Protein AF-A0AAV9R6E5-F1 (afdb_monomer_lite)

Secondary structure (DSSP, 8-state):
------PPP-TTSHHHHHHH-----STTGGGTTTS-------------------------EEEEETTEEEEE---SS-----------TT--S--EEE--SSSS-PPEEEEEEE-TT--EEEEPPTT--------HHHHHHHHHHHHS-BTTB---HHHHHHHHHHHHHHHTTSSSEEE--SSS--HHHHHHHHHHHHHTTSS-TTEEEEEETTEEEEEEHHHHHHHHHHHHHH--SEEEE--TT-SS-EE-GGGHHHHHHHHHHHHHHHHHHHHHT-TTS-EE-GGGGTTS-HHHHHHHHHT-SEEEE--TTT-S--TTTT-EEEEEEEEEEEEETTEEEEEEEEEEEEEGGGHHHHHHHHHHHHHHHHHHHHT-SSEEEEEEEEEEEE-S----

Sequence (396 aa):
MSGNVKKGSTSRVTEWISSTYRFATDRNDFRRMCWTNECPVYGAPTTSFQDFKPQKNLIGLVETTSRRVRLVLMAEKKTNTILGSGPDESSGEPWFVCCRSLGRQKPLRFRLDVSSAGDLTIAADPDQKQDDVMSVQDLFVSAARNSLRSGRKCLSAAQSLDLAAQVSAVDLGLKPALLYDSNAACAQQLQQYLSSLRSLQLVSESLLTLDLNGNSLIINTHTLRLNLEQMICDGGPAVVDVSPSLEKPTIFDAQTRQLKGVMGDLLLLLEEFQRLNE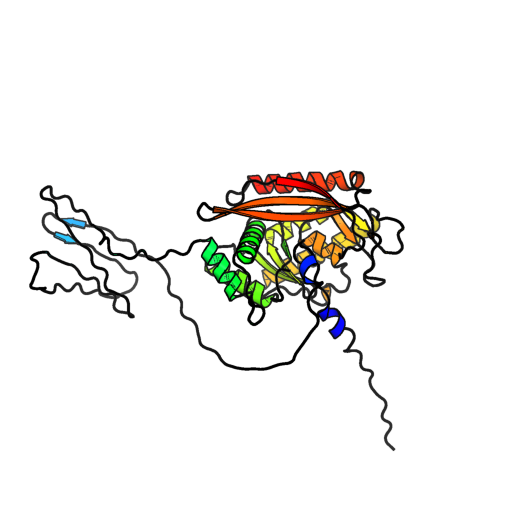VDKPLYVGEKCEDWNLCTMFGLILGYPVTYWFDQAKSFENCLSMTPLAVVTASAAWQADGIAHRFCLYSFSVPAALQEETRFELENWRFRLQERFEQQCIIKDLSISQSTVTLPSICL

InterPro domains:
  IPR027850 Protein of unknown function DUF4504 [PF14953] (146-396)
  IPR027850 Protein of unknown function DUF4504 [PTHR31366] (145-396)
  IPR029182 Mitochondrial import receptor subunit TOM6 homologue [PF15184] (10-33)

Organism: NCBI:txid28760

pLDDT: mean 73.49, std 27.98, range [21.52, 98.56]

Foldseek 3Di:
DDDDDDDDDPPPPVVVLLPDDDFPFDPVVVVVVVDDDDDDDDDDDDDDDDDDDDDDDFDWDWDDDPPDTDTDTDDPDDDDFDWDFDDDPDDPAGWTWGDDPDDDDDIATWHFDQDPVRDTDTDHDPPPPDDPPQFLLRLQQVLQQPLQDPDPDGDDSLRSNQVLVLLVCQQLLLWFKDWDRRDLGFLLSVLSSVVSCVVVVNGDLQWAWAQDSRTIMIGRLVSLLVLLVVCLVPQHAFEWEFAQPDLDIDTDNPCSVVSNVVSVVVNVLSVVCVVVVPSSGHRYCPPVCPVPQVQQVVCSSRVPNYTYDYDPVVDQAGNQFQFKKKKKWKWWWFDTPNDTRIYTNDIDIDRPVCCVVNVVSVVVSVVVSVVSVVVDDGIGDIDIDIDIDTHRGRGD

Structure (mmCIF, N/CA/C/O backbone):
data_AF-A0AAV9R6E5-F1
#
_entry.id   AF-A0AAV9R6E5-F1
#
loop_
_atom_site.group_PDB
_atom_site.id
_atom_site.type_symbol
_atom_site.label_atom_id
_atom_site.label_alt_id
_atom_site.label_comp_id
_atom_site.label_asym_id
_atom_site.label_entity_id
_atom_site.label_seq_id
_atom_site.pdbx_PDB_ins_code
_atom_site.Cartn_x
_atom_site.Cartn_y
_atom_site.Cartn_z
_atom_site.occupancy
_atom_site.B_iso_or_equiv
_atom_site.auth_seq_id
_atom_site.auth_comp_id
_atom_site.auth_asym_id
_atom_site.auth_atom_id
_atom_site.pdbx_PDB_model_num
ATOM 1 N N . MET A 1 1 ? 34.467 -52.325 11.554 1.00 39.75 1 MET A N 1
ATOM 2 C CA . MET A 1 1 ? 34.957 -51.085 10.912 1.00 39.75 1 MET A CA 1
ATOM 3 C C . MET A 1 1 ? 33.759 -50.179 10.696 1.00 39.75 1 MET A C 1
ATOM 5 O O . MET A 1 1 ? 32.798 -50.646 10.102 1.00 39.75 1 MET A O 1
ATOM 9 N N . SER A 1 2 ? 33.782 -48.945 11.201 1.00 31.41 2 SER A N 1
ATOM 10 C CA . SER A 1 2 ? 32.639 -48.024 11.103 1.00 31.41 2 SER A CA 1
ATOM 11 C C . SER A 1 2 ? 32.898 -46.968 10.031 1.00 31.41 2 SER A C 1
ATOM 13 O O . SER A 1 2 ? 33.812 -46.162 10.182 1.00 31.41 2 SER A O 1
ATOM 15 N N . GLY A 1 3 ? 32.099 -46.962 8.963 1.00 32.53 3 GLY A N 1
ATOM 16 C CA . GLY A 1 3 ? 32.079 -45.880 7.975 1.00 32.53 3 GLY A CA 1
ATOM 17 C C . GLY A 1 3 ? 31.032 -44.838 8.365 1.00 32.53 3 GLY A C 1
ATOM 18 O O . GLY A 1 3 ? 29.862 -45.180 8.506 1.00 32.53 3 GLY A O 1
ATOM 19 N N . ASN A 1 4 ? 31.440 -43.584 8.567 1.00 35.47 4 ASN A N 1
ATOM 20 C CA . ASN A 1 4 ? 30.560 -42.503 9.018 1.00 35.47 4 ASN A CA 1
ATOM 21 C C . ASN A 1 4 ? 30.810 -41.240 8.179 1.00 35.47 4 ASN A C 1
ATOM 23 O O . ASN A 1 4 ? 31.852 -40.601 8.323 1.00 35.47 4 ASN A O 1
ATOM 27 N N . VAL A 1 5 ? 29.870 -40.888 7.293 1.00 36.16 5 VAL A N 1
ATOM 28 C CA . VAL A 1 5 ? 29.991 -39.733 6.388 1.00 36.16 5 VAL A CA 1
ATOM 29 C C . VAL A 1 5 ? 28.720 -38.880 6.420 1.00 36.16 5 VAL A C 1
ATOM 31 O O . VAL A 1 5 ? 27.763 -39.112 5.691 1.00 36.16 5 VAL A O 1
ATOM 34 N N . LYS A 1 6 ? 28.758 -37.879 7.306 1.00 32.31 6 LYS A N 1
ATOM 35 C CA . LYS A 1 6 ? 28.160 -36.533 7.202 1.00 32.31 6 LYS A CA 1
ATOM 36 C C . LYS A 1 6 ? 26.967 -36.357 6.238 1.00 32.31 6 LYS A C 1
ATOM 38 O O . LYS A 1 6 ? 27.157 -36.170 5.039 1.00 32.31 6 LYS A O 1
ATOM 43 N N . LYS A 1 7 ? 25.760 -36.188 6.795 1.00 36.75 7 LYS A N 1
ATOM 44 C CA . LYS A 1 7 ? 24.737 -35.337 6.156 1.00 36.75 7 LYS A CA 1
ATOM 45 C C . LYS A 1 7 ? 25.210 -33.876 6.193 1.00 36.75 7 LYS A C 1
ATOM 47 O O . LYS A 1 7 ? 25.738 -33.435 7.213 1.00 36.75 7 LYS A O 1
ATOM 52 N N . GLY A 1 8 ? 25.036 -33.144 5.093 1.00 32.38 8 GLY A N 1
ATOM 53 C CA . GLY A 1 8 ? 25.314 -31.705 5.031 1.00 32.38 8 GLY A CA 1
ATOM 54 C C . GLY A 1 8 ? 24.265 -30.883 5.787 1.00 32.38 8 GLY A C 1
ATOM 55 O O . GLY A 1 8 ? 23.121 -31.311 5.913 1.00 32.38 8 GLY A O 1
ATOM 56 N N . SER A 1 9 ? 24.657 -29.706 6.283 1.00 35.78 9 SER A N 1
ATOM 57 C CA . SER A 1 9 ? 23.738 -28.742 6.900 1.00 35.78 9 SER A CA 1
ATOM 58 C C . SER A 1 9 ? 23.361 -27.659 5.892 1.00 35.78 9 SER A C 1
ATOM 60 O O . SER A 1 9 ? 24.238 -26.951 5.400 1.00 35.78 9 SER A O 1
ATOM 62 N N . THR A 1 10 ? 22.068 -27.531 5.602 1.00 36.78 10 THR A N 1
ATOM 63 C CA . THR A 1 10 ? 21.490 -26.497 4.725 1.00 36.78 10 THR A CA 1
ATOM 64 C C . THR A 1 10 ? 20.682 -25.440 5.489 1.00 36.78 10 THR A C 1
ATOM 66 O O . THR A 1 10 ? 20.304 -24.426 4.913 1.00 36.78 10 THR A O 1
ATOM 69 N N . SER A 1 11 ? 20.461 -25.608 6.799 1.00 38.09 11 SER A N 1
ATOM 70 C CA . SER A 1 11 ? 19.514 -24.801 7.591 1.00 38.09 11 SER A CA 1
ATOM 71 C C . SER A 1 11 ? 20.012 -23.410 8.019 1.00 38.09 11 SER A C 1
ATOM 73 O O . SER A 1 11 ? 19.434 -22.823 8.924 1.00 38.09 11 SER A O 1
ATOM 75 N N . ARG A 1 12 ? 21.108 -22.898 7.441 1.00 32.59 12 ARG A N 1
ATOM 76 C CA . ARG A 1 12 ? 21.725 -21.611 7.836 1.00 32.59 12 ARG A CA 1
ATOM 77 C C . ARG A 1 12 ? 21.546 -20.469 6.838 1.00 32.59 12 ARG A C 1
ATOM 79 O O . ARG A 1 12 ? 21.895 -19.341 7.165 1.00 32.59 12 ARG A O 1
ATOM 86 N N . VAL A 1 13 ? 21.024 -20.743 5.643 1.00 32.50 13 VAL A N 1
ATOM 87 C CA . VAL A 1 13 ? 20.749 -19.697 4.642 1.00 32.50 13 VAL A CA 1
ATOM 88 C C . VAL A 1 13 ? 19.384 -19.051 4.907 1.00 32.50 13 VAL A C 1
ATOM 90 O O . VAL A 1 13 ? 19.266 -17.830 4.894 1.00 32.50 13 VAL A O 1
ATOM 93 N N . THR A 1 14 ? 18.375 -19.853 5.256 1.00 32.62 14 THR A N 1
ATOM 94 C CA . THR A 1 14 ? 17.005 -19.394 5.543 1.00 32.62 14 THR A CA 1
ATOM 95 C C . THR A 1 14 ? 16.894 -18.532 6.807 1.00 32.62 14 THR A C 1
ATOM 97 O O . THR A 1 14 ? 16.186 -17.528 6.789 1.00 32.62 14 THR A O 1
ATOM 100 N N . GLU A 1 15 ? 17.640 -18.840 7.878 1.00 29.44 15 GLU A N 1
ATOM 101 C CA . GLU A 1 15 ? 17.681 -17.998 9.093 1.00 29.44 15 GLU A CA 1
ATOM 102 C C . GLU A 1 15 ? 18.233 -16.584 8.836 1.00 29.44 15 GLU A C 1
ATOM 104 O O . GLU A 1 15 ? 17.877 -15.651 9.553 1.00 29.44 15 GLU A O 1
ATOM 109 N N . TRP A 1 16 ? 19.093 -16.400 7.825 1.00 25.38 16 TRP A N 1
ATOM 110 C CA . TRP A 1 16 ? 19.655 -15.082 7.508 1.00 25.38 16 TRP A CA 1
ATOM 111 C C . TRP A 1 16 ? 18.663 -14.210 6.728 1.00 25.38 16 TRP A C 1
ATOM 113 O O . TRP A 1 16 ? 18.533 -13.022 7.014 1.00 25.38 16 TRP A O 1
ATOM 123 N N . ILE A 1 17 ? 17.906 -14.822 5.810 1.00 32.72 17 ILE A N 1
ATOM 124 C CA . ILE A 1 17 ? 16.875 -14.162 4.995 1.00 32.72 17 ILE A CA 1
ATOM 125 C C . ILE A 1 17 ? 15.805 -13.524 5.898 1.00 32.72 17 ILE A C 1
ATOM 127 O O . ILE A 1 17 ? 15.540 -12.333 5.781 1.00 32.72 17 ILE A O 1
ATOM 131 N N . SER A 1 18 ? 15.261 -14.256 6.877 1.00 31.14 18 SER A N 1
ATOM 132 C CA . SER A 1 18 ? 14.171 -13.762 7.744 1.00 31.14 18 SER A CA 1
ATOM 133 C C . SER A 1 18 ? 14.531 -12.569 8.658 1.00 31.14 18 SER A C 1
ATOM 135 O O . SER A 1 18 ? 13.653 -12.059 9.354 1.00 31.14 18 SER A O 1
ATOM 137 N N . SER A 1 19 ? 15.797 -12.143 8.718 1.00 25.27 19 SER A N 1
ATOM 138 C CA . SER A 1 19 ? 16.287 -11.156 9.694 1.00 25.27 19 SER A CA 1
ATOM 139 C C . SER A 1 19 ? 16.332 -9.714 9.165 1.00 25.27 19 SER A C 1
ATOM 141 O O . SER A 1 19 ? 16.262 -8.762 9.944 1.00 25.27 19 SER A O 1
ATOM 143 N N . THR A 1 20 ? 16.476 -9.528 7.847 1.00 27.53 20 THR A N 1
ATOM 144 C CA . THR A 1 20 ? 16.937 -8.246 7.272 1.00 27.53 20 THR A CA 1
ATOM 145 C C . THR A 1 20 ? 15.858 -7.457 6.524 1.00 27.53 20 THR A C 1
ATOM 147 O O . THR A 1 20 ? 16.020 -6.251 6.335 1.00 27.53 20 THR A O 1
ATOM 150 N N . TYR A 1 21 ? 14.737 -8.074 6.141 1.00 35.59 21 TYR A N 1
ATOM 151 C CA . TYR A 1 21 ? 13.683 -7.376 5.400 1.00 35.59 21 TYR A CA 1
ATOM 152 C C . TYR A 1 21 ? 12.842 -6.472 6.306 1.00 35.59 21 TYR A C 1
ATOM 154 O O . TYR A 1 21 ? 11.980 -6.920 7.060 1.00 35.59 21 TYR A O 1
ATOM 162 N N . ARG A 1 22 ? 13.071 -5.164 6.168 1.00 34.91 22 ARG A N 1
ATOM 163 C CA . ARG A 1 22 ? 12.040 -4.139 6.345 1.00 34.91 22 ARG A CA 1
ATOM 164 C C . ARG A 1 22 ? 12.071 -3.207 5.149 1.00 34.91 22 ARG A C 1
ATOM 166 O O . ARG A 1 22 ? 13.072 -2.530 4.918 1.00 34.91 22 ARG A O 1
ATOM 173 N N . PHE A 1 23 ? 10.966 -3.166 4.422 1.00 34.41 23 PHE A N 1
ATOM 174 C CA . PHE A 1 23 ? 10.752 -2.197 3.358 1.00 34.41 23 PHE A CA 1
ATOM 175 C C . PHE A 1 23 ? 10.645 -0.802 3.987 1.00 34.41 23 PHE A C 1
ATOM 177 O O . PHE A 1 23 ? 9.812 -0.567 4.859 1.00 34.41 23 PHE A O 1
ATOM 184 N N . ALA A 1 24 ? 11.528 0.117 3.592 1.00 28.72 24 ALA A N 1
ATOM 185 C CA . ALA A 1 24 ? 11.604 1.457 4.173 1.00 28.72 24 ALA A CA 1
ATOM 186 C C . ALA A 1 24 ? 10.589 2.401 3.502 1.00 28.72 24 ALA A C 1
ATOM 188 O O . ALA A 1 24 ? 10.962 3.277 2.722 1.00 28.72 24 ALA A O 1
ATOM 189 N N . THR A 1 25 ? 9.299 2.196 3.781 1.00 35.31 25 THR A N 1
ATOM 190 C CA . THR A 1 25 ? 8.186 2.885 3.105 1.00 35.31 25 THR A CA 1
ATOM 191 C C . THR A 1 25 ? 7.897 4.311 3.583 1.00 35.31 25 THR A C 1
ATOM 193 O O . THR A 1 25 ? 7.226 5.050 2.862 1.00 35.31 25 THR A O 1
ATOM 196 N N . ASP A 1 26 ? 8.430 4.742 4.733 1.00 33.00 26 ASP A N 1
ATOM 197 C CA . ASP A 1 26 ? 8.249 6.106 5.249 1.00 33.00 26 ASP A CA 1
ATOM 198 C C . ASP A 1 26 ? 9.557 6.890 5.497 1.00 33.00 26 ASP A C 1
ATOM 200 O O . ASP A 1 26 ? 10.608 6.382 5.902 1.00 33.00 26 ASP A O 1
ATOM 204 N N . ARG A 1 27 ? 9.434 8.209 5.325 1.00 33.91 27 ARG A N 1
ATOM 205 C CA . ARG A 1 27 ? 10.439 9.257 5.518 1.00 33.91 27 ARG A CA 1
ATOM 206 C C . ARG A 1 27 ? 11.017 9.313 6.941 1.00 33.91 27 ARG A C 1
ATOM 208 O O . ARG A 1 27 ? 12.085 9.904 7.123 1.00 33.91 27 ARG A O 1
ATOM 215 N N . ASN A 1 28 ? 10.356 8.736 7.951 1.00 32.03 28 ASN A N 1
ATOM 216 C CA . ASN A 1 28 ? 10.888 8.667 9.316 1.00 32.03 28 ASN A CA 1
ATOM 217 C C . ASN A 1 28 ? 11.903 7.531 9.532 1.00 32.03 28 ASN A C 1
ATOM 219 O O . ASN A 1 28 ? 12.806 7.699 10.357 1.00 32.03 28 ASN A O 1
ATOM 223 N N . ASP A 1 29 ? 11.819 6.408 8.813 1.00 34.66 29 ASP A N 1
ATOM 224 C CA . ASP A 1 29 ? 12.680 5.247 9.095 1.00 34.66 29 ASP A CA 1
ATOM 225 C C . ASP A 1 29 ? 14.116 5.432 8.572 1.00 34.66 29 ASP A C 1
ATOM 227 O O . ASP A 1 29 ? 15.078 5.069 9.259 1.00 34.66 29 ASP A O 1
ATOM 231 N N . PHE A 1 30 ? 14.294 6.179 7.474 1.00 30.52 30 PHE A N 1
ATOM 232 C CA . PHE A 1 30 ? 15.609 6.655 7.010 1.00 30.52 30 PHE A CA 1
ATOM 233 C C . PHE A 1 30 ? 16.388 7.465 8.068 1.00 30.52 30 PHE A C 1
ATOM 235 O O . PHE A 1 30 ? 17.615 7.524 8.019 1.00 30.52 30 PHE A O 1
ATOM 242 N N . ARG A 1 31 ? 15.711 8.079 9.053 1.00 30.75 31 ARG A N 1
ATOM 243 C CA . ARG A 1 31 ? 16.376 8.771 10.176 1.00 30.75 31 ARG A CA 1
ATOM 244 C C . ARG A 1 31 ? 16.801 7.840 11.311 1.00 30.75 31 ARG A C 1
ATOM 246 O O . ARG A 1 31 ? 17.634 8.240 12.121 1.00 30.75 31 ARG A O 1
ATOM 253 N N . ARG A 1 32 ? 16.243 6.629 11.400 1.00 31.50 32 ARG A N 1
ATOM 254 C CA . ARG A 1 32 ? 16.540 5.661 12.470 1.00 31.50 32 ARG A CA 1
ATOM 255 C C . ARG A 1 32 ? 17.699 4.735 12.115 1.00 31.50 32 ARG A C 1
ATOM 257 O O . ARG A 1 32 ? 18.513 4.442 12.986 1.00 31.50 32 ARG A O 1
ATOM 264 N N . MET A 1 33 ? 17.809 4.319 10.852 1.00 27.33 33 MET A N 1
ATOM 265 C CA . MET A 1 33 ? 18.806 3.326 10.421 1.00 27.33 33 MET A CA 1
ATOM 266 C C . MET A 1 33 ? 20.268 3.755 10.650 1.00 27.33 33 MET A C 1
ATOM 268 O O . MET A 1 33 ? 21.128 2.907 10.857 1.00 27.33 33 MET A O 1
ATOM 272 N N . CYS A 1 34 ? 20.555 5.060 10.696 1.00 27.97 34 CYS A N 1
ATOM 273 C CA . CYS A 1 34 ? 21.905 5.573 10.955 1.00 27.97 34 CYS A CA 1
ATOM 274 C C . CYS A 1 34 ? 22.358 5.493 12.432 1.00 27.97 34 CYS A C 1
ATOM 276 O O . CYS A 1 34 ? 23.508 5.821 12.712 1.00 27.97 34 CYS A O 1
ATOM 278 N N . TRP A 1 35 ? 21.484 5.127 13.382 1.00 26.48 35 TRP A N 1
ATOM 279 C CA . TRP A 1 35 ? 21.767 5.180 14.827 1.00 26.48 35 TRP A CA 1
ATOM 280 C C . TRP A 1 35 ? 21.195 3.972 15.598 1.00 26.48 35 TRP A C 1
ATOM 282 O O . TRP A 1 35 ? 20.214 4.114 16.325 1.00 26.48 35 TR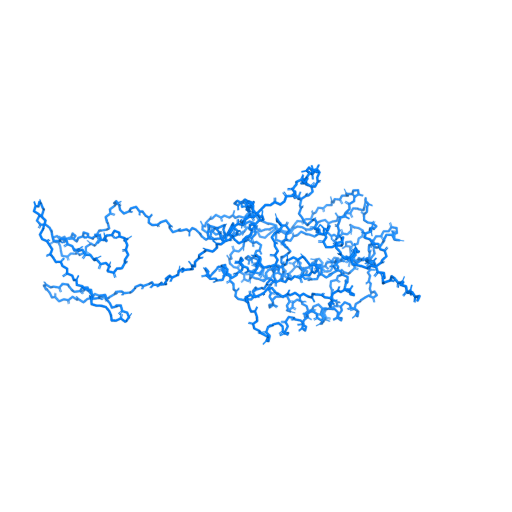P A O 1
ATOM 292 N N . THR A 1 36 ? 21.814 2.787 15.488 1.00 25.61 36 THR A N 1
ATOM 293 C CA . THR A 1 36 ? 22.124 1.882 16.634 1.00 25.61 36 THR A CA 1
ATOM 294 C C . THR A 1 36 ? 22.810 0.583 16.186 1.00 25.61 36 THR A C 1
ATOM 296 O O . THR A 1 36 ? 22.166 -0.317 15.660 1.00 25.61 36 THR A O 1
ATOM 299 N N . ASN A 1 37 ? 24.098 0.437 16.507 1.00 24.61 37 ASN A N 1
ATOM 300 C CA . ASN A 1 37 ? 24.701 -0.873 16.768 1.00 24.61 37 ASN A CA 1
ATOM 301 C C . ASN A 1 37 ? 24.695 -1.085 18.288 1.00 24.61 37 ASN A C 1
ATOM 303 O O . ASN A 1 37 ? 25.188 -0.203 18.981 1.00 24.61 37 ASN A O 1
ATOM 307 N N . GLU A 1 38 ? 24.148 -2.208 18.773 1.00 25.67 38 GLU A N 1
ATOM 308 C CA . GLU A 1 38 ? 24.575 -2.992 19.959 1.00 25.67 38 GLU A CA 1
ATOM 309 C C . GLU A 1 38 ? 23.473 -3.981 20.405 1.00 25.67 38 GLU A C 1
ATOM 311 O O . GLU A 1 38 ? 22.278 -3.690 20.342 1.00 25.67 38 GLU A O 1
ATOM 316 N N . CYS A 1 39 ? 23.876 -5.165 20.880 1.00 22.94 39 CYS A N 1
ATOM 317 C CA . CYS A 1 39 ? 23.000 -6.179 21.491 1.00 22.94 39 CYS A CA 1
ATOM 318 C C . CYS A 1 39 ? 23.335 -6.332 22.984 1.00 22.94 39 CYS A C 1
ATOM 320 O O . CYS A 1 39 ? 24.494 -6.138 23.353 1.00 22.94 39 CYS A O 1
ATOM 322 N N . PRO A 1 40 ? 22.380 -6.755 23.843 1.00 29.80 40 PRO A N 1
ATOM 323 C CA . PRO A 1 40 ? 22.543 -8.111 24.401 1.00 29.80 40 PRO A CA 1
ATOM 324 C C . PRO A 1 40 ? 21.260 -8.898 24.792 1.00 29.80 40 PRO A C 1
ATOM 326 O O . PRO A 1 40 ? 20.329 -8.386 25.403 1.00 29.80 40 PRO A O 1
ATOM 329 N N . VAL A 1 41 ? 21.302 -10.200 24.484 1.00 24.89 41 VAL A N 1
ATOM 330 C CA . VAL A 1 41 ? 20.950 -11.399 25.292 1.00 24.89 41 VAL A CA 1
ATOM 331 C C . VAL A 1 41 ? 19.927 -11.309 26.463 1.00 24.89 41 VAL A C 1
ATOM 333 O O . VAL A 1 41 ? 20.230 -10.802 27.535 1.00 24.89 41 VAL A O 1
ATOM 336 N N . TYR A 1 42 ? 18.783 -11.988 26.259 1.00 24.44 42 TYR A N 1
ATOM 337 C CA . TYR A 1 42 ? 17.947 -12.838 27.154 1.00 24.44 42 TYR A CA 1
ATOM 338 C C . TYR A 1 42 ? 17.689 -12.564 28.662 1.00 24.44 42 TYR A C 1
ATOM 340 O O . TYR A 1 42 ? 18.594 -12.491 29.487 1.00 24.44 42 TYR A O 1
ATOM 348 N N . GLY A 1 43 ? 16.401 -12.693 29.038 1.00 23.16 43 GLY A N 1
ATOM 349 C CA . GLY A 1 43 ? 15.895 -12.993 30.394 1.00 23.16 43 GLY A CA 1
ATOM 350 C C . GLY A 1 43 ? 14.355 -13.168 30.436 1.00 23.16 43 GLY A C 1
ATOM 351 O O . GLY A 1 43 ? 13.647 -12.438 29.749 1.00 23.16 43 GLY A O 1
ATOM 352 N N . ALA A 1 44 ? 13.830 -14.125 31.217 1.00 23.36 44 ALA A N 1
ATOM 353 C CA . ALA A 1 44 ? 12.400 -14.510 31.352 1.00 23.36 44 ALA A CA 1
ATOM 354 C C . ALA A 1 44 ? 12.113 -14.977 32.812 1.00 23.36 44 ALA A C 1
ATOM 356 O O . ALA A 1 44 ? 13.108 -15.110 33.533 1.00 23.36 44 ALA A O 1
ATOM 357 N N . PRO A 1 45 ? 10.870 -15.278 33.297 1.00 33.09 45 PRO A N 1
ATOM 358 C CA . PRO A 1 45 ? 9.530 -15.398 32.661 1.00 33.09 45 PRO A CA 1
ATOM 359 C C . PRO A 1 45 ? 8.495 -14.329 33.190 1.00 33.09 45 PRO A C 1
ATOM 361 O O . PRO A 1 45 ? 8.904 -13.174 33.230 1.00 33.09 45 PRO A O 1
ATOM 364 N N . THR A 1 46 ? 7.186 -14.471 33.543 1.00 24.09 46 THR A N 1
ATOM 365 C CA . THR A 1 46 ? 6.266 -15.603 33.892 1.00 24.09 46 THR A CA 1
ATOM 366 C C . THR A 1 46 ? 4.749 -15.231 33.875 1.00 24.09 46 THR A C 1
ATOM 368 O O . THR A 1 46 ? 4.393 -14.106 34.202 1.00 24.09 46 THR A O 1
ATOM 371 N N . THR A 1 47 ? 3.880 -16.212 33.558 1.00 22.89 47 THR A N 1
ATOM 372 C CA . THR A 1 47 ? 2.457 -16.458 33.982 1.00 22.89 47 THR A CA 1
ATOM 373 C C . THR A 1 47 ? 1.387 -15.341 34.136 1.00 22.89 47 THR A C 1
ATOM 375 O O . THR A 1 47 ? 1.328 -14.667 35.158 1.00 22.89 47 THR A O 1
ATOM 378 N N . SER A 1 48 ? 0.425 -15.334 33.193 1.00 22.73 48 SER A N 1
ATOM 379 C CA . SER A 1 48 ? -1.064 -15.423 33.336 1.00 22.73 48 SER A CA 1
ATOM 380 C C . SER A 1 48 ? -1.877 -14.709 34.447 1.00 22.73 48 SER A C 1
ATOM 382 O O . SER A 1 48 ? -1.659 -14.973 35.626 1.00 22.73 48 SER A O 1
ATOM 384 N N . PHE A 1 49 ? -3.002 -14.072 34.059 1.00 22.38 49 PHE A N 1
ATOM 385 C CA . PHE A 1 49 ? -4.361 -14.339 34.606 1.00 22.38 49 PHE A CA 1
ATOM 386 C C . PHE A 1 49 ? -5.482 -13.914 33.609 1.00 22.38 49 PHE A C 1
ATOM 388 O O . PHE A 1 49 ? -5.160 -13.400 32.540 1.00 22.38 49 PHE A O 1
ATOM 395 N N . GLN A 1 50 ? -6.760 -14.206 33.908 1.00 23.06 50 GLN A N 1
ATOM 396 C CA . GLN A 1 50 ? -7.900 -14.264 32.955 1.00 23.06 50 GLN A CA 1
ATOM 397 C C . GLN A 1 50 ? -8.820 -13.016 32.871 1.00 23.06 50 GLN A C 1
ATOM 399 O O . GLN A 1 50 ? -8.771 -12.121 33.713 1.00 23.06 50 GLN A O 1
ATOM 404 N N . ASP A 1 51 ? -9.686 -13.014 31.847 1.00 22.25 51 ASP A N 1
ATOM 405 C CA . ASP A 1 51 ? -10.660 -11.987 31.431 1.00 22.25 51 ASP A CA 1
ATOM 406 C C . ASP A 1 51 ? -11.827 -11.685 32.391 1.00 22.25 51 ASP A C 1
ATOM 408 O O . ASP A 1 51 ? -12.264 -12.546 33.151 1.00 22.25 51 ASP A O 1
ATOM 412 N N . PHE A 1 52 ? -12.461 -10.514 32.200 1.00 21.52 52 PHE A N 1
ATOM 413 C CA . PHE A 1 52 ? -13.917 -10.328 32.359 1.00 21.52 52 PHE A CA 1
ATOM 414 C C . PHE A 1 52 ? -14.443 -9.147 31.506 1.00 21.52 52 PHE A C 1
ATOM 416 O O . PHE A 1 52 ? -13.839 -8.077 31.484 1.00 21.52 52 PHE A O 1
ATOM 423 N N . LYS A 1 53 ? -15.607 -9.312 30.849 1.00 30.89 53 LYS A N 1
ATOM 424 C CA . LYS A 1 53 ? -16.372 -8.251 30.145 1.00 30.89 53 LYS A CA 1
ATOM 425 C C . LYS A 1 53 ? -17.813 -8.161 30.686 1.00 30.89 53 LYS A C 1
ATOM 427 O O . LYS A 1 53 ? -18.405 -9.205 30.955 1.00 30.89 53 LYS A O 1
ATOM 432 N N . PRO A 1 54 ? -18.421 -6.961 30.748 1.00 27.30 54 PRO A N 1
ATOM 433 C CA . PRO A 1 54 ? -19.880 -6.791 30.767 1.00 27.30 54 PRO A CA 1
ATOM 434 C C . PRO A 1 54 ? -20.405 -5.911 29.606 1.00 27.30 54 PRO A C 1
ATOM 436 O O . PRO A 1 54 ? -19.649 -5.170 28.983 1.00 27.30 54 PRO A O 1
ATOM 439 N N . GLN A 1 55 ? -21.714 -5.968 29.318 1.00 25.61 55 GLN A N 1
ATOM 440 C CA . GLN A 1 55 ? -22.377 -5.198 28.248 1.00 25.61 55 GLN A CA 1
ATOM 441 C C . GLN A 1 55 ? -23.657 -4.470 28.715 1.00 25.61 55 GLN A C 1
ATOM 443 O O . GLN A 1 55 ? -24.436 -5.026 29.480 1.00 25.61 55 GLN A O 1
ATOM 448 N N . LYS A 1 56 ? -23.879 -3.291 28.107 1.00 32.75 56 LYS A N 1
ATOM 449 C CA . LYS A 1 56 ? -25.153 -2.665 27.673 1.00 32.75 56 LYS A CA 1
ATOM 450 C C . LYS A 1 56 ? -26.259 -2.271 28.685 1.00 32.75 56 LYS A C 1
ATOM 452 O O . LYS A 1 56 ? -26.864 -3.101 29.343 1.00 32.75 56 LYS A O 1
ATOM 457 N N . ASN A 1 57 ? -26.582 -0.972 28.608 1.00 29.25 57 ASN A N 1
ATOM 458 C CA . ASN A 1 57 ? -27.893 -0.314 28.407 1.00 29.25 57 ASN A CA 1
ATOM 459 C C . ASN A 1 57 ? -29.081 -0.540 29.374 1.00 29.25 57 ASN A C 1
ATOM 461 O O . ASN A 1 57 ? -29.346 -1.629 29.867 1.00 29.25 57 ASN A O 1
ATOM 465 N N . LEU A 1 58 ? -29.872 0.530 29.546 1.00 27.20 58 LEU A N 1
ATOM 466 C CA . LEU A 1 58 ? -31.197 0.569 30.182 1.00 27.20 58 LEU A CA 1
ATOM 467 C C . LEU A 1 58 ? -32.165 1.406 29.322 1.00 27.20 58 LEU A C 1
ATOM 469 O O . LEU A 1 58 ? -31.726 2.301 28.603 1.00 27.20 58 LEU A O 1
ATOM 473 N N . ILE A 1 59 ? -33.473 1.165 29.461 1.00 28.73 59 ILE A N 1
ATOM 474 C CA . ILE A 1 59 ? -34.565 2.036 28.985 1.00 28.73 59 ILE A CA 1
ATOM 475 C C . ILE A 1 59 ? -35.594 2.148 30.124 1.00 28.73 59 ILE A C 1
ATOM 477 O O . ILE A 1 59 ? -35.770 1.198 30.887 1.00 28.73 59 ILE A O 1
ATOM 481 N N . GLY A 1 60 ? -36.252 3.302 30.265 1.00 28.34 60 GLY A N 1
ATOM 482 C CA . GLY A 1 60 ? -37.279 3.546 31.283 1.00 28.34 60 GLY A CA 1
ATOM 483 C C . GLY A 1 60 ? -38.581 4.084 30.690 1.00 28.34 60 GLY A C 1
ATOM 484 O O . GLY A 1 60 ? -38.569 4.779 29.677 1.00 28.34 60 GLY A O 1
ATOM 485 N N . LEU A 1 61 ? -39.696 3.778 31.353 1.00 28.77 61 LEU A N 1
ATOM 486 C CA . LEU A 1 61 ? -41.028 4.331 31.092 1.00 28.77 61 LEU A CA 1
ATOM 487 C C . LEU A 1 61 ? -41.599 4.891 32.401 1.00 28.77 61 LEU A C 1
ATOM 489 O O . LEU A 1 61 ? -41.300 4.383 33.485 1.00 28.77 61 LEU A O 1
ATOM 493 N N . VAL A 1 62 ? -42.407 5.946 32.294 1.00 30.66 62 VAL A N 1
ATOM 494 C CA . VAL A 1 62 ? -43.005 6.651 33.437 1.00 30.66 62 VAL A CA 1
ATOM 495 C C . VAL A 1 62 ? -44.521 6.545 33.349 1.00 30.66 62 VAL A C 1
ATOM 497 O O . VAL A 1 62 ? -45.106 6.886 32.325 1.00 30.66 62 VAL A O 1
ATOM 500 N N . GLU A 1 63 ? -45.152 6.103 34.436 1.00 30.11 63 GLU A N 1
ATOM 501 C CA . GLU A 1 63 ? -46.608 6.064 34.580 1.00 30.11 63 GLU A CA 1
ATOM 502 C C . GLU A 1 63 ? -47.035 7.002 35.719 1.00 30.11 63 GLU A C 1
ATOM 504 O O . GLU A 1 63 ? -46.483 6.966 36.827 1.00 30.11 63 GLU A O 1
ATOM 509 N N . THR A 1 64 ? -48.011 7.867 35.441 1.00 29.36 64 THR A N 1
ATOM 510 C CA . THR A 1 64 ? -48.485 8.905 36.362 1.00 29.36 64 THR A CA 1
ATOM 511 C C . THR A 1 64 ? -49.945 8.679 36.746 1.00 29.36 64 THR A C 1
ATOM 513 O O . THR A 1 64 ? -50.840 8.627 35.909 1.00 29.36 64 THR A O 1
ATOM 516 N N . THR A 1 65 ? -50.209 8.601 38.052 1.00 34.22 65 THR A N 1
ATOM 517 C CA . THR A 1 65 ? -51.563 8.730 38.612 1.00 34.22 65 THR A CA 1
ATOM 518 C C . THR A 1 65 ? -51.532 9.732 39.762 1.00 34.22 65 THR A C 1
ATOM 520 O O . THR A 1 65 ? -50.515 9.890 40.437 1.00 34.22 65 THR A O 1
ATOM 523 N N . SER A 1 66 ? -52.628 10.465 39.970 1.00 40.88 66 SER A N 1
ATOM 524 C CA . SER A 1 66 ? -52.613 11.866 40.436 1.00 40.88 66 SER A CA 1
ATOM 525 C C . SER A 1 66 ? -52.073 12.171 41.846 1.00 40.88 66 SER A C 1
ATOM 527 O O . SER A 1 66 ? -52.144 13.323 42.264 1.00 40.88 66 SER A O 1
ATOM 529 N N . ARG A 1 67 ? -51.553 11.186 42.595 1.00 37.84 67 ARG A N 1
ATOM 530 C CA . ARG A 1 67 ? -50.804 11.385 43.858 1.00 37.84 67 ARG A CA 1
ATOM 531 C C . ARG A 1 67 ? -49.583 10.464 44.048 1.00 37.84 67 ARG A C 1
ATOM 533 O O . ARG A 1 67 ? -49.007 10.472 45.134 1.00 37.84 67 ARG A O 1
ATOM 540 N N . ARG A 1 68 ? -49.177 9.663 43.050 1.00 33.28 68 ARG A N 1
ATOM 541 C CA . ARG A 1 68 ? -47.953 8.832 43.093 1.00 33.28 68 ARG A CA 1
ATOM 542 C C . ARG A 1 68 ? -47.350 8.655 41.696 1.00 33.28 68 ARG A C 1
ATOM 544 O O . ARG A 1 68 ? -47.998 8.107 40.809 1.00 33.28 68 ARG A O 1
ATOM 551 N N . VAL A 1 69 ? -46.081 9.029 41.540 1.00 34.22 69 VAL A N 1
ATOM 552 C CA . VAL A 1 69 ? -45.249 8.606 40.402 1.00 34.22 69 VAL A CA 1
ATOM 553 C C . VAL A 1 69 ? -44.678 7.222 40.713 1.00 34.22 69 VAL A C 1
ATOM 555 O O . VAL A 1 69 ? -44.177 6.996 41.816 1.00 34.22 69 VAL A O 1
ATOM 558 N N . ARG A 1 70 ? -44.729 6.294 39.752 1.00 33.38 70 ARG A N 1
ATOM 559 C CA . ARG A 1 70 ? -43.964 5.040 39.800 1.00 33.38 70 ARG A CA 1
ATOM 560 C C . ARG A 1 70 ? -42.948 5.031 38.667 1.00 33.38 70 ARG A C 1
ATOM 562 O O . ARG A 1 70 ? -43.321 5.049 37.499 1.00 33.38 70 ARG A O 1
ATOM 569 N N . LEU A 1 71 ? -41.669 4.946 39.025 1.00 33.41 71 LEU A N 1
ATOM 570 C CA . LEU A 1 71 ? -40.606 4.626 38.079 1.00 33.41 71 LEU A CA 1
ATOM 571 C C . LEU A 1 71 ? -40.429 3.102 38.065 1.00 33.41 71 LEU A C 1
ATOM 573 O O . LEU A 1 71 ? -40.102 2.514 39.098 1.00 33.41 71 LEU A O 1
ATOM 577 N N . VAL A 1 72 ? -40.671 2.453 36.925 1.00 33.56 72 VAL A N 1
ATOM 578 C CA . VAL A 1 72 ? -40.541 0.993 36.784 1.00 33.56 72 VAL A CA 1
ATOM 579 C C . VAL A 1 72 ? -39.347 0.683 35.887 1.00 33.56 72 VAL A C 1
ATOM 581 O O . VAL A 1 72 ? -39.417 0.794 34.666 1.00 33.56 72 VAL A O 1
ATOM 584 N N . LEU A 1 73 ? -38.233 0.290 36.506 1.00 34.00 73 LEU A N 1
ATOM 585 C CA . LEU A 1 73 ? -37.034 -0.150 35.796 1.00 34.00 73 LEU A CA 1
ATOM 586 C C . LEU A 1 73 ? -37.172 -1.634 35.434 1.00 34.00 73 LEU A C 1
ATOM 588 O O . LEU A 1 73 ? -36.948 -2.506 36.274 1.00 34.00 73 LEU A O 1
ATOM 592 N N . MET A 1 74 ? -37.544 -1.926 34.187 1.00 28.19 74 MET A N 1
ATOM 593 C CA . MET A 1 74 ? -37.590 -3.301 33.686 1.00 28.19 74 MET A CA 1
ATOM 594 C C . MET A 1 74 ? -36.202 -3.756 33.229 1.00 28.19 74 MET A C 1
ATOM 596 O O . MET A 1 74 ? -35.765 -3.448 32.124 1.00 28.19 74 MET A O 1
ATOM 600 N N . ALA A 1 75 ? -35.515 -4.516 34.081 1.00 33.28 75 ALA A N 1
ATOM 601 C CA . ALA A 1 75 ? -34.357 -5.302 33.672 1.00 33.28 75 ALA A CA 1
ATOM 602 C C . ALA A 1 75 ? -34.826 -6.632 33.063 1.00 33.28 75 ALA A C 1
ATOM 604 O O . ALA A 1 75 ? -35.550 -7.394 33.713 1.00 33.28 75 ALA A O 1
ATOM 605 N N . GLU A 1 76 ? -34.396 -6.954 31.840 1.00 31.02 76 GLU A N 1
ATOM 606 C CA . GLU A 1 76 ? -34.582 -8.310 31.325 1.00 31.02 76 GLU A CA 1
ATOM 607 C C . GLU A 1 76 ? -33.789 -9.309 32.183 1.00 31.02 76 GLU A C 1
ATOM 609 O O . GLU A 1 76 ? -32.577 -9.185 32.344 1.00 31.02 76 GLU A O 1
ATOM 614 N N . LYS A 1 77 ? -34.499 -10.332 32.683 1.00 33.22 77 LYS A N 1
ATOM 615 C CA . LYS A 1 77 ? -34.052 -11.406 33.601 1.00 33.22 77 LYS A CA 1
ATOM 616 C C . LYS A 1 77 ? -33.946 -11.030 35.093 1.00 33.22 77 LYS A C 1
ATOM 618 O O . LYS A 1 77 ? -32.876 -10.774 35.628 1.00 33.22 77 LYS A O 1
ATOM 623 N N . LYS A 1 78 ? -35.081 -11.211 35.784 1.00 36.97 78 LYS A N 1
ATOM 624 C CA . LYS A 1 78 ? -35.221 -11.703 37.177 1.00 36.97 78 LYS A CA 1
ATOM 625 C C . LYS A 1 78 ? -34.121 -11.301 38.186 1.00 36.97 78 LYS A C 1
ATOM 627 O O . LYS A 1 78 ? -33.442 -12.166 38.737 1.00 36.97 78 LYS A O 1
ATOM 632 N N . THR A 1 79 ? -34.076 -10.029 38.569 1.00 35.91 79 THR A N 1
ATOM 633 C CA . THR A 1 79 ? -33.648 -9.627 39.921 1.00 35.91 79 THR A CA 1
ATOM 634 C C . THR A 1 79 ? -34.629 -8.598 40.482 1.00 35.91 79 THR A C 1
ATOM 636 O O . THR A 1 79 ? -35.026 -7.663 39.792 1.00 35.91 79 THR A O 1
ATOM 639 N N . ASN A 1 80 ? -35.064 -8.784 41.732 1.00 31.97 80 ASN A N 1
ATOM 640 C CA . ASN A 1 80 ? -35.954 -7.836 42.404 1.00 31.97 80 ASN A CA 1
ATOM 641 C C . ASN A 1 80 ? -35.111 -6.750 43.083 1.00 31.97 80 ASN A C 1
ATOM 643 O O . ASN A 1 80 ? -34.507 -7.003 44.126 1.00 31.97 80 ASN A O 1
ATOM 647 N N . THR A 1 81 ? -35.088 -5.542 42.523 1.00 38.06 81 THR A N 1
ATOM 648 C CA . THR A 1 81 ? -34.486 -4.376 43.186 1.00 38.06 81 THR A CA 1
ATOM 649 C C . THR A 1 81 ? -35.397 -3.898 44.315 1.00 38.06 81 THR A C 1
ATOM 651 O O . THR A 1 81 ? -36.546 -3.530 44.075 1.00 38.06 81 THR A O 1
ATOM 654 N N . ILE A 1 82 ? -34.890 -3.881 45.549 1.00 34.34 82 ILE A N 1
ATOM 655 C CA . ILE A 1 82 ? -35.613 -3.347 46.709 1.00 34.34 82 ILE A CA 1
ATOM 656 C C . ILE A 1 82 ? -35.295 -1.854 46.837 1.00 34.34 82 ILE A C 1
ATOM 658 O O . ILE A 1 82 ? -34.142 -1.479 47.040 1.00 34.34 82 ILE A O 1
ATOM 662 N N . LEU A 1 83 ? -36.322 -1.006 46.750 1.00 34.94 83 LEU A N 1
ATOM 663 C CA . LEU A 1 83 ? -36.232 0.403 47.138 1.00 34.94 83 LEU A CA 1
ATOM 664 C C . LEU A 1 83 ? -36.398 0.510 48.657 1.00 34.94 83 LEU A C 1
ATOM 666 O O . LEU A 1 83 ? -37.460 0.188 49.187 1.00 34.94 83 LEU A O 1
ATOM 670 N N . GLY A 1 84 ? -35.350 0.957 49.348 1.00 35.12 84 GLY A N 1
ATOM 671 C CA . GLY A 1 84 ? -35.383 1.250 50.779 1.00 35.12 84 GLY A CA 1
ATOM 672 C C . GLY A 1 84 ? -35.482 2.752 51.035 1.00 35.12 84 GLY A C 1
ATOM 673 O O . GLY A 1 84 ? -34.648 3.513 50.552 1.00 35.12 84 GLY A O 1
ATOM 674 N N . SER A 1 85 ? -36.474 3.172 51.820 1.00 36.28 85 SER A N 1
ATOM 675 C CA . SER A 1 85 ? -36.533 4.511 52.416 1.00 36.28 85 SER A CA 1
ATOM 676 C C . SER A 1 85 ? -35.877 4.476 53.798 1.00 36.28 85 SER A C 1
ATOM 678 O O . SER A 1 85 ? -36.404 3.826 54.702 1.00 36.28 85 SER A O 1
ATOM 680 N N . GLY A 1 86 ? -34.742 5.156 53.964 1.00 36.88 86 GLY A N 1
ATOM 681 C CA . GLY A 1 86 ? -34.096 5.357 55.264 1.00 36.88 86 GLY A CA 1
ATOM 682 C C . GLY A 1 86 ? -34.302 6.793 55.762 1.00 36.88 86 GLY A C 1
ATOM 683 O O . GLY A 1 86 ? -34.280 7.703 54.933 1.00 36.88 86 GLY A O 1
ATOM 684 N N . PRO A 1 87 ? -34.504 7.021 57.072 1.00 33.69 87 PRO A N 1
ATOM 685 C CA . PRO A 1 87 ? -34.436 8.359 57.646 1.00 33.69 87 PRO A CA 1
ATOM 686 C C . PRO A 1 87 ? -32.974 8.818 57.752 1.00 33.69 87 PRO A C 1
ATOM 688 O O . PRO A 1 87 ? -32.106 8.033 58.134 1.00 33.69 87 PRO A O 1
ATOM 691 N N . ASP A 1 88 ? -32.718 10.092 57.459 1.00 37.59 88 ASP A N 1
ATOM 692 C CA . ASP A 1 88 ? -31.455 10.775 57.759 1.00 37.59 88 ASP A CA 1
ATOM 693 C C . ASP A 1 88 ? -31.799 12.081 58.498 1.00 37.59 88 ASP A C 1
ATOM 695 O O . ASP A 1 88 ? -32.446 12.976 57.947 1.00 37.59 88 ASP A O 1
ATOM 699 N N . GLU A 1 89 ? -31.480 12.150 59.793 1.00 44.09 89 GLU A N 1
ATOM 700 C CA . GLU A 1 89 ? -31.993 13.174 60.715 1.00 44.09 89 GLU A CA 1
ATOM 701 C C . GLU A 1 89 ? -31.233 14.507 60.597 1.00 44.09 89 GLU A C 1
ATOM 703 O O . GLU A 1 89 ? -30.514 14.924 61.503 1.00 44.09 89 GLU A O 1
ATOM 708 N N . SER A 1 90 ? -31.398 15.204 59.469 1.00 45.38 90 SER A N 1
ATOM 709 C CA . SER A 1 90 ? -30.949 16.605 59.335 1.00 45.38 90 SER A CA 1
ATOM 710 C C . SER A 1 90 ? -31.635 17.436 58.242 1.00 45.38 90 SER A C 1
ATOM 712 O O . SER A 1 90 ? -31.608 18.663 58.326 1.00 45.38 90 SER A O 1
ATOM 714 N N . SER A 1 91 ? -32.291 16.826 57.245 1.00 48.88 91 SER A N 1
ATOM 715 C CA . SER A 1 91 ? -33.053 17.559 56.219 1.00 48.88 91 SER A CA 1
ATOM 716 C C . SER A 1 91 ? -34.379 16.865 55.897 1.00 48.88 91 SER A C 1
ATOM 718 O O . SER A 1 91 ? -34.433 15.653 55.718 1.00 48.88 91 SER A O 1
ATOM 720 N N . GLY A 1 92 ? -35.471 17.633 55.845 1.00 41.22 92 GLY A N 1
ATOM 721 C CA . GLY A 1 92 ? -36.839 17.117 55.684 1.00 41.22 92 GLY A CA 1
ATOM 722 C C . GLY A 1 92 ? -37.233 16.736 54.251 1.00 41.22 92 GLY A C 1
ATOM 723 O O . GLY A 1 92 ? -38.410 16.825 53.913 1.00 41.22 92 GLY A O 1
ATOM 724 N N . GLU A 1 93 ? -36.271 16.370 53.400 1.00 44.25 93 GLU A N 1
ATOM 725 C CA . GLU A 1 93 ? -36.472 16.129 51.964 1.00 44.25 93 GLU A CA 1
ATOM 726 C C . GLU A 1 93 ? -36.372 14.622 51.624 1.00 44.25 93 GLU A C 1
ATOM 728 O O . GLU A 1 93 ? -35.492 13.929 52.141 1.00 44.25 93 GLU A O 1
ATOM 733 N N . PRO A 1 94 ? -37.257 14.070 50.768 1.00 43.75 94 PRO A N 1
ATOM 734 C CA . PRO A 1 94 ? -37.290 12.637 50.475 1.00 43.75 94 PRO A CA 1
ATOM 735 C C . PRO A 1 94 ? -36.229 12.223 49.441 1.00 43.75 94 PRO A C 1
ATOM 737 O O . PRO A 1 94 ? -36.430 12.341 48.231 1.00 43.75 94 PRO A O 1
ATOM 740 N N . TRP A 1 95 ? -35.117 11.665 49.917 1.00 42.38 95 TRP A N 1
ATOM 741 C CA . TRP A 1 95 ? -34.066 11.094 49.070 1.00 42.38 95 TRP A CA 1
ATOM 742 C C . TRP A 1 95 ? -34.346 9.632 48.688 1.00 42.38 95 TRP A C 1
ATOM 744 O O . TRP A 1 95 ? -34.821 8.837 49.499 1.00 42.38 95 TRP A O 1
ATOM 754 N N . PHE A 1 96 ? -33.978 9.251 47.461 1.00 45.38 96 PHE A N 1
ATOM 755 C CA . PHE A 1 96 ? -34.069 7.873 46.965 1.00 45.38 96 PHE A CA 1
ATOM 756 C C . PHE A 1 96 ? -32.673 7.319 46.662 1.00 45.38 96 PHE A C 1
ATOM 758 O O . PHE A 1 96 ? -31.882 7.955 45.965 1.00 45.38 96 PHE A O 1
ATOM 765 N N . VAL A 1 97 ? -32.375 6.114 47.161 1.00 40.06 97 VAL A N 1
ATOM 766 C CA . VAL A 1 97 ? -31.073 5.450 46.980 1.00 40.06 97 VAL A CA 1
ATOM 767 C C . VAL A 1 97 ? -31.247 4.185 46.141 1.00 40.06 97 VAL A C 1
ATOM 769 O O . VAL A 1 97 ? -31.926 3.244 46.551 1.00 40.06 97 VAL A O 1
ATOM 772 N N . CYS A 1 98 ? -30.609 4.141 44.969 1.00 40.75 98 CYS A N 1
ATOM 773 C CA . CYS A 1 98 ? -30.634 2.971 44.091 1.00 40.75 98 CYS A CA 1
ATOM 774 C C . CYS A 1 98 ? -29.369 2.116 44.276 1.00 40.75 98 CYS A C 1
ATOM 776 O O . CYS A 1 98 ? -28.336 2.357 43.649 1.00 40.75 98 CYS A O 1
ATOM 778 N N . CYS A 1 99 ? -29.449 1.086 45.120 1.00 34.94 99 CYS A N 1
ATOM 779 C CA . CYS A 1 99 ? -28.349 0.144 45.341 1.00 34.94 99 CYS A CA 1
ATOM 780 C C . CYS A 1 99 ? -28.332 -0.973 44.284 1.00 34.94 99 CYS A C 1
ATOM 782 O O . CYS A 1 99 ? -29.154 -1.889 44.327 1.00 34.94 99 CYS A O 1
ATOM 784 N N . ARG A 1 100 ? -27.344 -0.964 43.376 1.00 38.53 100 ARG A N 1
ATOM 785 C CA . ARG A 1 100 ? -27.000 -2.163 42.591 1.00 38.53 100 ARG A CA 1
ATOM 786 C C . ARG A 1 100 ? -26.312 -3.186 43.497 1.00 38.53 100 ARG A C 1
ATOM 788 O O . ARG A 1 100 ? -25.198 -2.961 43.961 1.00 38.53 100 ARG A O 1
ATOM 795 N N . SER A 1 101 ? -26.949 -4.335 43.702 1.00 35.97 101 SER A N 1
ATOM 796 C CA . SER A 1 101 ? -26.300 -5.496 44.315 1.00 35.97 101 SER A CA 1
ATOM 797 C C . SER A 1 101 ? -25.417 -6.203 43.281 1.00 35.97 101 SER A C 1
ATOM 799 O O . SER A 1 101 ? -25.907 -7.082 42.578 1.00 35.97 101 SER A O 1
ATOM 801 N N . LEU A 1 102 ? -24.158 -5.757 43.142 1.00 35.44 102 LEU A N 1
ATOM 802 C CA . LEU A 1 102 ? -22.983 -6.517 42.663 1.00 35.44 102 LEU A CA 1
ATOM 803 C C . LEU A 1 102 ? -21.763 -5.582 42.507 1.00 35.44 102 LEU A C 1
ATOM 805 O O . LEU A 1 102 ? -21.732 -4.748 41.608 1.00 35.44 102 LEU A O 1
ATOM 809 N N . GLY A 1 103 ? -20.726 -5.775 43.331 1.00 33.44 103 GLY A N 1
ATOM 810 C CA . GLY A 1 103 ? -19.432 -5.086 43.192 1.00 33.44 103 GLY A CA 1
ATOM 811 C C . GLY A 1 103 ? -19.388 -3.639 43.714 1.00 33.44 103 GLY A C 1
ATOM 812 O O . GLY A 1 103 ? -20.395 -2.944 43.799 1.00 33.44 103 GLY A O 1
ATOM 813 N N . ARG A 1 104 ? -18.193 -3.176 44.111 1.00 37.75 104 ARG A N 1
ATOM 814 C CA . ARG A 1 104 ? -17.980 -1.845 44.711 1.00 37.75 104 ARG A CA 1
ATOM 815 C C . ARG A 1 104 ? -18.116 -0.713 43.677 1.00 37.75 104 ARG A C 1
ATOM 817 O O . ARG A 1 104 ? -17.122 -0.308 43.084 1.00 37.75 104 ARG A O 1
ATOM 824 N N . GLN A 1 105 ? -19.308 -0.138 43.544 1.00 42.97 105 GLN A N 1
ATOM 825 C CA . GLN A 1 105 ? -19.507 1.213 43.000 1.00 42.97 105 GLN A CA 1
ATOM 826 C C . GLN A 1 105 ? -20.289 2.082 43.996 1.00 42.97 105 GLN A C 1
ATOM 828 O O . GLN A 1 105 ? -20.977 1.567 44.878 1.00 42.97 105 GLN A O 1
ATOM 833 N N . LYS A 1 106 ? -20.138 3.410 43.896 1.00 42.81 106 LYS A N 1
ATOM 834 C CA . LYS A 1 106 ? -20.871 4.364 44.745 1.00 42.81 106 LYS A CA 1
ATOM 835 C C . LYS A 1 106 ? -22.369 4.340 44.388 1.00 42.81 106 LYS A C 1
ATOM 837 O O . LYS A 1 106 ? -22.688 4.210 43.207 1.00 42.81 106 LYS A O 1
ATOM 842 N N . PRO A 1 107 ? -23.289 4.487 45.358 1.00 42.81 107 PRO A N 1
ATOM 843 C CA . PRO A 1 107 ? -24.710 4.611 45.055 1.00 42.81 107 PRO A CA 1
ATOM 844 C C . PRO A 1 107 ? -24.987 5.931 44.324 1.00 42.81 107 PRO A C 1
ATOM 846 O O . PRO A 1 107 ? -24.532 6.989 44.760 1.00 42.81 107 PRO A O 1
ATOM 849 N N . LEU A 1 108 ? -25.766 5.870 43.243 1.00 41.22 108 LEU A N 1
ATOM 850 C CA . LEU A 1 108 ? -26.282 7.067 42.581 1.00 41.22 108 LEU A CA 1
ATOM 851 C C . LEU A 1 108 ? -27.338 7.728 43.476 1.00 41.22 108 LEU A C 1
ATOM 853 O O . LEU A 1 108 ? -28.285 7.071 43.920 1.00 41.22 108 LEU A O 1
ATOM 857 N N . ARG A 1 109 ? -27.157 9.027 43.726 1.00 43.34 109 ARG A N 1
ATOM 858 C CA . ARG A 1 109 ? -28.132 9.912 44.371 1.00 43.34 109 ARG A CA 1
ATOM 859 C C . ARG A 1 109 ? -28.798 10.776 43.302 1.00 43.34 109 ARG A C 1
ATOM 861 O O . ARG A 1 109 ? -28.137 11.212 42.364 1.00 43.34 109 ARG A O 1
ATOM 868 N N . PHE A 1 110 ? -30.087 11.036 43.481 1.00 42.59 110 PHE A N 1
ATOM 869 C CA . PHE A 1 110 ? -30.872 11.951 42.657 1.00 42.59 110 PHE A CA 1
ATOM 870 C C . PHE A 1 110 ? -31.651 12.884 43.581 1.00 42.59 110 PHE A C 1
ATOM 872 O O . PHE A 1 110 ? -32.230 12.416 44.566 1.00 42.59 110 PHE A O 1
ATOM 879 N N . ARG A 1 111 ? -31.676 14.180 43.260 1.00 44.16 111 ARG A N 1
ATOM 880 C CA . ARG A 1 111 ? -32.521 15.167 43.936 1.00 44.16 111 ARG A CA 1
ATOM 881 C C . ARG A 1 111 ? -33.821 15.324 43.142 1.00 44.16 111 ARG A C 1
ATOM 883 O O . ARG A 1 111 ? -33.801 15.377 41.913 1.00 44.16 111 ARG A O 1
ATOM 890 N N . LEU A 1 112 ? -34.951 15.351 43.844 1.00 41.25 112 LEU A N 1
ATOM 891 C CA . LEU A 1 112 ? -36.284 15.546 43.269 1.00 41.25 112 LEU A CA 1
ATOM 892 C C . LEU A 1 112 ? -36.867 16.851 43.809 1.00 41.25 112 LEU A C 1
ATOM 894 O O . LEU A 1 112 ? -37.636 16.851 44.769 1.00 41.25 112 LEU A O 1
ATOM 898 N N . ASP A 1 113 ? -36.479 17.963 43.188 1.00 42.75 113 ASP A N 1
ATOM 899 C CA . ASP A 1 113 ? -37.027 19.276 43.515 1.00 42.75 113 ASP A CA 1
ATOM 900 C C . ASP A 1 113 ? -38.417 19.422 42.882 1.00 42.75 113 ASP A C 1
ATOM 902 O O . ASP A 1 113 ? -38.567 19.568 41.666 1.00 42.75 113 ASP A O 1
ATOM 906 N N . VAL A 1 114 ? -39.450 19.353 43.724 1.00 42.72 114 VAL A N 1
ATOM 907 C CA . VAL A 1 114 ? -40.846 19.558 43.324 1.00 42.72 114 VAL A CA 1
ATOM 908 C C . VAL A 1 114 ? -41.154 21.049 43.391 1.00 42.72 114 VAL A C 1
ATOM 910 O O . VAL A 1 114 ? -41.289 21.621 44.474 1.00 42.72 114 VAL A O 1
ATOM 913 N N . SER A 1 115 ? -41.276 21.684 42.227 1.00 43.81 115 SER A N 1
ATOM 914 C CA . SER A 1 115 ? -41.678 23.089 42.140 1.00 43.81 115 SER A CA 1
ATOM 915 C C . SER A 1 115 ? -43.117 23.295 42.636 1.00 43.81 115 SER A C 1
ATOM 917 O O . SER A 1 115 ? -43.971 22.413 42.521 1.00 43.81 115 SER A O 1
ATOM 919 N N . SER A 1 116 ? -43.435 24.496 43.129 1.00 45.41 116 SER A N 1
ATOM 920 C CA . SER A 1 116 ? -44.801 24.859 43.546 1.00 45.41 116 SER A CA 1
ATOM 921 C C . SER A 1 116 ? -45.818 24.909 42.393 1.00 45.41 116 SER A C 1
ATOM 923 O O . SER A 1 116 ? -47.017 24.994 42.651 1.00 45.41 116 SER A O 1
ATOM 925 N N . ALA A 1 117 ? -45.358 24.820 41.139 1.00 46.41 117 ALA A N 1
ATOM 926 C CA . ALA A 1 117 ? -46.188 24.676 39.943 1.00 46.41 117 ALA A CA 1
ATOM 927 C C . ALA A 1 117 ? -46.562 23.211 39.626 1.00 46.41 117 ALA A C 1
ATOM 929 O O . ALA A 1 117 ? -47.467 22.973 38.831 1.00 46.41 117 ALA A O 1
ATOM 930 N N . GLY A 1 118 ? -45.897 22.230 40.251 1.00 40.97 118 GLY A N 1
ATOM 931 C CA . GLY A 1 118 ? -46.100 20.799 39.999 1.00 40.97 118 GLY A CA 1
ATOM 932 C C . GLY A 1 118 ? -45.181 20.192 38.932 1.00 40.97 118 GLY A C 1
ATOM 933 O O . GLY A 1 118 ? -45.226 18.977 38.733 1.00 40.97 118 GLY A O 1
ATOM 934 N N . ASP A 1 119 ? -44.324 20.991 38.290 1.00 37.00 119 ASP A N 1
ATOM 935 C CA . ASP A 1 119 ? -43.303 20.488 37.367 1.00 37.00 119 ASP A CA 1
ATOM 936 C C . ASP A 1 119 ? -42.204 19.722 38.117 1.00 37.00 119 ASP A C 1
ATOM 938 O O . ASP A 1 119 ? -41.686 20.179 39.144 1.00 37.00 119 ASP A O 1
ATOM 942 N N . LEU A 1 120 ? -41.857 18.552 37.569 1.00 38.56 120 LEU A N 1
ATOM 943 C CA . LEU A 1 120 ? -40.867 17.603 38.083 1.00 38.56 120 LEU A CA 1
ATOM 944 C C . LEU A 1 120 ? -39.530 17.755 37.346 1.00 38.56 120 LEU A C 1
ATOM 946 O O . LEU A 1 120 ? -39.275 17.086 36.344 1.00 38.56 120 LEU A O 1
ATOM 950 N N . THR A 1 121 ? -38.649 18.599 37.874 1.00 38.75 121 THR A N 1
ATOM 951 C CA . THR A 1 121 ? -37.253 18.697 37.424 1.00 38.75 121 THR A CA 1
ATOM 952 C C . THR A 1 121 ? -36.361 17.722 38.188 1.00 38.75 121 THR A C 1
ATOM 954 O O . THR A 1 121 ? -36.141 17.873 39.388 1.00 38.75 121 THR A O 1
ATOM 957 N N . ILE A 1 122 ? -35.801 16.734 37.483 1.00 45.19 122 ILE A N 1
ATOM 958 C CA . ILE A 1 122 ? -34.725 15.887 38.014 1.00 45.19 122 ILE A CA 1
ATOM 959 C C . ILE A 1 122 ? -33.409 16.648 37.837 1.00 45.19 122 ILE A C 1
ATOM 961 O O . ILE A 1 122 ? -32.819 16.639 36.756 1.00 45.19 122 ILE A O 1
ATOM 965 N N . ALA A 1 123 ? -32.958 17.319 38.894 1.00 44.44 123 ALA A N 1
ATOM 966 C CA . ALA A 1 123 ? -31.642 17.940 38.921 1.00 44.44 123 ALA A CA 1
ATOM 967 C C . ALA A 1 123 ? -30.565 16.861 39.132 1.00 44.44 123 ALA A C 1
ATOM 969 O O . ALA A 1 123 ? -30.600 16.109 40.112 1.00 44.44 123 ALA A O 1
ATOM 970 N N . ALA A 1 124 ? -29.603 16.783 38.211 1.00 46.06 124 ALA A N 1
ATOM 971 C CA . ALA A 1 124 ? -28.378 16.027 38.439 1.00 46.06 124 ALA A CA 1
ATOM 972 C C . ALA A 1 124 ? -27.518 16.754 39.485 1.00 46.06 124 ALA A C 1
ATOM 974 O O . ALA A 1 124 ? -27.426 17.981 39.479 1.00 46.06 124 ALA A O 1
ATOM 975 N N . ASP A 1 125 ? -26.902 15.989 40.382 1.00 46.66 125 ASP A N 1
ATOM 976 C CA . ASP A 1 125 ? -26.000 16.509 41.410 1.00 46.66 125 ASP A CA 1
ATOM 977 C C . ASP A 1 125 ? -24.736 17.092 40.734 1.00 46.66 125 ASP A C 1
ATOM 979 O O . ASP A 1 125 ? -24.049 16.346 40.029 1.00 46.66 125 ASP A O 1
ATOM 983 N N . PRO A 1 126 ? -24.430 18.400 40.877 1.00 49.34 126 PRO A N 1
ATOM 984 C CA . PRO A 1 126 ? -23.343 19.049 40.140 1.00 49.34 126 PRO A CA 1
ATOM 985 C C . PRO A 1 126 ? -21.942 18.558 40.537 1.00 49.34 126 PRO A C 1
ATOM 987 O O . PRO A 1 126 ? -20.998 18.797 39.790 1.00 49.34 126 PRO A O 1
ATOM 990 N N . ASP A 1 127 ? -21.803 17.837 41.657 1.00 47.44 127 ASP A N 1
ATOM 991 C CA . ASP A 1 127 ? -20.560 17.156 42.052 1.00 47.44 127 ASP A CA 1
ATOM 992 C C . ASP A 1 127 ? -20.428 15.736 41.447 1.00 47.44 127 ASP A C 1
ATOM 994 O O . ASP A 1 127 ? -19.516 14.972 41.793 1.00 47.44 127 ASP A O 1
ATOM 998 N N . GLN A 1 128 ? -21.298 15.353 40.497 1.00 48.16 128 GLN A N 1
ATOM 999 C CA . GLN A 1 128 ? -21.061 14.192 39.634 1.00 48.16 128 GLN A CA 1
ATOM 1000 C C . GLN A 1 128 ? -19.862 14.449 38.719 1.00 48.16 128 GLN A C 1
ATOM 1002 O O . GLN A 1 128 ? -19.993 14.877 37.574 1.00 48.16 128 GLN A O 1
ATOM 1007 N N . LYS A 1 129 ? -18.674 14.120 39.243 1.00 49.97 129 LYS A N 1
ATOM 1008 C CA . LYS A 1 129 ? -17.431 13.974 38.484 1.00 49.97 129 LYS A CA 1
ATOM 1009 C C . LYS A 1 129 ? -17.721 13.166 37.218 1.00 49.97 129 LYS A C 1
ATOM 1011 O O . LYS A 1 129 ? -17.946 11.961 37.307 1.00 49.97 129 LYS A O 1
ATOM 1016 N N . GLN A 1 130 ? -17.716 13.858 36.083 1.00 46.47 130 GLN A N 1
ATOM 1017 C CA . GLN A 1 130 ? -18.128 13.331 34.790 1.00 46.47 130 GLN A CA 1
ATOM 1018 C C . GLN A 1 130 ? -17.377 12.031 34.479 1.00 46.47 130 GLN A C 1
ATOM 1020 O O . GLN A 1 130 ? -16.144 12.011 34.506 1.00 46.47 130 GLN A O 1
ATOM 1025 N N . ASP A 1 131 ? -18.123 10.947 34.240 1.00 48.72 131 ASP A N 1
ATOM 1026 C CA . ASP A 1 131 ? -17.536 9.685 33.794 1.00 48.72 131 ASP A CA 1
ATOM 1027 C C . ASP A 1 131 ? -16.859 9.942 32.443 1.00 48.72 131 ASP A C 1
ATOM 1029 O O . ASP A 1 131 ? -17.493 10.385 31.482 1.00 48.72 131 ASP A O 1
ATOM 1033 N N . ASP A 1 132 ? -15.545 9.727 32.419 1.00 59.91 132 ASP A N 1
ATOM 1034 C CA . ASP A 1 132 ? -14.649 10.147 31.345 1.00 59.91 132 ASP A CA 1
ATOM 1035 C C . ASP A 1 132 ? -14.848 9.237 30.125 1.00 59.91 132 ASP A C 1
ATOM 1037 O O . ASP A 1 132 ? -14.235 8.172 29.997 1.00 59.91 132 ASP A O 1
ATOM 1041 N N . VAL A 1 133 ? -15.807 9.610 29.271 1.00 77.44 133 VAL A N 1
ATOM 1042 C CA . VAL A 1 133 ? -16.137 8.889 28.038 1.00 77.44 133 VAL A CA 1
ATOM 1043 C C . VAL A 1 133 ? -14.956 9.033 27.085 1.00 77.44 133 VAL A C 1
ATOM 1045 O O . VAL A 1 133 ? -14.849 10.023 26.365 1.00 77.44 133 VAL A O 1
ATOM 1048 N N . MET A 1 134 ? -14.068 8.035 27.115 1.00 82.69 134 MET A N 1
ATOM 1049 C CA . MET A 1 134 ? -12.880 7.964 26.264 1.00 82.69 134 MET A CA 1
ATOM 1050 C C . MET A 1 134 ? -13.230 8.297 24.814 1.00 82.69 134 MET A C 1
ATOM 1052 O O . MET A 1 134 ? -14.137 7.690 24.238 1.00 82.69 134 MET A O 1
ATOM 1056 N N . SER A 1 135 ? -12.480 9.232 24.232 1.00 90.19 135 SER A N 1
ATOM 1057 C CA . SER A 1 135 ? -12.649 9.626 22.837 1.00 90.19 135 SER A CA 1
ATOM 1058 C C . SER A 1 135 ? -12.421 8.433 21.899 1.00 90.19 135 SER A C 1
ATOM 1060 O O . SER A 1 135 ? -11.717 7.474 22.240 1.00 90.19 135 SER A O 1
ATOM 1062 N N . VAL A 1 136 ? -12.973 8.489 20.685 1.00 91.25 136 VAL A N 1
ATOM 1063 C CA . VAL A 1 136 ? -12.706 7.486 19.642 1.00 91.25 136 VAL A CA 1
ATOM 1064 C C . VAL A 1 136 ? -11.197 7.400 19.397 1.00 91.25 136 VAL A C 1
ATOM 1066 O O . VAL A 1 136 ? -10.640 6.304 19.292 1.00 91.25 136 VAL A O 1
ATOM 1069 N N . GLN A 1 137 ? -10.515 8.549 19.413 1.00 92.06 137 GLN A N 1
ATOM 1070 C CA . GLN A 1 137 ? -9.057 8.631 19.330 1.00 92.06 137 GLN A CA 1
ATOM 1071 C C . GLN A 1 137 ? -8.354 7.861 20.464 1.00 92.06 137 GLN A C 1
ATOM 1073 O O . GLN A 1 137 ? -7.459 7.059 20.192 1.00 92.06 137 GLN A O 1
ATOM 1078 N N . ASP A 1 138 ? -8.773 8.032 21.720 1.00 93.75 138 ASP A N 1
ATOM 1079 C CA . ASP A 1 138 ? -8.187 7.333 22.873 1.00 93.75 138 ASP A CA 1
ATOM 1080 C C . ASP A 1 138 ? -8.424 5.820 22.831 1.00 93.75 138 ASP A C 1
ATOM 1082 O O . ASP A 1 138 ? -7.550 5.051 23.243 1.00 93.75 138 ASP A O 1
ATOM 1086 N N . LEU A 1 139 ? -9.565 5.367 22.303 1.00 95.75 139 LEU A N 1
ATOM 1087 C CA . LEU A 1 139 ? -9.838 3.942 22.104 1.00 95.75 139 LEU A CA 1
ATOM 1088 C C . LEU A 1 139 ? -8.872 3.324 21.078 1.00 95.75 139 LEU A C 1
ATOM 1090 O O . LEU A 1 139 ? -8.246 2.301 21.373 1.00 95.75 139 LEU A O 1
ATOM 1094 N N . PHE A 1 140 ? -8.669 3.973 19.924 1.00 95.94 140 PHE A N 1
ATOM 1095 C CA . PHE A 1 140 ? -7.670 3.557 18.930 1.00 95.94 140 PHE A CA 1
ATOM 1096 C C . PHE A 1 140 ? -6.240 3.571 19.502 1.00 95.94 140 PHE A C 1
ATOM 1098 O O . PHE A 1 140 ? -5.496 2.599 19.337 1.00 95.94 140 PHE A O 1
ATOM 1105 N N . VAL A 1 141 ? -5.859 4.641 20.212 1.00 95.62 141 VAL A N 1
ATOM 1106 C CA . VAL A 1 141 ? -4.533 4.794 20.839 1.00 95.62 141 VAL A CA 1
ATOM 1107 C C . VAL A 1 141 ? -4.3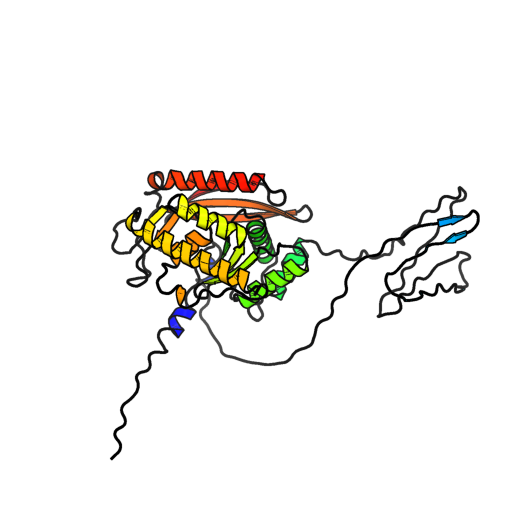03 3.735 21.922 1.00 95.62 141 VAL A C 1
ATOM 1109 O O . VAL A 1 141 ? -3.209 3.175 22.012 1.00 95.62 141 VAL A O 1
ATOM 1112 N N . SER A 1 142 ? -5.321 3.419 22.725 1.00 96.38 142 SER A N 1
ATOM 1113 C CA . SER A 1 142 ? -5.273 2.364 23.741 1.00 96.38 142 SER A CA 1
ATOM 1114 C C . SER A 1 142 ? -5.116 0.982 23.101 1.00 96.38 142 SER A C 1
ATOM 1116 O O . SER A 1 142 ? -4.194 0.245 23.456 1.00 96.38 142 SER A O 1
ATOM 1118 N N . ALA A 1 143 ? -5.941 0.646 22.102 1.00 97.12 143 ALA A N 1
ATOM 1119 C CA . ALA A 1 143 ? -5.857 -0.625 21.383 1.00 97.12 143 ALA A CA 1
ATOM 1120 C C . ALA A 1 143 ? -4.472 -0.828 20.740 1.00 97.12 143 ALA A C 1
ATOM 1122 O O . ALA A 1 143 ? -3.837 -1.862 20.963 1.00 97.12 143 ALA A O 1
ATOM 1123 N N . ALA A 1 144 ? -3.956 0.182 20.030 1.00 97.12 144 ALA A N 1
ATOM 1124 C CA . ALA A 1 144 ? -2.641 0.129 19.391 1.00 97.12 144 ALA A CA 1
ATOM 1125 C C . ALA A 1 144 ? -1.517 -0.046 20.425 1.00 97.12 144 ALA A C 1
ATOM 1127 O O . ALA A 1 144 ? -0.662 -0.923 20.290 1.00 97.12 144 ALA A O 1
ATOM 1128 N N . ARG A 1 145 ? -1.540 0.734 21.515 1.00 95.38 145 ARG A N 1
ATOM 1129 C CA . ARG A 1 145 ? -0.547 0.635 22.596 1.00 95.38 145 ARG A CA 1
ATOM 1130 C C . ARG A 1 145 ? -0.601 -0.670 23.374 1.00 95.38 145 ARG A C 1
ATOM 1132 O O . ARG A 1 145 ? 0.396 -0.995 24.016 1.00 95.38 145 ARG A O 1
ATOM 1139 N N . ASN A 1 146 ? -1.719 -1.389 23.373 1.00 95.00 146 ASN A N 1
ATOM 1140 C CA . ASN A 1 146 ? -1.872 -2.640 24.112 1.00 95.00 146 ASN A CA 1
ATOM 1141 C C . ASN A 1 146 ? -1.471 -3.857 23.271 1.00 95.00 146 ASN A C 1
ATOM 1143 O O . ASN A 1 146 ? -0.675 -4.659 23.755 1.00 95.00 146 ASN A O 1
ATOM 1147 N N . SER A 1 147 ? -1.928 -3.950 22.019 1.00 96.12 147 SER A N 1
ATOM 1148 C CA . SER A 1 147 ? -1.624 -5.089 21.141 1.00 96.12 147 SER A CA 1
ATOM 1149 C C . SER A 1 147 ? -0.234 -4.985 20.489 1.00 96.12 147 SER A C 1
ATOM 1151 O O . SER A 1 147 ? 0.534 -5.947 20.490 1.00 96.12 147 SER A O 1
ATOM 1153 N N . LEU A 1 148 ? 0.155 -3.803 19.993 1.00 95.69 148 LEU A N 1
ATOM 1154 C CA . LEU A 1 148 ? 1.350 -3.606 19.150 1.00 95.69 148 LEU A CA 1
ATOM 1155 C C . LEU A 1 148 ? 2.618 -3.282 19.962 1.00 95.69 148 LEU A C 1
ATOM 1157 O O . LEU A 1 148 ? 3.419 -2.413 19.603 1.00 95.69 148 LEU A O 1
ATOM 1161 N N . ARG A 1 149 ? 2.799 -3.959 21.102 1.00 90.75 149 ARG A N 1
ATOM 1162 C CA . ARG A 1 149 ? 3.974 -3.794 21.973 1.00 90.75 149 ARG A CA 1
ATOM 1163 C C . ARG A 1 149 ? 5.155 -4.619 21.465 1.00 90.75 149 ARG A C 1
ATOM 1165 O O . ARG A 1 149 ? 5.125 -5.844 21.497 1.00 90.75 149 ARG A O 1
ATOM 1172 N N . SER A 1 150 ? 6.234 -3.942 21.085 1.00 82.12 150 SER A N 1
ATOM 1173 C CA . SER A 1 150 ? 7.525 -4.559 20.765 1.00 82.12 150 SER A 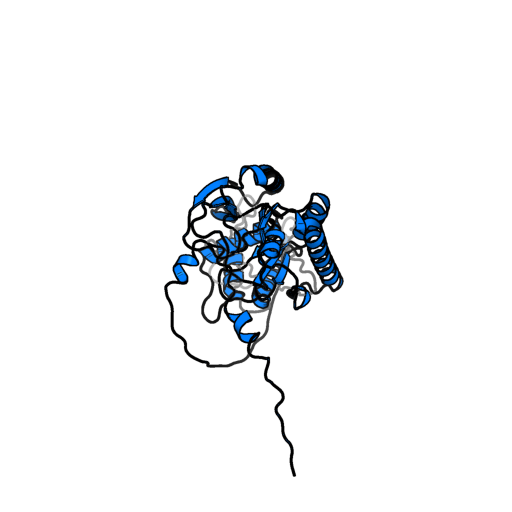CA 1
ATOM 1174 C C . SER A 1 150 ? 8.370 -4.628 22.043 1.00 82.12 150 SER A C 1
ATOM 1176 O O . SER A 1 150 ? 9.166 -3.729 22.343 1.00 82.12 150 SER A O 1
ATOM 1178 N N . GLY A 1 151 ? 8.162 -5.676 22.844 1.00 84.00 151 GLY A N 1
ATOM 1179 C CA . GLY A 1 151 ? 8.766 -5.807 24.171 1.00 84.00 151 GLY A CA 1
ATOM 1180 C C . GLY A 1 151 ? 8.270 -4.708 25.118 1.00 84.00 151 GLY A C 1
ATOM 1181 O O . GLY A 1 151 ? 7.076 -4.599 25.379 1.00 84.00 151 GLY A O 1
ATOM 1182 N N . ARG A 1 152 ? 9.178 -3.862 25.628 1.00 80.88 152 ARG A N 1
ATOM 1183 C CA . ARG A 1 152 ? 8.818 -2.714 26.491 1.00 80.88 152 ARG A CA 1
ATOM 1184 C C . ARG A 1 152 ? 8.413 -1.447 25.719 1.00 80.88 152 ARG A C 1
ATOM 1186 O O . ARG A 1 152 ? 7.994 -0.480 26.349 1.00 80.88 152 ARG A O 1
ATOM 1193 N N . LYS A 1 153 ? 8.554 -1.411 24.387 1.00 86.38 153 LYS A N 1
ATOM 1194 C CA . LYS A 1 153 ? 8.225 -0.236 23.560 1.00 86.38 153 LYS A CA 1
ATOM 1195 C C . LYS A 1 153 ? 6.806 -0.361 22.990 1.00 86.38 153 LYS A C 1
ATOM 1197 O O . LYS A 1 153 ? 6.474 -1.369 22.372 1.00 86.38 153 LYS A O 1
ATOM 1202 N N . CYS A 1 154 ? 5.993 0.677 23.170 1.00 90.44 154 CYS A N 1
ATOM 1203 C CA . CYS A 1 154 ? 4.690 0.854 22.520 1.00 90.44 154 CYS A CA 1
ATOM 1204 C C . CYS A 1 154 ? 4.746 2.040 21.540 1.00 90.44 154 CYS A C 1
ATOM 1206 O O . CYS A 1 154 ? 5.715 2.804 21.548 1.00 90.44 154 CYS A O 1
ATOM 1208 N N . LEU A 1 155 ? 3.730 2.183 20.686 1.00 93.69 155 LEU A N 1
ATOM 1209 C CA . LEU A 1 155 ? 3.625 3.310 19.756 1.00 93.69 155 LEU A CA 1
ATOM 1210 C C . LEU A 1 155 ? 3.359 4.634 20.498 1.00 93.69 155 LEU A C 1
ATOM 1212 O O . LEU A 1 155 ? 2.653 4.684 21.514 1.00 93.69 155 LEU A O 1
ATOM 1216 N N . SER A 1 156 ? 3.909 5.732 19.970 1.00 94.62 156 SER A N 1
ATOM 1217 C CA . SER A 1 156 ? 3.577 7.079 20.451 1.00 94.62 156 SER A CA 1
ATOM 1218 C C . SER A 1 156 ? 2.098 7.409 20.185 1.00 94.62 156 SER A C 1
ATOM 1220 O O . SER A 1 156 ? 1.429 6.709 19.423 1.00 94.62 156 SER A O 1
ATOM 1222 N N . ALA A 1 157 ? 1.564 8.473 20.802 1.00 93.69 157 ALA A N 1
ATOM 1223 C CA . ALA A 1 157 ? 0.193 8.911 20.504 1.00 93.69 157 ALA A CA 1
ATOM 1224 C C . ALA A 1 157 ? 0.034 9.214 19.003 1.00 93.69 157 ALA A C 1
ATOM 1226 O O . ALA A 1 157 ? -0.825 8.636 18.352 1.00 93.69 157 ALA A O 1
ATOM 1227 N N . ALA A 1 158 ? 0.942 10.018 18.438 1.00 93.69 158 ALA A N 1
ATOM 1228 C CA . ALA A 1 158 ? 0.931 10.381 17.023 1.00 93.69 158 ALA A CA 1
ATOM 1229 C C . ALA A 1 158 ? 1.043 9.166 16.082 1.00 93.69 158 ALA A C 1
ATOM 1231 O O . ALA A 1 158 ? 0.271 9.073 15.139 1.00 93.69 158 ALA A O 1
ATOM 1232 N N . GLN A 1 159 ? 1.930 8.200 16.364 1.00 95.62 159 GLN A N 1
ATOM 1233 C CA . GLN A 1 159 ? 2.022 6.965 15.564 1.00 95.62 159 GLN A CA 1
ATOM 1234 C C . GLN A 1 159 ? 0.749 6.111 15.653 1.00 95.62 159 GLN A C 1
ATOM 1236 O O . GLN A 1 159 ? 0.384 5.450 14.690 1.00 95.62 159 GLN A O 1
ATOM 1241 N N . SER A 1 160 ? 0.081 6.112 16.809 1.00 96.44 160 SER A N 1
ATOM 1242 C CA . SER A 1 160 ? -1.165 5.362 16.994 1.00 96.44 160 SER A CA 1
ATOM 1243 C C . SER A 1 160 ? -2.351 6.028 16.282 1.00 96.44 160 SER A C 1
ATOM 1245 O O . SER A 1 160 ? -3.254 5.325 15.845 1.00 96.44 160 SER A O 1
ATOM 1247 N N . LEU A 1 161 ? -2.340 7.361 16.150 1.00 95.25 161 LEU A N 1
ATOM 1248 C CA . LEU A 1 161 ? -3.343 8.132 15.404 1.00 95.25 161 LEU A CA 1
ATOM 1249 C C . LEU A 1 161 ? -3.140 8.043 13.885 1.00 95.25 161 LEU A C 1
ATOM 1251 O O . LEU A 1 161 ? -4.127 7.884 13.171 1.00 95.25 161 LEU A O 1
ATOM 1255 N N . ASP A 1 162 ? -1.895 8.067 13.394 1.00 96.25 162 ASP A N 1
ATOM 1256 C CA . ASP A 1 162 ? -1.621 7.836 11.967 1.00 96.25 162 ASP A CA 1
ATOM 1257 C C . ASP A 1 162 ? -2.070 6.420 11.580 1.00 96.25 162 ASP A C 1
ATOM 1259 O O . ASP A 1 162 ? -2.887 6.261 10.678 1.00 96.25 162 ASP A O 1
ATOM 1263 N N . LEU A 1 163 ? -1.684 5.402 12.363 1.00 97.56 163 LEU A N 1
ATOM 1264 C CA . LEU A 1 163 ? -2.161 4.028 12.182 1.00 97.56 163 LEU A CA 1
ATOM 1265 C C . LEU A 1 163 ? -3.697 3.923 12.207 1.00 97.56 163 LEU A C 1
ATOM 1267 O O . LEU A 1 163 ? -4.268 3.231 11.367 1.00 97.56 163 LEU A O 1
ATOM 1271 N N . ALA A 1 164 ? -4.375 4.614 13.128 1.00 97.12 164 ALA A N 1
ATOM 1272 C CA . ALA A 1 164 ? -5.837 4.633 13.192 1.00 97.12 164 ALA A CA 1
ATOM 1273 C C . ALA A 1 164 ? -6.470 5.227 11.924 1.00 97.12 164 ALA A C 1
ATOM 1275 O O . ALA A 1 164 ? -7.430 4.667 11.391 1.00 97.12 164 ALA A O 1
ATOM 1276 N N . ALA A 1 165 ? -5.905 6.318 11.403 1.00 97.44 165 ALA A N 1
ATOM 1277 C CA . ALA A 1 165 ? -6.345 6.948 10.163 1.00 97.44 165 ALA A CA 1
ATOM 1278 C C . ALA A 1 165 ? -6.081 6.059 8.931 1.00 97.44 165 ALA A C 1
ATOM 1280 O O . ALA A 1 165 ? -6.959 5.912 8.080 1.00 97.44 165 ALA A O 1
ATOM 1281 N N . GLN A 1 166 ? -4.917 5.400 8.865 1.00 98.19 166 GLN A N 1
ATOM 1282 C CA . GLN A 1 166 ? -4.584 4.427 7.819 1.00 98.19 166 GLN A CA 1
ATOM 1283 C C . GLN A 1 166 ? -5.546 3.232 7.826 1.00 98.19 166 GLN A C 1
ATOM 1285 O O . GLN A 1 166 ? -6.083 2.872 6.781 1.00 98.19 166 GLN A O 1
ATOM 1290 N N . VAL A 1 167 ? -5.793 2.631 8.995 1.00 98.25 167 VAL A N 1
ATOM 1291 C CA . VAL A 1 167 ? -6.701 1.481 9.142 1.00 98.25 167 VAL A CA 1
ATOM 1292 C C . VAL A 1 167 ? -8.143 1.880 8.836 1.00 98.25 167 VAL A C 1
ATOM 1294 O O . VAL A 1 167 ? -8.819 1.153 8.113 1.00 98.25 167 VAL A O 1
ATOM 1297 N N . SER A 1 168 ? -8.586 3.065 9.271 1.00 97.62 168 SER A N 1
ATOM 1298 C CA . SER A 1 168 ? -9.888 3.625 8.879 1.00 97.62 168 SER A CA 1
ATOM 1299 C C . SER A 1 168 ? -10.004 3.776 7.358 1.00 97.62 168 SER A C 1
ATOM 1301 O O . SER A 1 168 ? -11.044 3.475 6.784 1.00 97.62 168 SER A O 1
ATOM 1303 N N . ALA A 1 169 ? -8.936 4.200 6.675 1.00 98.19 169 ALA A N 1
ATOM 1304 C CA . ALA A 1 169 ? -8.928 4.335 5.221 1.00 98.19 169 ALA A CA 1
ATOM 1305 C C . ALA A 1 169 ? -8.920 2.990 4.467 1.00 98.19 169 ALA A C 1
ATOM 1307 O O . ALA A 1 169 ? -9.437 2.924 3.350 1.00 98.19 169 ALA A O 1
ATOM 1308 N N . VAL A 1 170 ? -8.360 1.930 5.062 1.00 98.56 170 VAL A N 1
ATOM 1309 C CA . VAL A 1 170 ? -8.476 0.554 4.547 1.00 98.56 170 VAL A CA 1
ATOM 1310 C C . VAL A 1 170 ? -9.904 0.032 4.752 1.00 98.56 170 VAL A C 1
ATOM 1312 O O . VAL A 1 170 ? -10.505 -0.497 3.821 1.00 98.56 170 VAL A O 1
ATOM 1315 N N . ASP A 1 171 ? -10.494 0.235 5.933 1.00 98.00 171 ASP A N 1
ATOM 1316 C CA . ASP A 1 171 ? -11.860 -0.211 6.254 1.00 98.00 171 ASP A CA 1
ATOM 1317 C C . ASP A 1 171 ? -12.916 0.457 5.357 1.00 98.00 171 ASP A C 1
ATOM 1319 O O . ASP A 1 171 ? -13.784 -0.210 4.800 1.00 98.00 171 ASP A O 1
ATOM 1323 N N . LEU A 1 172 ? -12.754 1.760 5.104 1.00 97.25 172 LEU A N 1
ATOM 1324 C CA . LEU A 1 172 ? -13.555 2.555 4.163 1.00 97.25 172 LEU A CA 1
ATOM 1325 C C . LEU A 1 172 ? -13.264 2.267 2.675 1.00 97.25 172 LEU A C 1
ATOM 1327 O O . LEU A 1 172 ? -13.828 2.927 1.806 1.00 97.25 172 LEU A O 1
ATOM 1331 N N . GLY A 1 173 ? -12.358 1.337 2.355 1.00 97.44 173 GLY A N 1
ATOM 1332 C CA . GLY A 1 173 ? -12.048 0.931 0.980 1.00 97.44 173 GLY A CA 1
ATOM 1333 C C . GLY A 1 173 ? -11.306 1.973 0.130 1.00 97.44 173 GLY A C 1
ATOM 1334 O O . GLY A 1 173 ? -11.117 1.762 -1.069 1.00 97.44 173 GLY A O 1
ATOM 1335 N N . LEU A 1 174 ? -10.832 3.082 0.716 1.00 97.81 174 LEU A N 1
ATOM 1336 C CA . LEU A 1 174 ? -10.056 4.103 -0.008 1.00 97.81 174 LEU A CA 1
ATOM 1337 C C . LEU A 1 174 ? -8.746 3.528 -0.565 1.00 97.81 174 LEU A C 1
ATOM 1339 O O . LEU A 1 174 ? -8.312 3.924 -1.651 1.00 97.81 174 LEU A O 1
ATOM 1343 N N . LYS A 1 175 ? -8.158 2.569 0.162 1.00 96.81 175 LYS A N 1
ATOM 1344 C CA . LYS A 1 175 ? -6.997 1.758 -0.226 1.00 96.81 175 LYS A CA 1
ATOM 1345 C C . LYS A 1 175 ? -7.242 0.279 0.133 1.00 96.81 175 LYS A C 1
ATOM 1347 O O . LYS A 1 175 ? -7.827 0.017 1.179 1.00 96.81 175 LYS A O 1
ATOM 1352 N N . PRO A 1 176 ? -6.811 -0.698 -0.689 1.00 97.81 176 PRO A N 1
ATOM 1353 C CA . PRO A 1 176 ? -7.027 -2.123 -0.405 1.00 97.81 176 PRO A CA 1
ATOM 1354 C C . PRO A 1 176 ? -6.247 -2.647 0.805 1.00 97.81 176 PRO A C 1
ATOM 1356 O O . PRO A 1 176 ? -6.716 -3.572 1.467 1.00 97.81 176 PRO A O 1
ATOM 1359 N N . ALA A 1 177 ? -5.070 -2.083 1.087 1.00 98.31 177 ALA A N 1
ATOM 1360 C CA . ALA A 1 177 ? -4.190 -2.563 2.143 1.00 98.31 177 ALA A CA 1
ATOM 1361 C C . ALA A 1 177 ? -3.307 -1.469 2.754 1.00 98.31 177 ALA A C 1
ATOM 1363 O O . ALA A 1 177 ? -3.078 -0.408 2.169 1.00 98.31 177 ALA A O 1
ATOM 1364 N N . LEU A 1 178 ? -2.763 -1.789 3.924 1.00 98.06 178 LEU A N 1
ATOM 1365 C CA . LEU A 1 178 ? -1.723 -1.071 4.647 1.00 98.06 178 LEU A CA 1
ATOM 1366 C C . LEU A 1 178 ? -0.610 -2.059 5.016 1.00 98.06 178 LEU A C 1
ATOM 1368 O O . LEU A 1 178 ? -0.874 -3.024 5.729 1.00 98.06 178 LEU A O 1
ATOM 1372 N N . LEU A 1 179 ? 0.624 -1.796 4.586 1.00 97.38 179 LEU A N 1
ATOM 1373 C CA . LEU A 1 179 ? 1.820 -2.441 5.135 1.00 97.38 179 LEU A CA 1
ATOM 1374 C C . LEU A 1 179 ? 2.111 -1.856 6.526 1.00 97.38 179 LEU A C 1
ATOM 1376 O O . LEU A 1 179 ? 2.026 -0.642 6.705 1.00 97.38 179 LEU A O 1
ATOM 1380 N N . TYR A 1 180 ? 2.445 -2.699 7.504 1.00 96.88 180 TYR A N 1
ATOM 1381 C CA . TYR A 1 180 ? 2.788 -2.264 8.857 1.00 96.88 180 TYR A CA 1
ATOM 1382 C C . TYR A 1 180 ? 4.309 -2.282 9.084 1.00 96.88 180 TYR A C 1
ATOM 1384 O O . TYR A 1 180 ? 4.910 -3.338 9.271 1.00 96.88 180 TYR A O 1
ATOM 1392 N N . ASP A 1 181 ? 4.923 -1.097 9.103 1.00 93.38 181 ASP A N 1
ATOM 1393 C CA . ASP A 1 181 ? 6.369 -0.869 9.289 1.00 93.38 181 ASP A CA 1
ATOM 1394 C C . ASP A 1 181 ? 6.729 -0.240 10.660 1.00 93.38 181 ASP A C 1
ATOM 1396 O O . ASP A 1 181 ? 7.860 -0.341 11.143 1.00 93.38 181 ASP A O 1
ATOM 1400 N N . SER A 1 182 ? 5.749 0.372 11.334 1.00 92.38 182 SER A N 1
ATOM 1401 C CA . SER A 1 182 ? 5.934 1.295 12.466 1.00 92.38 182 SER A CA 1
ATOM 1402 C C . SER A 1 182 ? 6.717 0.767 13.680 1.00 92.38 182 SER A C 1
ATOM 1404 O O . SER A 1 182 ? 7.292 1.574 14.426 1.00 92.38 182 SER A O 1
ATOM 1406 N N . ASN A 1 183 ? 6.727 -0.550 13.925 1.00 92.50 183 ASN A N 1
ATOM 1407 C CA . ASN A 1 183 ? 7.616 -1.224 14.879 1.00 92.50 183 ASN A CA 1
ATOM 1408 C C . ASN A 1 183 ? 7.739 -2.736 14.565 1.00 92.50 183 ASN A C 1
ATOM 1410 O O . ASN A 1 183 ? 7.253 -3.205 13.547 1.00 92.50 183 ASN A O 1
ATOM 1414 N N . ALA A 1 184 ? 8.389 -3.510 15.443 1.00 92.38 184 ALA A N 1
ATOM 1415 C CA . ALA A 1 184 ? 8.633 -4.946 15.252 1.00 92.38 184 ALA A CA 1
ATOM 1416 C C . ALA A 1 184 ? 7.460 -5.880 15.648 1.00 92.38 184 ALA A C 1
ATOM 1418 O O . ALA A 1 184 ? 7.704 -7.044 15.961 1.00 92.38 184 ALA A O 1
ATOM 1419 N N . ALA A 1 185 ? 6.219 -5.388 15.729 1.00 93.88 185 ALA A N 1
ATOM 1420 C CA . ALA A 1 185 ? 5.064 -6.227 16.054 1.00 93.88 185 ALA A CA 1
ATOM 1421 C C . ALA A 1 185 ? 4.693 -7.134 14.867 1.00 93.88 185 ALA A C 1
ATOM 1423 O O . ALA A 1 185 ? 4.589 -6.664 13.738 1.00 93.88 185 ALA A O 1
ATOM 1424 N N . CYS A 1 186 ? 4.491 -8.428 15.124 1.00 93.62 186 CYS A N 1
ATOM 1425 C CA . CYS A 1 186 ? 4.199 -9.419 14.082 1.00 93.62 186 CYS A CA 1
ATOM 1426 C C . CYS A 1 186 ? 2.699 -9.525 13.754 1.00 93.62 186 CYS A C 1
ATOM 1428 O O . CYS A 1 186 ? 1.846 -9.007 14.481 1.00 93.62 186 CYS A O 1
ATOM 1430 N N . ALA A 1 187 ? 2.364 -10.294 12.714 1.00 95.31 187 ALA A N 1
ATOM 1431 C CA . ALA A 1 187 ? 0.994 -10.508 12.249 1.00 95.31 187 ALA A CA 1
ATOM 1432 C C . ALA A 1 187 ? 0.019 -10.942 13.361 1.00 95.31 187 ALA A C 1
ATOM 1434 O O . ALA A 1 187 ? -1.125 -10.500 13.391 1.00 95.31 187 ALA A O 1
ATOM 1435 N N . GLN A 1 188 ? 0.461 -11.735 14.343 1.00 95.56 188 GLN A N 1
ATOM 1436 C CA . GLN A 1 188 ? -0.388 -12.140 15.475 1.00 95.56 188 GLN A CA 1
ATOM 1437 C C . GLN A 1 188 ? -0.775 -10.954 16.375 1.00 95.56 188 GLN A C 1
ATOM 1439 O O . GLN A 1 188 ? -1.895 -10.897 16.877 1.00 95.56 188 GLN A O 1
ATOM 1444 N N . GLN A 1 189 ? 0.121 -9.981 16.553 1.00 96.31 189 GLN A N 1
ATOM 1445 C CA . GLN A 1 189 ? -0.151 -8.753 17.307 1.00 96.31 189 GLN A CA 1
ATOM 1446 C C . GLN A 1 189 ? -1.019 -7.775 16.507 1.00 96.31 189 GLN A C 1
ATOM 1448 O O . GLN A 1 189 ? -1.864 -7.086 17.079 1.00 96.31 189 GLN A O 1
ATOM 1453 N N . LEU A 1 190 ? -0.841 -7.743 15.184 1.00 96.81 190 LEU A N 1
ATOM 1454 C CA . LEU A 1 190 ? -1.657 -6.947 14.267 1.00 9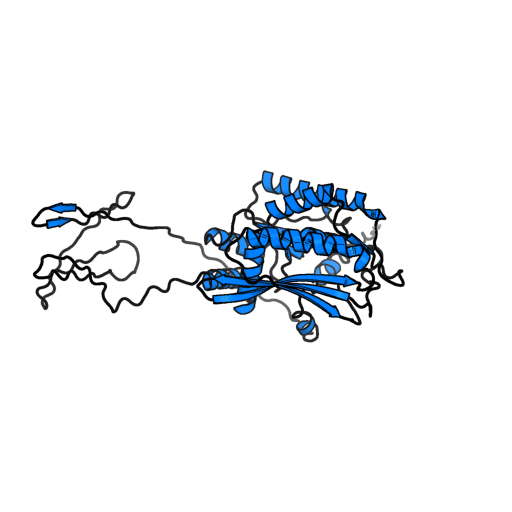6.81 190 LEU A CA 1
ATOM 1455 C C . LEU A 1 190 ? -3.097 -7.493 14.187 1.00 96.81 190 LEU A C 1
ATOM 1457 O O . LEU A 1 190 ? -4.055 -6.728 14.272 1.00 96.81 190 LEU A O 1
ATOM 1461 N N . GLN A 1 191 ? -3.260 -8.817 14.214 1.00 96.31 191 GLN A N 1
ATOM 1462 C CA . GLN A 1 191 ? -4.554 -9.481 14.365 1.00 96.31 191 GLN A CA 1
ATOM 1463 C C . GLN A 1 191 ? -5.190 -9.208 15.739 1.00 96.31 191 GLN A C 1
ATOM 1465 O O . GLN A 1 191 ? -6.370 -8.875 15.806 1.00 96.31 191 GLN A O 1
ATOM 1470 N N . GLN A 1 192 ? -4.424 -9.254 16.837 1.00 96.31 192 GLN A N 1
ATOM 1471 C CA . GLN A 1 192 ? -4.912 -8.847 18.168 1.00 96.31 192 GLN A CA 1
ATOM 1472 C C . GLN A 1 192 ? -5.337 -7.371 18.218 1.00 96.31 192 GLN A C 1
ATOM 1474 O O . GLN A 1 192 ? -6.223 -7.006 18.991 1.00 96.31 192 GLN A O 1
ATOM 1479 N N . TYR A 1 193 ? -4.711 -6.498 17.425 1.00 97.69 193 TYR A N 1
ATOM 1480 C CA . TYR A 1 193 ? -5.141 -5.109 17.266 1.00 97.69 193 TYR A CA 1
ATOM 1481 C C . TYR A 1 193 ? -6.479 -5.029 16.516 1.00 97.69 193 TYR A C 1
ATOM 1483 O O . TYR A 1 193 ? -7.410 -4.417 17.037 1.00 97.69 193 TYR A O 1
ATOM 1491 N N . LEU A 1 194 ? -6.631 -5.724 15.381 1.00 97.12 194 LEU A N 1
ATOM 1492 C CA . LEU A 1 194 ? -7.903 -5.787 14.646 1.00 97.12 194 LEU A CA 1
ATOM 1493 C C . LEU A 1 194 ? -9.049 -6.374 15.486 1.00 97.12 194 LEU A C 1
ATOM 1495 O O . LEU A 1 194 ? -10.089 -5.729 15.608 1.00 97.12 194 LEU A O 1
ATOM 1499 N N . SER A 1 195 ? -8.870 -7.533 16.133 1.00 96.19 195 SER A N 1
ATOM 1500 C CA . SER A 1 195 ? -9.903 -8.123 17.004 1.00 96.19 195 SER A CA 1
ATOM 1501 C C . SER A 1 195 ? -10.247 -7.209 18.196 1.00 96.19 195 SER A C 1
ATOM 1503 O O . SER A 1 195 ? -11.399 -7.179 18.634 1.00 96.19 195 SER A O 1
ATOM 1505 N N . SER A 1 196 ? -9.303 -6.389 18.681 1.00 96.88 196 SER A N 1
ATOM 1506 C CA . SER A 1 196 ? -9.586 -5.338 19.672 1.00 96.88 196 SER A CA 1
ATOM 1507 C C . SER A 1 196 ? -10.489 -4.240 19.093 1.00 96.88 196 SER A C 1
ATOM 1509 O O . SER A 1 196 ? -11.558 -3.986 19.655 1.00 96.88 196 SER A O 1
ATOM 1511 N N . LEU A 1 197 ? -10.129 -3.659 17.938 1.00 97.19 197 LEU A N 1
ATOM 1512 C CA . LEU A 1 197 ? -10.903 -2.609 17.257 1.00 97.19 197 LEU A CA 1
ATOM 1513 C C . LEU A 1 197 ? -12.321 -3.067 16.873 1.00 97.19 197 LEU A C 1
ATOM 1515 O O . LEU A 1 197 ? -13.284 -2.354 17.158 1.00 97.19 197 LEU A O 1
ATOM 1519 N N . ARG A 1 198 ? -12.470 -4.272 16.304 1.00 96.12 198 ARG A N 1
ATOM 1520 C CA . ARG A 1 198 ? -13.777 -4.894 16.009 1.00 96.12 198 ARG A CA 1
ATOM 1521 C C . ARG A 1 198 ? -14.625 -5.029 17.276 1.00 96.12 198 ARG A C 1
ATOM 1523 O O . ARG A 1 198 ? -15.797 -4.665 17.293 1.00 96.12 198 ARG A O 1
ATOM 1530 N N . SER A 1 199 ? -14.020 -5.465 18.389 1.00 95.75 199 SER A N 1
ATOM 1531 C CA . SER A 1 199 ? -14.727 -5.608 19.672 1.00 95.75 199 SER A CA 1
ATOM 1532 C C . SER A 1 199 ? -15.151 -4.278 20.316 1.00 95.75 199 SER A C 1
ATOM 1534 O O . SER A 1 199 ? -16.035 -4.277 21.175 1.00 95.75 199 SER A O 1
ATOM 1536 N N . LEU A 1 200 ? -14.547 -3.167 19.880 1.00 95.94 200 LEU A N 1
ATOM 1537 C CA . LEU A 1 200 ? -14.916 -1.783 20.198 1.00 95.94 200 LEU A CA 1
ATOM 1538 C C . LEU A 1 200 ? -15.843 -1.155 19.135 1.00 95.94 200 LEU A C 1
ATOM 1540 O O . LEU A 1 200 ? -16.254 -0.011 19.291 1.00 95.94 200 LEU A O 1
ATOM 1544 N N . GLN A 1 201 ? -16.192 -1.904 18.081 1.00 95.62 201 GLN A N 1
ATOM 1545 C CA . GLN A 1 201 ? -17.003 -1.478 16.932 1.00 95.62 201 GLN A CA 1
ATOM 1546 C C . GLN A 1 201 ? -16.398 -0.300 16.138 1.00 95.62 201 GLN A C 1
ATOM 1548 O O . GLN A 1 201 ? -17.124 0.502 15.558 1.00 95.62 201 GLN A O 1
ATOM 1553 N N . LEU A 1 202 ? -15.061 -0.209 16.114 1.00 95.56 202 LEU A N 1
ATOM 1554 C CA . LEU A 1 202 ? -14.298 0.865 15.459 1.00 95.56 202 LEU A CA 1
ATOM 1555 C C . LEU A 1 202 ? -13.924 0.579 13.996 1.00 95.56 202 LEU A C 1
ATOM 1557 O O . LEU A 1 202 ? -13.525 1.498 13.288 1.00 95.56 202 LEU A O 1
ATOM 1561 N N . VAL A 1 203 ? -14.009 -0.684 13.571 1.00 96.19 203 VAL A N 1
ATOM 1562 C CA . VAL A 1 203 ? -13.732 -1.159 12.203 1.00 96.19 203 VAL A CA 1
ATOM 1563 C C . VAL A 1 203 ? -14.669 -2.316 11.855 1.00 96.19 203 VAL A C 1
ATOM 1565 O O . VAL A 1 203 ? -15.204 -2.970 12.757 1.00 96.19 203 VAL A O 1
ATOM 1568 N N . SER A 1 204 ? -14.848 -2.597 10.566 1.00 94.00 204 SER A N 1
ATOM 1569 C CA . SER A 1 204 ? -15.652 -3.720 10.084 1.00 94.00 204 SER A CA 1
ATOM 1570 C C . SER A 1 204 ? -14.951 -5.085 10.193 1.00 94.00 204 SER A C 1
ATOM 1572 O O . SER A 1 204 ? -13.730 -5.208 10.318 1.00 94.00 204 SER A O 1
ATOM 1574 N N . GLU A 1 205 ? -15.747 -6.146 10.049 1.00 92.06 205 GLU A N 1
ATOM 1575 C CA . GLU A 1 205 ? -15.269 -7.529 9.904 1.00 92.06 205 GLU A CA 1
ATOM 1576 C C . GLU A 1 205 ? -14.616 -7.810 8.530 1.00 92.06 205 GLU A C 1
ATOM 1578 O O . GLU A 1 205 ? -14.106 -8.905 8.314 1.00 92.06 205 GLU A O 1
ATOM 1583 N N . SER A 1 206 ? -14.611 -6.853 7.586 1.00 92.88 206 SER A N 1
ATOM 1584 C CA . SER A 1 206 ? -14.000 -7.047 6.256 1.00 92.88 206 SER A CA 1
ATOM 1585 C C . SER A 1 206 ? -12.467 -6.973 6.268 1.00 92.88 206 SER A C 1
ATOM 1587 O O . SER A 1 206 ? -11.818 -7.452 5.327 1.00 92.88 206 SER A O 1
ATOM 1589 N N . LEU A 1 207 ? -11.893 -6.394 7.331 1.00 95.81 207 LEU A N 1
ATOM 1590 C CA . LEU A 1 207 ? -10.453 -6.327 7.553 1.00 95.81 207 LEU A CA 1
ATOM 1591 C C . LEU A 1 207 ? -9.871 -7.690 7.928 1.00 95.81 207 LEU A C 1
ATOM 1593 O O . LEU A 1 207 ? -10.449 -8.415 8.735 1.00 95.81 207 LEU A O 1
ATOM 1597 N N . LEU A 1 208 ? -8.673 -7.991 7.436 1.00 95.12 208 LEU A N 1
ATOM 1598 C CA . LEU A 1 208 ? -7.898 -9.188 7.764 1.00 95.12 208 LEU A CA 1
ATOM 1599 C C . LEU A 1 208 ? -6.415 -8.826 7.922 1.00 95.12 208 LEU A C 1
ATOM 1601 O O . LEU A 1 208 ? -5.924 -7.918 7.251 1.00 95.12 208 LEU A O 1
ATOM 1605 N N . THR A 1 209 ? -5.691 -9.549 8.780 1.00 96.69 209 THR A N 1
ATOM 1606 C CA . THR A 1 209 ? -4.223 -9.501 8.782 1.00 96.69 209 THR A CA 1
ATOM 1607 C C . THR A 1 209 ? -3.670 -10.514 7.785 1.00 96.69 209 THR A C 1
ATOM 1609 O O . THR A 1 209 ? -3.983 -11.700 7.871 1.00 96.69 209 THR A O 1
ATOM 1612 N N . LEU A 1 210 ? -2.817 -10.054 6.875 1.00 95.88 210 LEU A N 1
ATOM 1613 C CA . LEU A 1 210 ? -2.071 -10.864 5.913 1.00 95.88 210 LEU A CA 1
ATOM 1614 C C . LEU A 1 210 ? -0.590 -10.885 6.320 1.00 95.88 210 LEU A C 1
ATOM 1616 O O . LEU A 1 210 ? -0.033 -9.836 6.634 1.00 95.88 210 LEU A O 1
ATOM 1620 N N . ASP A 1 211 ? 0.051 -12.050 6.297 1.00 95.12 211 ASP A N 1
ATOM 1621 C CA . ASP A 1 211 ? 1.505 -12.190 6.418 1.00 95.12 211 ASP A CA 1
ATOM 1622 C C . ASP A 1 211 ? 2.082 -12.670 5.079 1.00 95.12 211 ASP A C 1
ATOM 1624 O O . ASP A 1 211 ? 1.777 -13.774 4.608 1.00 95.12 211 ASP A O 1
ATOM 1628 N N . LEU A 1 212 ? 2.888 -11.807 4.456 1.00 93.62 212 LEU A N 1
ATOM 1629 C CA . LEU A 1 212 ? 3.568 -12.055 3.189 1.00 93.62 212 LEU A CA 1
ATOM 1630 C C . LEU A 1 212 ? 5.081 -12.023 3.425 1.00 93.62 212 LEU A C 1
ATOM 1632 O O . LEU A 1 212 ? 5.677 -10.958 3.598 1.00 93.62 212 LEU A O 1
ATOM 1636 N N . ASN A 1 213 ? 5.699 -13.206 3.454 1.00 91.25 213 ASN A N 1
ATOM 1637 C CA . ASN A 1 213 ? 7.124 -13.392 3.747 1.00 91.25 213 ASN A CA 1
ATOM 1638 C C . ASN A 1 213 ? 7.586 -12.629 5.016 1.00 91.25 213 ASN A C 1
ATOM 1640 O O . ASN A 1 213 ? 8.543 -11.857 4.974 1.00 91.25 213 ASN A O 1
ATOM 1644 N N . GLY A 1 214 ? 6.848 -12.760 6.127 1.00 90.81 214 GLY A N 1
ATOM 1645 C CA . GLY A 1 214 ? 7.146 -12.100 7.405 1.00 90.81 214 GLY A CA 1
ATOM 1646 C C . GLY A 1 214 ? 6.767 -10.616 7.483 1.00 90.81 214 GLY A C 1
ATOM 1647 O O . GLY A 1 214 ? 6.906 -10.003 8.543 1.00 90.81 214 GLY A O 1
ATOM 1648 N N . ASN A 1 215 ? 6.268 -10.024 6.393 1.00 93.06 215 ASN A N 1
ATOM 1649 C CA . ASN A 1 215 ? 5.763 -8.654 6.372 1.00 93.06 215 ASN A CA 1
ATOM 1650 C C . ASN A 1 215 ? 4.262 -8.676 6.652 1.00 93.06 215 ASN A C 1
ATOM 1652 O O . ASN A 1 215 ? 3.498 -9.342 5.954 1.00 93.06 215 ASN A O 1
ATOM 1656 N N . SER A 1 216 ? 3.837 -7.948 7.682 1.00 95.88 216 SER A N 1
ATOM 1657 C CA . SER A 1 216 ? 2.442 -7.921 8.120 1.00 95.88 216 SER A CA 1
ATOM 1658 C C . SER A 1 216 ? 1.677 -6.773 7.459 1.00 95.88 216 SER A C 1
ATOM 1660 O O . SER A 1 216 ? 2.107 -5.620 7.510 1.00 95.88 216 SER A O 1
ATOM 1662 N N . LEU A 1 217 ? 0.521 -7.077 6.870 1.00 97.62 217 LEU A N 1
ATOM 1663 C CA . LEU A 1 217 ? -0.386 -6.103 6.269 1.00 97.62 217 LEU A CA 1
ATOM 1664 C C . LEU A 1 217 ? -1.778 -6.194 6.896 1.00 97.62 217 LEU A C 1
ATOM 1666 O O . LEU A 1 217 ? -2.236 -7.277 7.254 1.00 97.62 217 LEU A O 1
ATOM 1670 N N . ILE A 1 218 ? -2.478 -5.065 6.962 1.00 98.25 218 ILE A N 1
ATOM 1671 C CA . ILE A 1 218 ? -3.929 -5.015 7.178 1.00 98.25 218 ILE A CA 1
ATOM 1672 C C . ILE A 1 218 ? -4.570 -4.831 5.805 1.00 98.25 218 ILE A C 1
ATOM 1674 O O . ILE A 1 218 ? -4.306 -3.831 5.140 1.00 98.25 218 ILE A O 1
ATOM 1678 N N . ILE A 1 219 ? -5.396 -5.785 5.379 1.00 97.94 219 ILE A N 1
ATOM 1679 C CA . ILE A 1 219 ? -6.103 -5.759 4.092 1.00 97.94 219 ILE A CA 1
ATOM 1680 C C . ILE A 1 219 ? -7.610 -5.627 4.317 1.00 97.94 219 ILE A C 1
ATOM 1682 O O . ILE A 1 219 ? -8.150 -6.245 5.230 1.00 97.94 219 ILE A O 1
ATOM 1686 N N . ASN A 1 220 ? -8.310 -4.879 3.466 1.00 97.38 220 ASN A N 1
ATOM 1687 C CA . ASN A 1 220 ? -9.762 -4.977 3.328 1.00 97.38 220 ASN A CA 1
ATOM 1688 C C . ASN A 1 220 ? -10.041 -6.045 2.272 1.00 97.38 220 ASN A C 1
ATOM 1690 O O . ASN A 1 220 ? -9.777 -5.837 1.087 1.00 97.38 220 ASN A O 1
ATOM 1694 N N . THR A 1 221 ? -10.532 -7.207 2.702 1.00 95.06 221 THR A N 1
ATOM 1695 C CA . THR A 1 221 ? -10.643 -8.383 1.827 1.00 95.06 221 THR A CA 1
ATOM 1696 C C . THR A 1 221 ? -11.578 -8.149 0.641 1.00 95.06 221 THR A C 1
ATOM 1698 O O . THR A 1 221 ? -11.263 -8.579 -0.464 1.00 95.06 221 THR A O 1
ATOM 1701 N N . HIS A 1 222 ? -12.673 -7.407 0.828 1.00 94.38 222 HIS A N 1
ATOM 1702 C CA . HIS A 1 222 ? -13.607 -7.061 -0.245 1.00 94.38 222 HIS A CA 1
ATOM 1703 C C . HIS A 1 222 ? -12.982 -6.088 -1.258 1.00 94.38 222 HIS A C 1
ATOM 1705 O O . HIS A 1 222 ? -13.008 -6.341 -2.462 1.00 94.38 222 HIS A O 1
ATOM 1711 N N . THR A 1 223 ? -12.352 -5.015 -0.771 1.00 96.06 223 THR A N 1
ATOM 1712 C CA . THR A 1 223 ? -11.700 -3.998 -1.614 1.00 96.06 223 THR A CA 1
ATOM 1713 C C . THR A 1 223 ? -10.506 -4.576 -2.376 1.00 96.06 223 THR A C 1
ATOM 1715 O O . THR A 1 223 ? -10.322 -4.275 -3.555 1.00 96.06 223 THR A O 1
ATOM 1718 N N . LEU A 1 224 ? -9.701 -5.431 -1.736 1.00 96.56 224 LEU A N 1
ATOM 1719 C CA . LEU A 1 224 ? -8.600 -6.130 -2.397 1.00 96.56 224 LEU A CA 1
ATOM 1720 C C . LEU A 1 224 ? -9.119 -7.103 -3.465 1.00 96.56 224 LEU A C 1
ATOM 1722 O O . LEU A 1 224 ? -8.573 -7.101 -4.566 1.00 96.56 224 LEU A O 1
ATOM 1726 N N . ARG A 1 225 ? -10.191 -7.868 -3.191 1.00 95.81 225 ARG A N 1
ATOM 1727 C CA . ARG A 1 225 ? -10.789 -8.779 -4.183 1.00 95.81 225 ARG A CA 1
ATOM 1728 C C . ARG A 1 225 ? -11.246 -8.020 -5.429 1.00 95.81 225 ARG A C 1
ATOM 1730 O O . ARG A 1 225 ? -10.779 -8.333 -6.517 1.00 95.81 225 ARG A O 1
ATOM 1737 N N . LEU A 1 226 ? -12.051 -6.967 -5.258 1.00 94.31 226 LEU A N 1
ATOM 1738 C CA . LEU A 1 226 ? -12.536 -6.140 -6.370 1.00 94.31 226 LEU A CA 1
ATOM 1739 C C . LEU A 1 226 ? -11.389 -5.508 -7.172 1.00 94.31 226 LEU A C 1
ATOM 1741 O O . LEU A 1 226 ? -11.426 -5.517 -8.400 1.00 94.31 226 LEU A O 1
ATOM 1745 N N . ASN A 1 227 ? -10.349 -4.995 -6.504 1.00 94.00 227 ASN A N 1
ATOM 1746 C CA . ASN A 1 227 ? -9.189 -4.431 -7.196 1.00 94.00 227 ASN A CA 1
ATOM 1747 C C . ASN A 1 227 ? -8.421 -5.506 -7.995 1.00 94.00 227 ASN A C 1
ATOM 1749 O O . ASN A 1 227 ? -8.019 -5.232 -9.122 1.00 94.00 227 ASN A O 1
ATOM 1753 N N . LEU A 1 228 ? -8.233 -6.719 -7.459 1.00 94.75 228 LEU A N 1
ATOM 1754 C CA . LEU A 1 228 ? -7.576 -7.833 -8.164 1.00 94.75 228 LEU A CA 1
ATOM 1755 C C . LEU A 1 228 ? -8.410 -8.333 -9.352 1.00 94.75 228 LEU A C 1
ATOM 1757 O O . LEU A 1 228 ? -7.868 -8.501 -10.442 1.00 94.75 228 LEU A O 1
ATOM 1761 N N . GLU A 1 229 ? -9.721 -8.514 -9.174 1.00 94.44 229 GLU A N 1
ATOM 1762 C CA . GLU A 1 229 ? -10.653 -8.877 -10.251 1.00 94.44 229 GLU A CA 1
ATOM 1763 C C . GLU A 1 229 ? -10.605 -7.841 -11.388 1.00 94.44 229 GLU A C 1
ATOM 1765 O O . GLU A 1 229 ? -10.424 -8.199 -12.554 1.00 94.44 229 GLU A O 1
ATOM 1770 N N . GLN A 1 230 ? -10.655 -6.550 -11.046 1.00 91.62 230 GLN A N 1
ATOM 1771 C CA . GLN A 1 230 ? -10.562 -5.456 -12.012 1.00 91.62 230 GLN A CA 1
ATOM 1772 C C . GLN A 1 230 ? -9.187 -5.398 -12.701 1.00 91.62 230 GLN A C 1
ATOM 1774 O O . GLN A 1 230 ? -9.130 -5.203 -13.911 1.00 91.62 230 GLN A O 1
ATOM 1779 N N . MET A 1 231 ? -8.077 -5.621 -11.985 1.00 90.88 231 MET A N 1
ATOM 1780 C CA . MET A 1 231 ? -6.731 -5.680 -12.580 1.00 90.88 231 MET A CA 1
ATOM 1781 C C . MET A 1 231 ? -6.565 -6.880 -13.532 1.00 90.88 231 MET A C 1
ATOM 1783 O O . MET A 1 231 ? -5.948 -6.753 -14.594 1.00 90.88 231 MET A O 1
ATOM 1787 N N . ILE A 1 232 ? -7.165 -8.035 -13.223 1.00 90.62 232 ILE A N 1
ATOM 1788 C CA . ILE A 1 232 ? -7.190 -9.195 -14.128 1.00 90.62 232 ILE A CA 1
ATOM 1789 C C . ILE A 1 232 ? -7.985 -8.892 -15.408 1.00 90.62 232 ILE A C 1
ATOM 1791 O O . ILE A 1 232 ? -7.603 -9.376 -16.478 1.00 90.62 232 ILE A O 1
ATOM 1795 N N . CYS A 1 233 ? -9.022 -8.056 -15.349 1.00 88.88 233 CYS A N 1
ATOM 1796 C CA . CYS A 1 233 ? -9.700 -7.540 -16.538 1.00 88.88 233 CYS A CA 1
ATOM 1797 C C . CYS A 1 233 ? -8.839 -6.506 -17.286 1.00 88.88 233 CYS A C 1
ATOM 1799 O O . CYS A 1 233 ? -8.383 -6.795 -18.395 1.00 88.88 233 CYS A O 1
ATOM 1801 N N . ASP A 1 234 ? -8.565 -5.358 -16.661 1.00 87.06 234 ASP A N 1
ATOM 1802 C CA . ASP A 1 234 ? -7.974 -4.158 -17.279 1.00 87.06 234 ASP A CA 1
ATOM 1803 C C . ASP A 1 234 ? -6.581 -4.415 -17.885 1.00 87.06 234 ASP A C 1
ATOM 1805 O O . ASP A 1 234 ? -6.246 -3.866 -18.930 1.00 87.06 234 ASP A O 1
ATOM 1809 N N . GLY A 1 235 ? -5.774 -5.286 -17.267 1.00 83.12 235 GLY A N 1
ATOM 1810 C CA . GLY A 1 235 ? -4.379 -5.523 -17.665 1.00 83.12 235 GLY A CA 1
ATOM 1811 C C . GLY A 1 235 ? -3.445 -5.680 -16.468 1.00 83.12 235 GLY A C 1
ATOM 1812 O O . GLY A 1 235 ? -2.544 -6.516 -16.506 1.00 83.12 235 GLY A O 1
ATOM 1813 N N . GLY A 1 236 ? -3.738 -4.947 -15.397 1.00 86.06 236 GLY A N 1
ATOM 1814 C CA . GLY A 1 236 ? -2.865 -4.739 -14.247 1.00 86.06 236 GLY A CA 1
ATOM 1815 C C . GLY A 1 236 ? -2.260 -3.330 -14.280 1.00 86.06 236 GLY A C 1
ATOM 1816 O O . GLY A 1 236 ? -2.392 -2.640 -15.289 1.00 86.06 236 GLY A O 1
ATOM 1817 N N . PRO A 1 237 ? -1.619 -2.888 -13.188 1.00 90.56 237 PRO A N 1
ATOM 1818 C CA . PRO A 1 237 ? -0.880 -1.632 -13.166 1.00 90.56 237 PRO A CA 1
ATOM 1819 C C . PRO A 1 237 ? 0.335 -1.717 -14.093 1.00 90.56 237 PRO A C 1
ATOM 1821 O O . PRO A 1 237 ? 0.810 -2.809 -14.421 1.00 90.56 237 PRO A O 1
ATOM 1824 N N . ALA A 1 238 ? 0.900 -0.566 -14.456 1.00 92.69 238 ALA A N 1
ATOM 1825 C CA . ALA A 1 238 ? 2.158 -0.546 -15.191 1.00 92.69 238 ALA A CA 1
ATOM 1826 C C . ALA A 1 238 ? 3.267 -1.219 -14.360 1.00 92.69 238 ALA A C 1
ATOM 1828 O O . ALA A 1 238 ? 3.473 -0.884 -13.189 1.00 92.69 238 ALA A O 1
ATOM 1829 N N . VAL A 1 239 ? 3.990 -2.163 -14.964 1.00 94.56 239 VAL A N 1
ATOM 1830 C CA . VAL A 1 239 ? 5.161 -2.807 -14.355 1.00 94.56 239 VAL A CA 1
ATOM 1831 C C . VAL A 1 239 ? 6.415 -2.149 -14.916 1.00 94.56 239 VAL A C 1
ATOM 1833 O O . VAL A 1 239 ? 6.578 -2.056 -16.133 1.00 94.56 239 VAL A O 1
ATOM 1836 N N . VAL A 1 240 ? 7.296 -1.686 -14.033 1.00 95.75 240 VAL A N 1
ATOM 1837 C CA . VAL A 1 240 ? 8.575 -1.064 -14.381 1.00 95.75 240 VAL A CA 1
ATOM 1838 C C . VAL A 1 240 ? 9.701 -2.029 -14.028 1.00 95.75 240 VAL A C 1
ATOM 1840 O O . VAL A 1 240 ? 9.926 -2.303 -12.848 1.00 95.75 240 VAL A O 1
ATOM 1843 N N . ASP A 1 241 ? 10.423 -2.520 -15.035 1.00 95.25 241 ASP A N 1
ATOM 1844 C CA . ASP A 1 241 ? 11.672 -3.250 -14.824 1.00 95.25 241 ASP A CA 1
ATOM 1845 C C . ASP A 1 241 ? 12.757 -2.263 -14.372 1.00 95.25 241 ASP A C 1
ATOM 1847 O O . ASP A 1 241 ? 13.020 -1.244 -15.025 1.00 95.25 241 ASP A O 1
ATOM 1851 N N . VAL A 1 242 ? 13.352 -2.570 -13.221 1.00 95.94 242 VAL A N 1
ATOM 1852 C CA . VAL A 1 242 ? 14.439 -1.822 -12.577 1.00 95.94 242 VAL A CA 1
ATOM 1853 C C . VAL A 1 242 ? 15.688 -2.682 -12.369 1.00 95.94 242 VAL A C 1
ATOM 1855 O O . VAL A 1 242 ? 16.553 -2.329 -11.567 1.00 95.94 242 VAL A O 1
ATOM 1858 N N . SER A 1 243 ? 15.785 -3.821 -13.063 1.00 94.06 243 SER A N 1
ATOM 1859 C CA . SER A 1 243 ? 16.899 -4.767 -12.954 1.00 94.06 243 SER A CA 1
ATOM 1860 C C . SER A 1 243 ? 18.264 -4.076 -13.118 1.00 94.06 243 SER A C 1
ATOM 1862 O O . SER A 1 243 ? 18.428 -3.231 -14.000 1.00 94.06 243 SER A O 1
ATOM 1864 N N . PRO A 1 244 ? 19.291 -4.455 -12.335 1.00 93.75 244 PRO A N 1
ATOM 1865 C CA . PRO A 1 244 ? 20.567 -3.732 -12.277 1.00 93.75 244 PRO A CA 1
ATOM 1866 C C . PRO A 1 244 ? 21.418 -3.867 -13.554 1.00 93.75 244 PRO A C 1
ATOM 1868 O O . PRO A 1 244 ? 22.437 -3.199 -13.694 1.00 93.75 244 PRO A O 1
ATOM 1871 N N . SER A 1 245 ? 21.001 -4.710 -14.503 1.00 92.69 245 SER A N 1
ATOM 1872 C CA . SER A 1 245 ? 21.567 -4.806 -15.853 1.00 92.69 245 SER A CA 1
ATOM 1873 C C . SER A 1 245 ? 21.042 -3.747 -16.835 1.00 92.69 245 SER A C 1
ATOM 1875 O O . SER A 1 245 ? 21.484 -3.733 -17.983 1.00 92.69 245 SER A O 1
ATOM 1877 N N . LEU A 1 246 ? 20.086 -2.903 -16.434 1.00 94.12 246 LEU A N 1
ATOM 1878 C CA . LEU A 1 246 ? 19.549 -1.819 -17.257 1.00 94.12 246 LEU A CA 1
ATOM 1879 C C . LEU A 1 246 ? 20.288 -0.498 -16.994 1.00 94.12 246 LEU A C 1
ATOM 1881 O O . LEU A 1 246 ? 20.525 -0.128 -15.849 1.00 94.12 246 LEU A O 1
ATOM 1885 N N . GLU A 1 247 ? 20.569 0.268 -18.053 1.00 94.38 247 GLU A N 1
ATOM 1886 C CA . GLU A 1 247 ? 21.105 1.639 -17.933 1.00 94.38 247 GLU A CA 1
ATOM 1887 C C . GLU A 1 247 ? 20.079 2.636 -17.361 1.00 94.38 247 GLU A C 1
ATOM 1889 O O . GLU A 1 247 ? 20.442 3.698 -16.860 1.00 94.38 247 GLU A O 1
ATOM 1894 N N . LYS A 1 248 ? 18.785 2.315 -17.482 1.00 95.44 248 LYS A N 1
ATOM 1895 C CA . LYS A 1 248 ? 17.643 3.106 -17.011 1.00 95.44 248 LYS A CA 1
ATOM 1896 C C . LYS A 1 248 ? 16.412 2.202 -16.846 1.00 95.44 248 LYS A C 1
ATOM 1898 O O . LYS A 1 248 ? 16.305 1.219 -17.581 1.00 95.44 248 LYS A O 1
ATOM 1903 N N . PRO A 1 249 ? 15.457 2.538 -15.963 1.00 96.69 249 PRO A N 1
ATOM 1904 C CA . PRO A 1 249 ? 14.225 1.765 -15.820 1.00 96.69 249 PRO A CA 1
ATOM 1905 C C . PRO A 1 249 ? 13.352 1.826 -17.083 1.00 96.69 249 PRO A C 1
ATOM 1907 O O . PRO A 1 249 ? 13.372 2.822 -17.814 1.00 96.69 249 PRO A O 1
ATOM 1910 N N . THR A 1 250 ? 12.565 0.774 -17.331 1.00 96.06 250 THR A N 1
ATOM 1911 C CA . THR A 1 250 ? 11.706 0.638 -18.529 1.00 96.06 250 THR A CA 1
ATOM 1912 C C . THR A 1 250 ? 10.365 -0.035 -18.222 1.00 96.06 250 THR A C 1
ATOM 1914 O O . THR A 1 250 ? 10.251 -0.752 -17.234 1.00 96.06 250 THR A O 1
ATOM 1917 N N . ILE A 1 251 ? 9.342 0.187 -19.057 1.00 94.31 251 ILE A N 1
ATOM 1918 C CA . ILE A 1 251 ? 8.052 -0.524 -18.961 1.00 94.31 251 ILE A CA 1
ATOM 1919 C C . ILE A 1 251 ? 8.226 -1.991 -19.385 1.00 94.31 251 ILE A C 1
ATOM 1921 O O . ILE A 1 251 ? 8.958 -2.284 -20.331 1.00 94.31 251 ILE A O 1
ATOM 1925 N N . PHE A 1 252 ? 7.555 -2.908 -18.685 1.00 87.75 252 PHE A N 1
ATOM 1926 C CA . PHE A 1 252 ? 7.795 -4.348 -18.766 1.00 87.75 252 PHE A CA 1
ATOM 1927 C C . PHE A 1 252 ? 6.550 -5.157 -19.178 1.00 87.75 252 PHE A C 1
ATOM 1929 O O . PHE A 1 252 ? 5.973 -5.919 -18.400 1.00 87.75 252 PHE A O 1
ATOM 1936 N N . ASP A 1 253 ? 6.164 -5.034 -20.450 1.00 77.31 253 ASP A N 1
ATOM 1937 C CA . ASP A 1 253 ? 4.965 -5.671 -21.032 1.00 77.31 253 ASP A CA 1
ATOM 1938 C C . ASP A 1 253 ? 4.977 -7.216 -21.003 1.00 77.31 253 ASP A C 1
ATOM 1940 O O . ASP A 1 253 ? 3.947 -7.869 -21.180 1.00 77.31 253 ASP A O 1
ATOM 1944 N N . ALA A 1 254 ? 6.141 -7.843 -20.808 1.00 64.12 254 ALA A N 1
ATOM 1945 C CA . ALA A 1 254 ? 6.316 -9.283 -21.000 1.00 64.12 254 ALA A CA 1
ATOM 1946 C C . ALA A 1 254 ? 5.574 -10.160 -19.968 1.00 64.12 254 ALA A C 1
ATOM 1948 O O . ALA A 1 254 ? 5.237 -11.307 -20.274 1.00 64.12 254 ALA A O 1
ATOM 1949 N N . GLN A 1 255 ? 5.314 -9.655 -18.754 1.00 64.19 255 GLN A N 1
ATOM 1950 C CA . GLN A 1 255 ? 4.785 -10.462 -17.644 1.00 64.19 255 GLN A CA 1
ATOM 1951 C C . GLN A 1 255 ? 3.272 -10.371 -17.400 1.00 64.19 255 GLN A C 1
ATOM 1953 O O . GLN A 1 255 ? 2.789 -11.045 -16.493 1.00 64.19 255 GLN A O 1
ATOM 1958 N N . THR A 1 256 ? 2.480 -9.669 -18.221 1.00 69.50 256 THR A N 1
ATOM 1959 C CA . THR A 1 256 ? 1.016 -9.525 -18.019 1.00 69.50 256 THR A CA 1
ATOM 1960 C C . THR A 1 256 ? 0.287 -10.857 -17.769 1.00 69.50 256 THR A C 1
ATOM 1962 O O . THR A 1 256 ? -0.658 -10.913 -16.985 1.00 69.50 256 THR A O 1
ATOM 1965 N N . ARG A 1 257 ? 0.725 -11.962 -18.395 1.00 70.06 257 ARG A N 1
ATOM 1966 C CA . ARG A 1 257 ? 0.149 -13.302 -18.157 1.00 70.06 257 ARG A CA 1
ATOM 1967 C C . ARG A 1 257 ? 0.566 -13.921 -16.820 1.00 70.06 257 ARG A C 1
ATOM 1969 O O . ARG A 1 257 ? -0.276 -14.520 -16.161 1.00 70.06 257 ARG A O 1
ATOM 1976 N N . GLN A 1 258 ? 1.831 -13.775 -16.423 1.00 81.69 258 GLN A N 1
ATOM 1977 C CA . GLN A 1 258 ? 2.333 -14.264 -15.134 1.00 81.69 258 GLN A CA 1
ATOM 1978 C C . GLN A 1 258 ? 1.689 -13.482 -13.985 1.00 81.69 258 GLN A C 1
ATOM 1980 O O . GLN A 1 258 ? 1.186 -14.085 -13.043 1.00 81.69 258 GLN A O 1
ATOM 1985 N N . LEU A 1 259 ? 1.597 -12.156 -14.125 1.00 85.94 259 LEU A N 1
ATOM 1986 C CA . LEU A 1 259 ? 0.947 -11.269 -13.164 1.00 85.94 259 LEU A CA 1
ATOM 1987 C C . LEU A 1 259 ? -0.530 -11.639 -12.954 1.00 85.94 259 LEU A C 1
ATOM 1989 O O . LEU A 1 259 ? -0.982 -11.741 -11.818 1.00 85.94 259 LEU A O 1
ATOM 1993 N N . LYS A 1 260 ? -1.276 -11.918 -14.035 1.00 88.81 260 LYS A N 1
ATOM 1994 C CA . LYS A 1 260 ? -2.671 -12.389 -13.946 1.00 88.81 260 LYS A CA 1
ATOM 1995 C C . LYS A 1 260 ? -2.801 -13.777 -13.305 1.00 88.81 260 LYS A C 1
ATOM 1997 O O . LYS A 1 260 ? -3.795 -14.011 -12.626 1.00 88.81 260 LYS A O 1
ATOM 2002 N N . GLY A 1 261 ? -1.804 -14.653 -13.459 1.00 89.31 261 GLY A N 1
ATOM 2003 C CA . GLY A 1 261 ? -1.711 -15.911 -12.710 1.00 89.31 261 GLY A CA 1
ATOM 2004 C C . GLY A 1 261 ? -1.593 -15.666 -11.205 1.00 89.31 261 GLY A C 1
ATOM 2005 O O . GLY A 1 261 ? -2.478 -16.057 -10.454 1.00 89.31 261 GLY A O 1
ATOM 2006 N N . VAL A 1 262 ? -0.576 -14.907 -10.786 1.00 90.00 262 VAL A N 1
ATOM 2007 C CA . VAL A 1 262 ? -0.306 -14.618 -9.366 1.00 90.00 262 VAL A CA 1
ATOM 2008 C C . VAL A 1 262 ? -1.452 -13.841 -8.694 1.00 90.00 262 VAL A C 1
ATOM 2010 O O . VAL A 1 262 ? -1.805 -14.121 -7.548 1.00 90.00 262 VAL A O 1
ATOM 2013 N N . MET A 1 263 ? -2.099 -12.905 -9.401 1.00 92.31 263 MET A N 1
ATOM 2014 C CA . MET A 1 263 ? -3.320 -12.250 -8.904 1.00 92.31 263 MET A CA 1
ATOM 2015 C C . MET A 1 263 ? -4.477 -13.248 -8.716 1.00 92.31 263 MET A C 1
ATOM 2017 O O . MET A 1 263 ? -5.230 -13.126 -7.752 1.00 92.31 263 MET A O 1
ATOM 2021 N N . GLY A 1 264 ? -4.602 -14.247 -9.596 1.00 92.75 264 GLY A N 1
ATOM 2022 C CA . GLY A 1 264 ? -5.557 -15.349 -9.458 1.00 92.75 264 GLY A CA 1
ATOM 2023 C C . GLY A 1 264 ? -5.247 -16.266 -8.270 1.00 92.75 264 GLY A C 1
ATOM 2024 O O . GLY A 1 264 ? -6.153 -16.600 -7.510 1.00 92.75 264 GLY A O 1
ATOM 2025 N N . ASP A 1 265 ? -3.977 -16.609 -8.049 1.00 92.19 265 ASP A N 1
ATOM 2026 C CA . ASP A 1 265 ? -3.547 -17.406 -6.894 1.00 92.19 265 ASP A CA 1
ATOM 2027 C C . ASP A 1 265 ? -3.836 -16.680 -5.568 1.00 92.19 265 ASP A C 1
ATOM 2029 O O . ASP A 1 265 ? -4.335 -17.285 -4.616 1.00 92.19 265 ASP A O 1
ATOM 2033 N N . LEU A 1 266 ? -3.603 -15.362 -5.513 1.00 92.38 266 LEU A N 1
ATOM 2034 C CA . LEU A 1 266 ? -3.957 -14.535 -4.357 1.00 92.38 266 LEU A CA 1
ATOM 2035 C C . LEU A 1 266 ? -5.479 -14.466 -4.132 1.00 92.38 266 LEU A C 1
ATOM 2037 O O . LEU A 1 266 ? -5.922 -14.556 -2.987 1.00 92.38 266 LEU A O 1
ATOM 2041 N N . LEU A 1 267 ? -6.287 -14.355 -5.192 1.00 94.06 267 LEU A N 1
ATOM 2042 C CA . LEU A 1 267 ? -7.750 -14.432 -5.087 1.00 94.06 267 LEU A CA 1
ATOM 2043 C C . LEU A 1 267 ? -8.205 -15.777 -4.500 1.00 94.06 267 LEU A C 1
ATOM 2045 O O . LEU A 1 267 ? -8.981 -15.793 -3.545 1.00 94.06 267 LEU A O 1
ATOM 2049 N N . LEU A 1 268 ? -7.673 -16.895 -5.003 1.00 92.75 268 LEU A N 1
ATOM 2050 C CA . LEU A 1 268 ? -7.994 -18.237 -4.507 1.00 92.75 268 LEU A CA 1
ATOM 2051 C C . LEU A 1 268 ? -7.608 -18.427 -3.030 1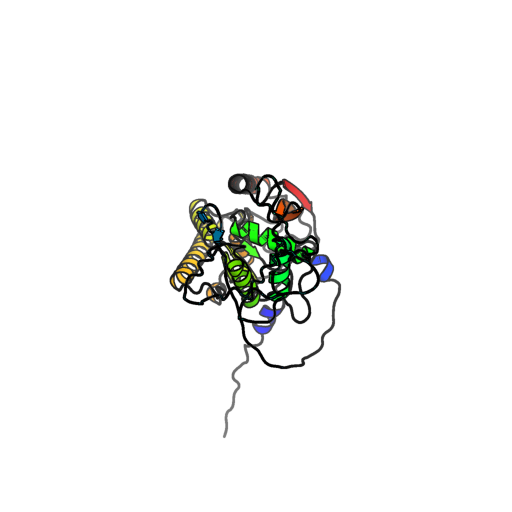.00 92.75 268 LEU A C 1
ATOM 2053 O O . LEU A 1 268 ? -8.346 -19.071 -2.286 1.00 92.75 268 LEU A O 1
ATOM 2057 N N . LEU A 1 269 ? -6.493 -17.838 -2.580 1.00 91.06 269 LEU A N 1
ATOM 2058 C CA . LEU A 1 269 ? -6.094 -17.841 -1.166 1.00 91.06 269 LEU A CA 1
ATOM 2059 C C . LEU A 1 269 ? -7.063 -17.055 -0.273 1.00 91.06 269 LEU A C 1
ATOM 2061 O O . LEU A 1 269 ? -7.394 -17.515 0.822 1.00 91.06 269 LEU A O 1
ATOM 2065 N N . LEU A 1 270 ? -7.534 -15.891 -0.731 1.00 90.94 270 LEU A N 1
ATOM 2066 C CA . LEU A 1 270 ? -8.516 -15.083 -0.002 1.00 90.94 270 LEU A CA 1
ATOM 2067 C C . LEU A 1 270 ? -9.862 -15.816 0.114 1.00 90.94 270 LEU A C 1
ATOM 2069 O O . LEU A 1 270 ? -10.444 -15.853 1.199 1.00 90.94 270 LEU A O 1
ATOM 2073 N N . GLU A 1 271 ? -10.329 -16.450 -0.965 1.00 90.62 271 GLU A N 1
ATOM 2074 C CA . GLU A 1 271 ? -11.579 -17.221 -0.970 1.00 90.62 271 GLU A CA 1
ATOM 2075 C C . GLU A 1 271 ? -11.482 -18.512 -0.136 1.00 90.62 271 GLU A C 1
ATOM 2077 O O . GLU A 1 271 ? -12.409 -18.837 0.612 1.00 90.62 271 GLU A O 1
ATOM 2082 N N . GLU A 1 272 ? -10.351 -19.227 -0.183 1.00 89.38 272 GLU A N 1
ATOM 2083 C CA . GLU A 1 272 ? -10.107 -20.390 0.679 1.00 89.38 272 GLU A CA 1
ATOM 2084 C C . GLU A 1 272 ? -10.115 -20.003 2.164 1.00 89.38 272 GLU A C 1
ATOM 2086 O O . GLU A 1 272 ? -10.771 -20.676 2.964 1.00 89.38 272 GLU A O 1
ATOM 2091 N N . PHE A 1 273 ? -9.455 -18.901 2.532 1.00 86.62 273 PHE A N 1
ATOM 2092 C CA . PHE A 1 273 ? -9.423 -18.416 3.911 1.00 86.62 273 PHE A CA 1
ATOM 2093 C C . PHE A 1 273 ? -10.807 -17.965 4.406 1.00 86.62 273 PHE A C 1
ATOM 2095 O O . PHE A 1 273 ? -11.228 -18.355 5.497 1.00 86.62 273 PHE A O 1
ATOM 2102 N N . GLN A 1 274 ? -11.556 -17.211 3.591 1.00 85.56 274 GLN A N 1
ATOM 2103 C CA . GLN A 1 274 ? -12.935 -16.816 3.908 1.00 85.56 274 GLN A CA 1
ATOM 2104 C C . GLN A 1 274 ? -13.843 -18.040 4.115 1.00 85.56 274 GLN A C 1
ATOM 2106 O O . GLN A 1 274 ? -14.596 -18.089 5.087 1.00 85.56 274 GLN A O 1
ATOM 2111 N N . ARG A 1 275 ? -13.727 -19.069 3.263 1.00 86.06 275 ARG A N 1
ATOM 2112 C CA . ARG A 1 275 ? -14.477 -20.333 3.389 1.00 86.06 275 ARG A CA 1
ATOM 2113 C C . ARG A 1 275 ? -14.137 -21.109 4.670 1.00 86.06 275 ARG A C 1
ATOM 2115 O O . ARG A 1 275 ? -15.009 -21.787 5.208 1.00 86.06 275 ARG A O 1
ATOM 2122 N N . LEU A 1 276 ? -12.894 -21.033 5.150 1.00 84.50 276 LEU A N 1
ATOM 2123 C CA . LEU A 1 276 ? -12.462 -21.661 6.407 1.00 84.50 276 LEU A CA 1
ATOM 2124 C C . LEU A 1 276 ? -12.897 -20.876 7.660 1.00 84.50 276 LEU A C 1
ATOM 2126 O O . LEU A 1 276 ? -12.866 -21.429 8.757 1.00 84.50 276 LEU A O 1
ATOM 2130 N N . ASN A 1 277 ? -13.353 -19.627 7.499 1.00 74.31 277 ASN A N 1
ATOM 2131 C CA . ASN A 1 277 ? -13.901 -18.771 8.557 1.00 74.31 277 ASN A CA 1
ATOM 2132 C C . ASN A 1 277 ? -12.935 -18.525 9.741 1.00 74.31 277 ASN A C 1
ATOM 2134 O O . ASN A 1 277 ? -13.358 -18.361 10.886 1.00 74.31 277 ASN A O 1
ATOM 2138 N N . GLU A 1 278 ? -11.622 -18.476 9.485 1.00 77.06 278 GLU A N 1
ATOM 2139 C CA . GLU A 1 278 ? -10.586 -18.299 10.520 1.00 77.06 278 GLU A CA 1
ATOM 2140 C C . GLU A 1 278 ? -10.376 -16.819 10.923 1.00 77.06 278 GLU A C 1
ATOM 2142 O O . GLU A 1 278 ? -9.250 -16.356 11.075 1.00 77.06 278 GLU A O 1
ATOM 2147 N N . VAL A 1 279 ? -11.468 -16.068 11.114 1.00 69.56 279 VAL A N 1
ATOM 2148 C CA . VAL A 1 279 ? -11.534 -14.588 11.233 1.00 69.56 279 VAL A CA 1
ATOM 2149 C C . VAL A 1 279 ? -10.645 -13.972 12.338 1.00 69.56 279 VAL A C 1
ATOM 2151 O O . VAL A 1 279 ? -10.302 -12.785 12.270 1.00 69.56 279 VAL A O 1
ATOM 2154 N N . ASP A 1 280 ? -10.243 -14.768 13.333 1.00 82.62 280 ASP A N 1
ATOM 2155 C CA . ASP A 1 280 ? -9.353 -14.390 14.445 1.00 82.62 280 ASP A CA 1
ATOM 2156 C C . ASP A 1 280 ? -7.868 -14.772 14.247 1.00 82.62 280 ASP A C 1
ATOM 2158 O O . ASP A 1 280 ? -7.057 -14.581 15.156 1.00 82.62 280 ASP A O 1
ATOM 2162 N N . LYS A 1 281 ? -7.472 -15.285 13.074 1.00 91.00 281 LYS A N 1
ATOM 2163 C CA . LYS A 1 281 ? -6.072 -15.591 12.732 1.00 91.00 281 LYS A CA 1
ATOM 2164 C C . LYS A 1 281 ? -5.554 -14.709 11.588 1.00 91.00 281 LYS A C 1
ATOM 2166 O O . LYS A 1 281 ? -6.340 -14.313 10.731 1.00 91.00 281 LYS A O 1
ATOM 2171 N N . PRO A 1 282 ? -4.235 -14.458 11.506 1.00 93.12 282 PRO A N 1
ATOM 2172 C CA . PRO A 1 282 ? -3.628 -13.965 10.277 1.00 93.12 282 PRO A CA 1
ATOM 2173 C C . PRO A 1 282 ? -3.691 -15.019 9.163 1.00 93.12 282 PRO A C 1
ATOM 2175 O O . PRO A 1 282 ? -3.457 -16.205 9.414 1.00 93.12 282 PRO A O 1
ATOM 2178 N N . LEU A 1 283 ? -3.921 -14.577 7.928 1.00 93.44 283 LEU A N 1
ATOM 2179 C CA . LEU A 1 283 ? -3.679 -15.374 6.727 1.00 93.44 283 LEU A CA 1
ATOM 2180 C C . LEU A 1 283 ? -2.179 -15.349 6.413 1.00 93.44 283 LEU A C 1
ATOM 2182 O O . LEU A 1 283 ? -1.636 -14.309 6.051 1.00 93.44 283 LEU A O 1
ATOM 2186 N N . TYR A 1 284 ? -1.513 -16.494 6.536 1.00 92.56 284 TYR A N 1
ATOM 2187 C CA . TYR A 1 284 ? -0.118 -16.670 6.133 1.00 92.56 284 TYR A CA 1
ATOM 2188 C C . TYR A 1 284 ? -0.055 -17.177 4.689 1.00 92.56 284 TYR A C 1
ATOM 2190 O O . TYR A 1 284 ? -0.604 -18.238 4.393 1.00 92.56 284 TYR A O 1
ATOM 2198 N N . VAL A 1 285 ? 0.625 -16.451 3.795 1.00 88.12 285 VAL A N 1
ATOM 2199 C CA . VAL A 1 285 ? 0.786 -16.875 2.387 1.00 88.12 285 VAL A CA 1
ATOM 2200 C C . VAL A 1 285 ? 1.766 -18.054 2.266 1.00 88.12 285 VAL A C 1
ATOM 2202 O O . VAL A 1 285 ? 1.525 -18.986 1.497 1.00 88.12 285 VAL A O 1
ATOM 2205 N N . GLY A 1 286 ? 2.819 -18.064 3.093 1.00 75.62 286 GLY A N 1
ATOM 2206 C CA . GLY A 1 286 ? 3.774 -19.172 3.213 1.00 75.62 286 GLY A CA 1
ATOM 2207 C C . GLY A 1 286 ? 4.602 -19.437 1.949 1.00 75.62 286 GLY A C 1
ATOM 2208 O O . GLY A 1 286 ? 4.755 -18.566 1.098 1.00 75.62 286 GLY A O 1
ATOM 2209 N N . GLU A 1 287 ? 5.106 -20.667 1.815 1.00 69.31 287 GLU A N 1
ATOM 2210 C CA . GLU A 1 287 ? 5.969 -21.130 0.706 1.00 69.31 287 GLU A CA 1
ATOM 2211 C C . GLU A 1 287 ? 5.351 -20.904 -0.694 1.00 69.31 287 GLU A C 1
ATOM 2213 O O . GLU A 1 287 ? 6.066 -20.822 -1.689 1.00 69.31 287 GLU A O 1
ATOM 2218 N N . LYS A 1 288 ? 4.024 -20.715 -0.790 1.00 69.69 288 LYS A N 1
ATOM 2219 C CA . LYS A 1 288 ? 3.320 -20.411 -2.050 1.00 69.69 288 LYS A CA 1
ATOM 2220 C C . LYS A 1 288 ? 3.783 -19.109 -2.729 1.00 69.69 288 LYS A C 1
ATOM 2222 O O . LYS A 1 288 ? 3.483 -18.938 -3.906 1.00 69.69 288 LYS A O 1
ATOM 2227 N N . CYS A 1 289 ? 4.477 -18.204 -2.027 1.00 79.19 289 CYS A N 1
ATOM 2228 C CA . CYS A 1 289 ? 5.016 -16.971 -2.613 1.00 79.19 289 CYS A CA 1
ATOM 2229 C C . CYS A 1 289 ? 6.518 -17.004 -2.954 1.00 79.19 289 CYS A C 1
ATOM 2231 O O . CYS A 1 289 ? 7.064 -15.949 -3.267 1.00 79.19 289 CYS A O 1
ATOM 2233 N N . GLU A 1 290 ? 7.204 -18.154 -2.913 1.00 79.94 290 GLU A N 1
ATOM 2234 C CA . GLU A 1 290 ? 8.631 -18.224 -3.297 1.00 79.94 290 GLU A CA 1
ATOM 2235 C C . GLU A 1 290 ? 8.866 -17.827 -4.771 1.00 79.94 290 GLU A C 1
ATOM 2237 O O . GLU A 1 290 ? 9.802 -17.085 -5.072 1.00 79.94 290 GLU A O 1
ATOM 2242 N N . ASP A 1 291 ? 7.959 -18.222 -5.673 1.00 84.06 291 ASP A N 1
ATOM 2243 C CA . ASP A 1 291 ? 7.977 -17.857 -7.101 1.00 84.06 291 ASP A CA 1
ATOM 2244 C C . ASP A 1 291 ? 7.398 -16.451 -7.399 1.00 84.06 291 ASP A C 1
ATOM 2246 O O . ASP A 1 291 ? 7.361 -16.015 -8.555 1.00 84.06 291 ASP A O 1
ATOM 2250 N N . TRP A 1 292 ? 6.898 -15.724 -6.391 1.00 90.31 292 TRP A N 1
ATOM 2251 C CA . TRP A 1 292 ? 6.264 -14.412 -6.581 1.00 90.31 292 TRP A CA 1
ATOM 2252 C C . TRP A 1 292 ? 7.298 -13.287 -6.490 1.00 90.31 292 TRP A C 1
ATOM 2254 O O . TRP A 1 292 ? 8.046 -13.218 -5.515 1.00 90.31 292 TRP A O 1
ATOM 2264 N N . ASN A 1 293 ? 7.293 -12.331 -7.433 1.00 91.62 293 ASN A N 1
ATOM 2265 C CA . ASN A 1 293 ? 8.060 -11.096 -7.241 1.00 91.62 293 ASN A CA 1
ATOM 2266 C C . ASN A 1 293 ? 7.433 -10.281 -6.102 1.00 91.62 293 ASN A C 1
ATOM 2268 O O . ASN A 1 293 ? 6.353 -9.705 -6.264 1.00 91.62 293 ASN A O 1
ATOM 2272 N N . LEU A 1 294 ? 8.101 -10.231 -4.949 1.00 91.06 294 LEU A N 1
ATOM 2273 C CA . LEU A 1 294 ? 7.511 -9.630 -3.753 1.00 91.06 294 LEU A CA 1
ATOM 2274 C C . LEU A 1 294 ? 7.327 -8.114 -3.894 1.00 91.06 294 LEU A C 1
ATOM 2276 O O . LEU A 1 294 ? 6.297 -7.601 -3.469 1.00 91.06 294 LEU A O 1
ATOM 2280 N N . CYS A 1 295 ? 8.254 -7.407 -4.547 1.00 91.88 295 CYS A N 1
ATOM 2281 C CA . CYS A 1 295 ? 8.147 -5.963 -4.778 1.00 91.88 295 CYS A CA 1
ATOM 2282 C C . CYS A 1 295 ? 6.918 -5.620 -5.644 1.00 91.88 295 CYS A C 1
ATOM 2284 O O . CYS A 1 295 ? 6.103 -4.765 -5.281 1.00 91.88 295 CYS A O 1
ATOM 2286 N N . THR A 1 296 ? 6.707 -6.367 -6.735 1.00 93.38 296 THR A N 1
ATOM 2287 C CA . THR A 1 296 ? 5.504 -6.244 -7.570 1.00 93.38 296 THR A CA 1
ATOM 2288 C C . THR A 1 296 ? 4.237 -6.569 -6.770 1.00 93.38 296 THR A C 1
ATOM 2290 O O . THR A 1 296 ? 3.243 -5.847 -6.868 1.00 93.38 296 THR A O 1
ATOM 2293 N N . MET A 1 297 ? 4.271 -7.609 -5.926 1.00 93.69 297 MET A N 1
ATOM 2294 C CA . MET A 1 297 ? 3.124 -8.012 -5.105 1.00 93.69 297 MET A CA 1
ATOM 2295 C C . MET A 1 297 ? 2.766 -7.012 -4.004 1.00 93.69 297 MET A C 1
ATOM 2297 O O . MET A 1 297 ? 1.578 -6.779 -3.787 1.00 93.69 297 MET A O 1
ATOM 2301 N N . PHE A 1 298 ? 3.735 -6.363 -3.350 1.00 95.12 298 PHE A N 1
ATOM 2302 C CA . PHE A 1 298 ? 3.436 -5.263 -2.428 1.00 95.12 298 PHE A CA 1
ATOM 2303 C C . PHE A 1 298 ? 2.752 -4.107 -3.163 1.00 95.12 298 PHE A C 1
ATOM 2305 O O . PHE A 1 298 ? 1.726 -3.617 -2.693 1.00 95.12 298 PHE A O 1
ATOM 2312 N N . GLY A 1 299 ? 3.243 -3.724 -4.346 1.00 95.62 299 GLY A N 1
ATOM 2313 C CA . GLY A 1 299 ? 2.610 -2.694 -5.175 1.00 95.62 299 GLY A CA 1
ATOM 2314 C C . GLY A 1 299 ? 1.163 -3.029 -5.571 1.00 95.62 299 GLY A C 1
ATOM 2315 O O . GLY A 1 299 ? 0.279 -2.181 -5.435 1.00 95.62 299 GLY A O 1
ATOM 2316 N N . LEU A 1 300 ? 0.899 -4.278 -5.979 1.00 94.88 300 LEU A N 1
ATOM 2317 C CA . LEU A 1 300 ? -0.451 -4.780 -6.271 1.00 94.88 300 LEU A CA 1
ATOM 2318 C C . LEU A 1 300 ? -1.368 -4.752 -5.040 1.00 94.88 300 LEU A C 1
ATOM 2320 O O . LEU A 1 300 ? -2.473 -4.214 -5.104 1.00 94.88 300 LEU A O 1
ATOM 2324 N N . ILE A 1 301 ? -0.919 -5.316 -3.914 1.00 97.00 301 ILE A N 1
ATOM 2325 C CA . ILE A 1 301 ? -1.734 -5.463 -2.697 1.00 97.00 301 ILE A CA 1
ATOM 2326 C C . ILE A 1 301 ? -2.041 -4.100 -2.066 1.00 97.00 301 ILE A C 1
ATOM 2328 O O . ILE A 1 301 ? -3.149 -3.896 -1.576 1.00 97.00 301 ILE A O 1
ATOM 2332 N N . LEU A 1 302 ? -1.104 -3.147 -2.120 1.00 97.06 302 LEU A N 1
ATOM 2333 C CA . LEU A 1 302 ? -1.301 -1.760 -1.675 1.00 97.06 302 LEU A CA 1
ATOM 2334 C C . LEU A 1 302 ? -2.144 -0.925 -2.661 1.00 97.06 302 LEU A C 1
ATOM 2336 O O . LEU A 1 302 ? -2.640 0.144 -2.296 1.00 97.06 302 LEU A O 1
ATOM 2340 N N . GLY A 1 303 ? -2.361 -1.415 -3.886 1.00 96.19 303 GLY A N 1
ATOM 2341 C CA . GLY A 1 303 ? -3.146 -0.741 -4.920 1.00 96.19 303 GLY A CA 1
ATOM 2342 C C . GLY A 1 303 ? -2.448 0.492 -5.489 1.00 96.19 303 GLY A C 1
ATOM 2343 O O . GLY A 1 303 ? -3.063 1.559 -5.568 1.00 96.19 303 GLY A O 1
ATOM 2344 N N . TYR A 1 304 ? -1.163 0.368 -5.829 1.00 96.62 304 TYR A N 1
ATOM 2345 C CA . TYR A 1 304 ? -0.405 1.405 -6.530 1.00 96.62 304 TYR A CA 1
ATOM 2346 C C . TYR A 1 304 ? -0.631 1.315 -8.057 1.00 96.62 304 TYR A C 1
ATOM 2348 O O . TYR A 1 304 ? -0.691 0.208 -8.592 1.00 96.62 304 TYR A O 1
ATOM 2356 N N . PRO A 1 305 ? -0.727 2.449 -8.784 1.00 95.31 305 PRO A N 1
ATOM 2357 C CA . PRO A 1 305 ? -0.926 2.463 -10.245 1.00 95.31 305 PRO A CA 1
ATOM 2358 C C . PRO A 1 305 ? 0.295 1.997 -11.047 1.00 95.31 305 PRO A C 1
ATOM 2360 O O . PRO A 1 305 ? 0.188 1.673 -12.228 1.00 95.31 305 PRO A O 1
ATOM 2363 N N . VAL A 1 306 ? 1.464 1.996 -10.409 1.00 95.38 306 VAL A N 1
ATOM 2364 C CA . VAL A 1 306 ? 2.737 1.564 -10.978 1.00 95.38 306 VAL A CA 1
ATOM 2365 C C . VAL A 1 306 ? 3.420 0.669 -9.953 1.00 95.38 306 VAL A C 1
ATOM 2367 O O . VAL A 1 306 ? 3.388 0.947 -8.752 1.00 95.38 306 VAL A O 1
ATOM 2370 N N . THR A 1 307 ? 4.026 -0.412 -10.427 1.00 94.94 307 THR A N 1
ATOM 2371 C CA . THR A 1 307 ? 4.715 -1.416 -9.611 1.00 94.94 307 THR A CA 1
ATOM 2372 C C . THR A 1 307 ? 6.115 -1.658 -10.163 1.00 94.94 307 THR A C 1
ATOM 2374 O O . THR A 1 307 ? 6.347 -1.502 -11.362 1.00 94.94 307 THR A O 1
ATOM 2377 N N . TYR A 1 308 ? 7.059 -2.021 -9.298 1.00 95.38 308 TYR A N 1
ATOM 2378 C CA . TYR A 1 308 ? 8.430 -2.322 -9.705 1.00 95.38 308 TYR A CA 1
ATOM 2379 C C . TYR A 1 308 ? 8.648 -3.829 -9.841 1.00 95.38 308 TYR A C 1
ATOM 2381 O O . TYR A 1 308 ? 8.020 -4.630 -9.144 1.00 95.38 308 TYR A O 1
ATOM 2389 N N . TRP A 1 309 ? 9.554 -4.209 -10.738 1.00 94.31 309 TRP A N 1
ATOM 2390 C CA . TRP A 1 309 ? 9.992 -5.583 -10.952 1.00 94.31 309 TRP A CA 1
ATOM 2391 C C . TRP A 1 309 ? 11.508 -5.637 -11.149 1.00 94.31 309 TRP A C 1
ATOM 2393 O O . TRP A 1 309 ? 12.097 -4.778 -11.800 1.00 94.31 309 TRP A O 1
ATOM 2403 N N . PHE A 1 310 ? 12.136 -6.664 -10.590 1.00 91.88 310 PHE A N 1
ATOM 2404 C CA . PHE A 1 310 ? 13.533 -7.025 -10.820 1.00 91.88 310 PHE A CA 1
ATOM 2405 C C . PHE A 1 310 ? 13.702 -8.524 -10.559 1.00 91.88 310 PHE A C 1
ATOM 2407 O O . PHE A 1 310 ? 12.901 -9.134 -9.846 1.00 91.88 310 PHE A O 1
ATOM 2414 N N . ASP A 1 311 ? 14.743 -9.144 -11.107 1.00 89.94 311 ASP A N 1
ATOM 2415 C CA . ASP A 1 311 ? 14.985 -10.569 -10.873 1.00 89.94 311 ASP A CA 1
ATOM 2416 C C . ASP A 1 311 ? 15.569 -10.829 -9.470 1.00 89.94 311 ASP A C 1
ATOM 2418 O O . ASP A 1 311 ? 16.788 -10.866 -9.277 1.00 89.94 311 ASP A O 1
ATOM 2422 N N . GLN A 1 312 ? 14.677 -11.043 -8.496 1.00 87.44 312 GLN A N 1
ATOM 2423 C CA . GLN A 1 312 ? 15.008 -11.317 -7.090 1.00 87.44 312 GLN A CA 1
ATOM 2424 C C . GLN A 1 312 ? 15.837 -12.599 -6.872 1.00 87.44 312 GLN A C 1
ATOM 2426 O O . GLN A 1 312 ? 16.422 -12.769 -5.805 1.00 87.44 312 GLN A O 1
ATOM 2431 N N . ALA A 1 313 ? 15.914 -13.497 -7.864 1.00 87.19 313 ALA A N 1
ATOM 2432 C CA . ALA A 1 313 ? 16.778 -14.677 -7.821 1.00 87.19 313 ALA A CA 1
ATOM 2433 C C . ALA A 1 313 ? 18.204 -14.387 -8.335 1.00 87.19 313 ALA A C 1
ATOM 2435 O O . ALA A 1 313 ? 19.113 -15.188 -8.106 1.00 87.19 313 ALA A O 1
ATOM 2436 N N . LYS A 1 314 ? 18.420 -13.246 -9.010 1.00 88.75 314 LYS A N 1
ATOM 2437 C CA . LYS A 1 314 ? 19.739 -12.772 -9.465 1.00 88.75 314 LYS A CA 1
ATOM 2438 C C . LYS A 1 314 ? 20.340 -11.695 -8.561 1.00 88.75 314 LYS A C 1
ATOM 2440 O O . LYS A 1 314 ? 21.542 -11.745 -8.312 1.00 88.75 314 LYS A O 1
ATOM 2445 N N . SER A 1 315 ? 19.557 -10.705 -8.121 1.00 87.75 315 SER A N 1
ATOM 2446 C CA . SER A 1 315 ? 20.045 -9.597 -7.282 1.00 87.75 315 SER A CA 1
ATOM 2447 C C . SER A 1 315 ? 18.913 -8.870 -6.543 1.00 87.75 315 SER A C 1
ATOM 2449 O O . SER A 1 315 ? 17.755 -8.938 -6.943 1.00 87.75 315 SER A O 1
ATOM 2451 N N . PHE A 1 316 ? 19.278 -8.127 -5.494 1.00 87.31 316 PHE A N 1
ATOM 2452 C CA . PHE A 1 316 ? 18.429 -7.128 -4.824 1.00 87.31 316 PHE A CA 1
ATOM 2453 C C . PHE A 1 316 ? 18.847 -5.678 -5.158 1.00 87.31 316 PHE A C 1
ATOM 2455 O O . PHE A 1 316 ? 18.273 -4.723 -4.638 1.00 87.31 316 PHE A O 1
ATOM 2462 N N . GLU A 1 317 ? 19.862 -5.498 -6.006 1.00 90.81 317 GLU A N 1
ATOM 2463 C CA . GLU A 1 317 ? 20.251 -4.192 -6.548 1.00 90.81 317 GLU A CA 1
ATOM 2464 C C . GLU A 1 317 ? 19.275 -3.744 -7.646 1.00 90.81 317 GLU A C 1
ATOM 2466 O O . GLU A 1 317 ? 18.647 -4.569 -8.308 1.00 90.81 317 GLU A O 1
ATOM 2471 N N . ASN A 1 318 ? 19.171 -2.433 -7.873 1.00 93.94 318 ASN A N 1
ATOM 2472 C CA . ASN A 1 318 ? 18.290 -1.848 -8.883 1.00 93.94 318 ASN A CA 1
ATOM 2473 C C . ASN A 1 318 ? 18.960 -0.672 -9.614 1.00 93.94 318 ASN A C 1
ATOM 2475 O O . ASN A 1 318 ? 19.856 -0.014 -9.082 1.00 93.94 318 ASN A O 1
ATOM 2479 N N . CYS A 1 319 ? 18.501 -0.374 -10.830 1.00 95.00 319 CYS A N 1
ATOM 2480 C CA . CYS A 1 319 ? 19.041 0.690 -11.679 1.00 95.00 319 CYS A CA 1
ATOM 2481 C C . CYS A 1 319 ? 18.581 2.114 -11.286 1.00 95.00 319 CYS A C 1
ATOM 2483 O O . CYS A 1 319 ? 18.766 3.051 -12.061 1.00 95.00 319 CYS A O 1
ATOM 2485 N N . LEU A 1 320 ? 17.941 2.312 -10.123 1.00 96.31 320 LEU A N 1
ATOM 2486 C CA . LEU A 1 320 ? 17.361 3.611 -9.748 1.00 96.31 320 LEU A CA 1
ATOM 2487 C C . LEU A 1 320 ? 18.352 4.563 -9.056 1.00 96.31 320 LEU A C 1
ATOM 2489 O O . LEU A 1 320 ? 17.999 5.715 -8.802 1.00 96.31 320 LEU A O 1
ATOM 2493 N N . SER A 1 321 ? 19.587 4.137 -8.763 1.00 94.88 321 SER A N 1
ATOM 2494 C CA . SER A 1 321 ? 20.614 5.018 -8.179 1.00 94.88 321 SER A CA 1
ATOM 2495 C C . SER A 1 321 ? 20.789 6.292 -9.015 1.00 94.88 321 SER A C 1
ATOM 2497 O O . SER A 1 321 ? 21.003 6.236 -10.224 1.00 94.88 321 SER A O 1
ATOM 2499 N N . MET A 1 322 ? 20.646 7.456 -8.375 1.00 95.69 322 MET A N 1
ATOM 2500 C CA . MET A 1 322 ? 20.667 8.787 -8.999 1.00 95.69 322 MET A CA 1
ATOM 2501 C C . MET A 1 322 ? 19.628 9.024 -10.118 1.00 95.69 322 MET A C 1
ATOM 2503 O O . MET A 1 322 ? 19.641 10.085 -10.746 1.00 95.69 322 MET A O 1
ATOM 2507 N N . THR A 1 323 ? 18.668 8.116 -10.319 1.00 96.31 323 THR A N 1
ATOM 2508 C CA . THR A 1 323 ? 17.519 8.333 -11.208 1.00 96.31 323 THR A CA 1
ATOM 2509 C C . THR A 1 323 ? 16.525 9.294 -10.542 1.00 96.31 323 THR A C 1
ATOM 2511 O O . THR A 1 323 ? 16.143 9.073 -9.390 1.00 96.31 323 THR A O 1
ATOM 2514 N N . PRO A 1 324 ? 16.067 10.363 -11.224 1.00 97.44 324 PRO A N 1
ATOM 2515 C CA . PRO A 1 324 ? 14.998 11.208 -10.706 1.00 97.44 324 PRO A CA 1
ATOM 2516 C C . PRO A 1 324 ? 13.676 10.434 -10.632 1.00 97.44 324 PRO A C 1
ATOM 2518 O O . PRO A 1 324 ? 13.218 9.879 -11.632 1.00 97.44 324 PRO A O 1
ATOM 2521 N N . LEU A 1 325 ? 13.043 10.428 -9.463 1.00 97.94 325 LEU A N 1
ATOM 2522 C CA . LEU A 1 325 ? 11.742 9.815 -9.208 1.00 97.94 325 LEU A CA 1
ATOM 2523 C C . LEU A 1 325 ? 10.679 10.894 -8.988 1.00 97.94 325 LEU A C 1
ATOM 2525 O O . LEU A 1 325 ? 10.847 11.768 -8.138 1.00 97.94 325 LEU A O 1
ATOM 2529 N N . ALA A 1 326 ? 9.564 10.796 -9.705 1.00 97.81 326 ALA A N 1
ATOM 2530 C CA . ALA A 1 326 ? 8.333 11.505 -9.393 1.00 97.81 326 ALA A CA 1
ATOM 2531 C C . ALA A 1 326 ? 7.629 10.783 -8.232 1.00 97.81 326 ALA A C 1
ATOM 2533 O O . ALA A 1 326 ? 7.080 9.696 -8.403 1.00 97.81 326 ALA A O 1
ATOM 2534 N N . VAL A 1 327 ? 7.667 11.376 -7.040 1.00 97.81 327 VAL A N 1
ATOM 2535 C CA . VAL A 1 327 ? 6.944 10.908 -5.852 1.00 97.81 327 VAL A CA 1
ATOM 2536 C C . VAL A 1 327 ? 5.555 11.530 -5.855 1.00 97.81 327 VAL A C 1
ATOM 2538 O O . VAL A 1 327 ? 5.427 12.757 -5.825 1.00 97.81 327 VAL A O 1
ATOM 2541 N N . VAL A 1 328 ? 4.529 10.682 -5.877 1.00 98.12 328 VAL A N 1
ATOM 2542 C CA . VAL A 1 328 ? 3.119 11.067 -5.767 1.00 98.12 328 VAL A CA 1
ATOM 2543 C C . VAL A 1 328 ? 2.659 10.781 -4.340 1.00 98.12 328 VAL A C 1
ATOM 2545 O O . VAL A 1 328 ? 2.787 9.661 -3.843 1.00 98.12 328 VAL A O 1
ATOM 2548 N N . THR A 1 329 ? 2.112 11.800 -3.679 1.00 98.38 329 THR A N 1
ATOM 2549 C CA . THR A 1 329 ? 1.635 11.728 -2.295 1.00 98.38 329 THR A CA 1
ATOM 2550 C C . THR A 1 329 ? 0.176 12.167 -2.227 1.00 98.38 329 THR A C 1
ATOM 2552 O O . THR A 1 329 ? -0.129 13.339 -2.465 1.00 98.38 329 THR A O 1
ATOM 2555 N N . ALA A 1 330 ? -0.717 11.247 -1.854 1.00 98.50 330 ALA A N 1
ATOM 2556 C CA . ALA A 1 330 ? -2.066 11.576 -1.403 1.00 98.50 330 ALA A CA 1
ATOM 2557 C C . ALA A 1 330 ? -2.064 11.745 0.121 1.00 98.50 330 ALA A C 1
ATOM 2559 O O . ALA A 1 330 ? -1.645 10.854 0.857 1.00 98.50 330 ALA A O 1
ATOM 2560 N N . SER A 1 331 ? -2.556 12.876 0.609 1.00 98.12 331 SER A N 1
ATOM 2561 C CA . SER A 1 331 ? -2.750 13.159 2.033 1.00 98.12 331 SER A CA 1
ATOM 2562 C C . SER A 1 331 ? -4.198 13.540 2.299 1.00 98.12 331 SER A C 1
ATOM 2564 O O . SER A 1 331 ? -4.845 14.142 1.444 1.00 98.12 331 SER A O 1
ATOM 2566 N N . ALA A 1 332 ? -4.694 13.229 3.491 1.00 98.00 332 ALA A N 1
ATOM 2567 C CA . ALA A 1 332 ? -6.055 13.552 3.907 1.00 98.00 332 ALA A CA 1
ATOM 2568 C C . ALA A 1 332 ? -6.106 13.890 5.406 1.00 98.00 332 ALA A C 1
ATOM 2570 O O . ALA A 1 332 ? -5.104 13.776 6.115 1.00 98.00 332 ALA A O 1
ATOM 2571 N N . ALA A 1 333 ? -7.268 14.324 5.883 1.00 97.19 333 ALA A N 1
ATOM 2572 C CA . ALA A 1 333 ? -7.572 14.576 7.284 1.00 97.19 333 ALA A CA 1
ATOM 2573 C C . ALA A 1 333 ? -8.606 13.558 7.790 1.00 97.19 333 ALA A C 1
ATOM 2575 O O . ALA A 1 333 ? -9.745 13.543 7.330 1.00 97.19 333 ALA A O 1
ATOM 2576 N N . TRP A 1 334 ? -8.224 12.710 8.741 1.00 95.81 334 TRP A N 1
ATOM 2577 C CA . TRP A 1 334 ? -9.152 11.856 9.481 1.00 95.81 334 TRP A CA 1
ATOM 2578 C C . TRP A 1 334 ? -9.843 12.697 10.559 1.00 95.81 334 TRP A C 1
ATOM 2580 O O . TRP A 1 334 ? -9.161 13.364 11.340 1.00 95.81 334 TRP A O 1
ATOM 2590 N N . GLN A 1 335 ? -11.178 12.716 10.578 1.00 88.75 335 GLN A N 1
ATOM 2591 C CA . GLN A 1 335 ? -11.947 13.452 11.582 1.00 88.75 335 GLN A CA 1
ATOM 2592 C C . GLN A 1 335 ? -12.482 12.491 12.645 1.00 88.75 335 GLN A C 1
ATOM 2594 O O . GLN A 1 335 ? -13.312 11.631 12.357 1.00 88.75 335 GLN A O 1
ATOM 2599 N N . ALA A 1 336 ? -12.035 12.680 13.885 1.00 79.38 336 ALA A N 1
ATOM 2600 C CA . ALA A 1 336 ? -12.572 12.004 15.060 1.00 79.38 336 ALA A CA 1
ATOM 2601 C C . ALA A 1 336 ? -12.738 13.034 16.185 1.00 79.38 336 ALA A C 1
ATOM 2603 O O . ALA A 1 336 ? -11.826 13.819 16.443 1.00 79.38 336 ALA A O 1
ATOM 2604 N N . ASP A 1 337 ? -13.911 13.056 16.820 1.00 76.94 337 ASP A N 1
ATOM 2605 C CA . ASP A 1 337 ? -14.227 13.906 17.982 1.00 76.94 337 ASP A CA 1
ATOM 2606 C C . ASP A 1 337 ? -13.953 15.414 17.771 1.00 76.94 337 ASP A C 1
ATOM 2608 O O . ASP A 1 337 ? -13.550 16.142 18.675 1.00 76.94 337 ASP A O 1
ATOM 2612 N N . GLY A 1 338 ? -14.159 15.895 16.538 1.00 75.00 338 GLY A N 1
ATOM 2613 C CA . GLY A 1 338 ? -13.966 17.296 16.142 1.00 75.00 338 GLY A CA 1
ATOM 2614 C C . GLY A 1 338 ? -12.512 17.714 15.883 1.00 75.00 338 GLY A C 1
ATOM 2615 O O . GLY A 1 338 ? -12.279 18.827 15.413 1.00 75.00 338 GLY A O 1
ATOM 2616 N N . ILE A 1 339 ? -11.533 16.838 16.129 1.00 82.38 339 ILE A N 1
ATOM 2617 C CA . ILE A 1 339 ? -10.113 17.092 15.861 1.00 82.38 339 ILE A CA 1
ATOM 2618 C C . ILE A 1 339 ? -9.716 16.409 14.545 1.00 82.38 339 ILE A C 1
ATOM 2620 O O . ILE A 1 339 ? -9.902 15.206 14.363 1.00 82.38 339 ILE A O 1
ATOM 2624 N N . ALA A 1 340 ? -9.142 17.185 13.624 1.00 91.69 340 ALA A N 1
ATOM 2625 C CA . ALA A 1 340 ? -8.679 16.706 12.325 1.00 91.69 340 ALA A CA 1
ATOM 2626 C C . ALA A 1 340 ? -7.207 16.253 12.384 1.00 91.69 340 ALA A C 1
ATOM 2628 O O . ALA A 1 340 ? -6.300 17.072 12.544 1.00 91.69 340 ALA A O 1
ATOM 2629 N N . HIS A 1 341 ? -6.955 14.954 12.214 1.00 94.62 341 HIS A N 1
ATOM 2630 C CA . HIS A 1 341 ? -5.610 14.383 12.139 1.00 94.62 341 HIS A CA 1
ATOM 2631 C C . HIS A 1 341 ? -5.169 14.231 10.675 1.00 94.62 341 HIS A C 1
ATOM 2633 O O . HIS A 1 341 ? -5.758 13.454 9.923 1.00 94.62 341 HIS A O 1
ATOM 2639 N N . ARG A 1 342 ? -4.140 14.974 10.243 1.00 95.88 342 ARG A N 1
ATOM 2640 C CA . ARG A 1 342 ? -3.606 14.877 8.871 1.00 95.88 342 ARG A CA 1
ATOM 2641 C C . ARG A 1 342 ? -2.602 13.732 8.742 1.00 95.88 342 ARG A C 1
ATOM 2643 O O . ARG A 1 342 ? -1.629 13.707 9.488 1.00 95.88 342 ARG A O 1
ATOM 2650 N N . PHE A 1 343 ? -2.813 12.860 7.756 1.00 96.69 343 PHE A N 1
ATOM 2651 C CA . PHE A 1 343 ? -2.030 11.640 7.524 1.00 96.69 343 PHE A CA 1
ATOM 2652 C C . PHE A 1 343 ? -1.750 11.399 6.027 1.00 96.69 343 PHE A C 1
ATOM 2654 O O . PHE A 1 343 ? -2.358 12.024 5.148 1.00 96.69 343 PHE A O 1
ATOM 2661 N N . CYS A 1 344 ? -0.815 10.490 5.737 1.00 97.38 344 CYS A N 1
ATOM 2662 C CA . CYS A 1 344 ? -0.354 10.166 4.384 1.00 97.38 344 CYS A CA 1
ATOM 2663 C C . CYS A 1 344 ? -1.079 8.930 3.817 1.00 97.38 344 CYS A C 1
ATOM 2665 O O . CYS A 1 344 ? -0.659 7.796 4.035 1.00 97.38 344 CYS A O 1
ATOM 2667 N N . LEU A 1 345 ? -2.181 9.133 3.091 1.00 97.50 345 LEU A N 1
ATOM 2668 C CA . LEU A 1 345 ? -3.032 8.053 2.578 1.00 97.50 345 LEU A CA 1
ATOM 2669 C C . LEU A 1 345 ? -2.315 7.152 1.554 1.00 97.50 345 LEU A C 1
ATOM 2671 O O . LEU A 1 345 ? -2.440 5.928 1.616 1.00 97.50 345 LEU A O 1
ATOM 2675 N N . TYR A 1 346 ? -1.550 7.751 0.639 1.00 98.25 346 TYR A N 1
ATOM 2676 C CA . TYR A 1 346 ? -0.688 7.057 -0.322 1.00 98.25 346 TYR A CA 1
ATOM 2677 C C . TYR A 1 346 ? 0.624 7.824 -0.483 1.00 98.25 346 TYR A C 1
ATOM 2679 O O . TYR A 1 346 ? 0.611 9.048 -0.609 1.00 98.25 346 TYR A O 1
ATOM 2687 N N . SER A 1 347 ? 1.736 7.100 -0.579 1.00 96.38 347 SER A N 1
ATOM 2688 C CA . SER A 1 347 ? 3.011 7.631 -1.054 1.00 96.38 347 SER A CA 1
ATOM 2689 C C . SER A 1 347 ? 3.699 6.560 -1.889 1.00 96.38 347 SER A C 1
ATOM 2691 O O . SER A 1 347 ? 4.031 5.496 -1.376 1.00 96.38 347 SER A O 1
ATOM 2693 N N . PHE A 1 348 ? 3.895 6.831 -3.175 1.00 96.94 348 PHE A N 1
ATOM 2694 C CA . PHE A 1 348 ? 4.605 5.946 -4.097 1.00 96.94 348 PHE A CA 1
ATOM 2695 C C . PHE A 1 348 ? 5.451 6.775 -5.066 1.00 96.94 348 PHE A C 1
ATOM 2697 O O . PHE A 1 348 ? 5.376 8.005 -5.087 1.00 96.94 348 PHE A O 1
ATOM 2704 N N . SER A 1 349 ? 6.290 6.107 -5.853 1.00 96.69 349 SER A N 1
ATOM 2705 C CA . SER A 1 349 ? 7.176 6.759 -6.814 1.00 96.69 349 SER A CA 1
ATOM 2706 C C . SER A 1 349 ? 7.085 6.119 -8.192 1.00 96.69 349 SER A C 1
ATOM 2708 O O . SER A 1 349 ? 6.764 4.940 -8.310 1.00 96.69 349 SER A O 1
ATOM 2710 N N . VAL A 1 350 ? 7.405 6.906 -9.216 1.00 97.12 350 VAL A N 1
ATOM 2711 C CA . VAL A 1 350 ? 7.600 6.461 -10.599 1.00 97.12 350 VAL A CA 1
ATOM 2712 C C . VAL A 1 350 ? 8.875 7.121 -11.131 1.00 97.12 350 VAL A C 1
ATOM 2714 O O . VAL A 1 350 ? 9.100 8.297 -10.829 1.00 97.12 350 VAL A O 1
ATOM 2717 N N . PRO A 1 351 ? 9.724 6.451 -11.929 1.00 97.75 351 PRO A N 1
ATOM 2718 C CA . PRO A 1 351 ? 10.857 7.111 -12.566 1.00 97.75 351 PRO A CA 1
ATOM 2719 C C . PRO A 1 351 ? 10.380 8.266 -13.447 1.00 97.75 351 PRO A C 1
ATOM 2721 O O . PRO A 1 351 ? 9.500 8.095 -14.287 1.00 97.75 351 PRO A O 1
ATOM 2724 N N . ALA A 1 352 ? 10.961 9.454 -13.277 1.00 97.56 352 ALA A N 1
ATOM 2725 C CA . ALA A 1 352 ? 10.474 10.670 -13.930 1.00 97.56 352 ALA A CA 1
ATOM 2726 C C . ALA A 1 352 ? 10.529 10.592 -15.469 1.00 97.56 352 ALA A C 1
ATOM 2728 O O . ALA A 1 352 ? 9.778 11.299 -16.140 1.00 97.56 352 ALA A O 1
ATOM 2729 N N . ALA A 1 353 ? 11.390 9.718 -16.003 1.00 97.25 353 ALA A N 1
ATOM 2730 C CA . ALA A 1 353 ? 11.541 9.411 -17.423 1.00 97.25 353 ALA A CA 1
ATOM 2731 C C . ALA A 1 353 ? 10.463 8.469 -18.003 1.00 97.25 353 ALA A C 1
ATOM 2733 O O . ALA A 1 353 ? 10.492 8.247 -19.205 1.00 97.25 353 ALA A O 1
ATOM 2734 N N . LEU A 1 354 ? 9.559 7.925 -17.174 1.00 97.56 354 LEU A N 1
ATOM 2735 C CA . LEU A 1 354 ? 8.448 7.039 -17.567 1.00 97.56 354 LEU A CA 1
ATOM 2736 C C . LEU A 1 354 ? 7.065 7.656 -17.257 1.00 97.56 354 LEU A C 1
ATOM 2738 O O . LEU A 1 354 ? 6.057 6.951 -17.163 1.00 97.56 354 LEU A O 1
ATOM 2742 N N . GLN A 1 355 ? 7.006 8.968 -17.003 1.00 95.44 355 GLN A N 1
ATOM 2743 C CA . GLN A 1 355 ? 5.771 9.647 -16.587 1.00 95.44 355 GLN A CA 1
ATOM 2744 C C . GLN A 1 355 ? 4.701 9.690 -17.678 1.00 95.44 355 GLN A C 1
ATOM 2746 O O . GLN A 1 355 ? 3.523 9.620 -17.351 1.00 95.44 355 GLN A O 1
ATOM 2751 N N . GLU A 1 356 ? 5.080 9.811 -18.951 1.00 96.25 356 GLU A N 1
ATOM 2752 C CA . GLU A 1 356 ? 4.111 9.878 -20.051 1.00 96.25 356 GLU A CA 1
ATOM 2753 C C . GLU A 1 356 ? 3.517 8.493 -20.337 1.00 96.25 356 GLU A C 1
ATOM 2755 O O . GLU A 1 356 ? 2.308 8.362 -20.530 1.00 96.25 356 GLU A O 1
ATOM 2760 N N . GLU A 1 357 ? 4.352 7.456 -20.264 1.00 96.25 357 GLU A N 1
ATOM 2761 C CA . GLU A 1 357 ? 3.997 6.045 -20.406 1.00 96.25 357 GLU A CA 1
ATOM 2762 C C . GLU A 1 357 ? 3.069 5.566 -19.279 1.00 96.25 357 GLU A C 1
ATOM 2764 O O . GLU A 1 357 ? 2.131 4.812 -19.521 1.00 96.25 357 GLU A O 1
ATOM 2769 N N . THR A 1 358 ? 3.288 6.040 -18.048 1.00 95.44 358 THR A N 1
ATOM 2770 C CA . THR A 1 358 ? 2.466 5.691 -16.870 1.00 95.44 358 THR A CA 1
ATOM 2771 C C . THR A 1 358 ? 1.297 6.648 -16.614 1.00 95.44 358 THR A C 1
ATOM 2773 O O . THR A 1 358 ? 0.458 6.369 -15.754 1.00 95.44 358 THR A O 1
ATOM 2776 N N . ARG A 1 359 ? 1.184 7.758 -17.363 1.00 96.38 359 ARG A N 1
ATOM 2777 C CA . ARG A 1 359 ? 0.193 8.827 -17.122 1.00 96.38 359 ARG A CA 1
ATOM 2778 C C . ARG A 1 359 ? -1.245 8.321 -17.065 1.00 96.38 359 ARG A C 1
ATOM 2780 O O . ARG A 1 359 ? -2.029 8.818 -16.261 1.00 96.38 359 ARG A O 1
ATOM 2787 N N . PHE A 1 360 ? -1.597 7.355 -17.915 1.00 95.44 360 PHE A N 1
ATOM 2788 C CA . PHE A 1 360 ? -2.947 6.793 -17.939 1.00 95.44 360 PHE A CA 1
ATOM 2789 C C . PHE A 1 360 ? -3.301 6.126 -16.603 1.00 95.44 360 PHE A C 1
ATOM 2791 O O . PHE A 1 360 ? -4.333 6.461 -16.027 1.00 95.44 360 PHE A O 1
ATOM 2798 N N . GLU A 1 361 ? -2.421 5.282 -16.055 1.00 94.62 361 GLU A N 1
ATOM 2799 C CA . GLU A 1 361 ? -2.672 4.629 -14.764 1.00 94.62 361 GLU A CA 1
ATOM 2800 C C . GLU A 1 361 ? -2.650 5.609 -13.590 1.00 94.62 361 GLU A C 1
ATOM 2802 O O . GLU A 1 361 ? -3.442 5.470 -12.658 1.00 94.62 361 GLU A O 1
ATOM 2807 N N . LEU A 1 362 ? -1.803 6.641 -13.643 1.00 96.38 362 LEU A N 1
ATOM 2808 C CA . LEU A 1 362 ? -1.757 7.693 -12.623 1.00 96.38 362 LEU A CA 1
ATOM 2809 C C . LEU A 1 362 ? -3.077 8.479 -12.538 1.00 96.38 362 LEU A C 1
ATOM 2811 O O . LEU A 1 362 ? -3.593 8.694 -11.439 1.00 96.38 362 LEU A O 1
ATOM 2815 N N . GLU A 1 363 ? -3.655 8.876 -13.674 1.00 96.75 363 GLU A N 1
ATOM 2816 C CA . GLU A 1 363 ? -4.934 9.601 -13.694 1.00 96.75 363 GLU A CA 1
ATOM 2817 C C . GLU A 1 363 ? -6.142 8.672 -13.454 1.00 96.75 363 GLU A C 1
ATOM 2819 O O . GLU A 1 363 ? -7.078 9.059 -12.754 1.00 96.75 363 GLU A O 1
ATOM 2824 N N . ASN A 1 364 ? -6.099 7.421 -13.932 1.00 95.31 364 ASN A N 1
ATOM 2825 C CA . ASN A 1 364 ? -7.077 6.367 -13.622 1.00 95.31 364 ASN A CA 1
ATOM 2826 C C . ASN A 1 364 ? -7.143 6.097 -12.104 1.00 95.31 364 ASN A C 1
ATOM 2828 O O . ASN A 1 364 ? -8.223 6.095 -11.510 1.00 95.31 364 ASN A O 1
ATOM 2832 N N . TRP A 1 365 ? -5.988 5.956 -11.444 1.00 96.56 365 TRP A N 1
ATOM 2833 C CA . TRP A 1 365 ? -5.894 5.824 -9.987 1.00 96.56 365 TRP A CA 1
ATOM 2834 C C . TRP A 1 365 ? -6.373 7.078 -9.252 1.00 96.56 365 TRP A C 1
ATOM 2836 O O . TRP A 1 365 ? -7.135 6.944 -8.295 1.00 96.56 365 TRP A O 1
ATOM 2846 N N . ARG A 1 366 ? -6.003 8.289 -9.704 1.00 97.81 366 ARG A N 1
ATOM 2847 C CA . ARG A 1 366 ? -6.508 9.545 -9.117 1.00 97.81 366 ARG A CA 1
ATOM 2848 C C . ARG A 1 366 ? -8.035 9.589 -9.166 1.00 97.81 366 ARG A C 1
ATOM 2850 O O . ARG A 1 366 ? -8.659 9.894 -8.151 1.00 97.81 366 ARG A O 1
ATOM 2857 N N . PHE A 1 367 ? -8.622 9.272 -10.320 1.00 97.25 367 PHE A N 1
ATOM 2858 C CA . PHE A 1 367 ? -10.067 9.270 -10.525 1.00 97.25 367 PHE A CA 1
ATOM 2859 C C . PHE A 1 367 ? -10.769 8.256 -9.609 1.00 97.25 367 PHE A C 1
ATOM 2861 O O . PHE A 1 367 ? -11.627 8.647 -8.819 1.00 97.25 367 PHE A O 1
ATOM 2868 N N . ARG A 1 368 ? -10.346 6.980 -9.628 1.00 95.81 368 ARG A N 1
ATOM 2869 C CA . ARG A 1 368 ? -10.918 5.923 -8.767 1.00 95.81 368 ARG A CA 1
ATOM 2870 C C . ARG A 1 368 ? -10.736 6.227 -7.273 1.00 95.81 368 ARG A C 1
ATOM 2872 O O . ARG A 1 368 ? -11.613 5.919 -6.469 1.00 95.81 368 ARG A O 1
ATOM 2879 N N . LEU A 1 369 ? -9.617 6.841 -6.874 1.00 97.44 369 LEU A N 1
ATOM 2880 C CA . LEU A 1 369 ? -9.401 7.274 -5.490 1.00 97.44 369 LEU A CA 1
ATOM 2881 C C . LEU A 1 369 ? -10.377 8.386 -5.093 1.00 97.44 369 LEU A C 1
ATOM 2883 O O . LEU A 1 369 ? -10.948 8.317 -4.006 1.00 97.44 369 LEU A O 1
ATOM 2887 N N . GLN A 1 370 ? -10.582 9.387 -5.951 1.00 98.06 370 GLN A N 1
ATOM 2888 C CA . GLN A 1 370 ? -11.492 10.491 -5.659 1.00 98.06 370 GLN A CA 1
ATOM 2889 C C . GLN A 1 370 ? -12.965 10.047 -5.644 1.00 98.06 370 GLN A C 1
ATOM 2891 O O . GLN A 1 370 ? -13.689 10.423 -4.727 1.00 98.06 370 GLN A O 1
ATOM 2896 N N . GLU A 1 371 ? -13.384 9.168 -6.558 1.00 96.94 371 GLU A N 1
ATOM 2897 C CA . GLU A 1 371 ? -14.720 8.554 -6.546 1.00 96.94 371 GLU A CA 1
ATOM 2898 C C . GLU A 1 371 ? -15.004 7.839 -5.211 1.00 96.94 371 GLU A C 1
ATOM 2900 O O . GLU A 1 371 ? -16.001 8.126 -4.546 1.00 96.94 371 GLU A O 1
ATOM 2905 N N . ARG A 1 372 ? -14.087 6.974 -4.748 1.00 96.25 372 ARG A N 1
ATOM 2906 C CA . ARG A 1 372 ? -14.205 6.319 -3.428 1.00 96.25 372 ARG A CA 1
ATOM 2907 C C . ARG A 1 372 ? -14.145 7.319 -2.267 1.00 96.25 372 ARG A C 1
ATOM 2909 O O . ARG A 1 372 ? -14.754 7.090 -1.225 1.00 96.25 372 ARG A O 1
ATOM 2916 N N . PHE A 1 373 ? -13.437 8.436 -2.430 1.00 96.75 373 PHE A N 1
ATOM 2917 C CA . PHE A 1 373 ? -13.358 9.486 -1.415 1.00 96.75 373 PHE A CA 1
ATOM 2918 C C . PHE A 1 373 ? -14.682 10.235 -1.233 1.00 96.75 373 PHE A C 1
ATOM 2920 O O . PHE A 1 373 ? -15.059 10.543 -0.101 1.00 96.75 373 PHE A O 1
ATOM 2927 N N . GLU A 1 374 ? -15.396 10.501 -2.326 1.00 97.06 374 GLU A N 1
ATOM 2928 C CA . GLU A 1 374 ? -16.695 11.181 -2.331 1.00 97.06 374 GLU A CA 1
ATOM 2929 C C . GLU A 1 374 ? -17.822 10.296 -1.762 1.00 97.06 374 GLU A C 1
ATOM 2931 O O . GLU A 1 374 ? -18.790 10.810 -1.202 1.00 97.06 374 GLU A O 1
ATOM 2936 N N . GLN A 1 375 ? -17.654 8.969 -1.796 1.00 95.94 375 GLN A N 1
ATOM 2937 C CA . GLN A 1 375 ? -18.588 7.986 -1.226 1.00 95.94 375 GLN A CA 1
ATOM 2938 C C . GLN A 1 375 ? -18.565 7.887 0.317 1.00 95.94 375 GLN A C 1
ATOM 2940 O O . GLN A 1 375 ? -19.415 7.200 0.884 1.00 95.94 375 GLN A O 1
ATOM 2945 N N . GLN A 1 376 ? -17.640 8.560 1.024 1.00 94.19 376 GLN A N 1
ATOM 2946 C CA . GLN A 1 376 ? -17.483 8.430 2.484 1.00 94.19 376 GLN A CA 1
ATOM 2947 C C . GLN A 1 376 ? -17.440 9.761 3.267 1.00 94.19 376 GLN A C 1
ATOM 2949 O O . GLN A 1 376 ? -17.155 10.847 2.750 1.00 94.19 376 GLN A O 1
ATOM 2954 N N . CYS A 1 377 ? -17.747 9.688 4.568 1.00 92.88 377 CYS A N 1
ATOM 2955 C CA . CYS A 1 377 ? -17.970 10.861 5.420 1.00 92.88 377 CYS A CA 1
ATOM 2956 C C . CYS A 1 377 ? -16.919 11.124 6.516 1.00 92.88 377 CYS A C 1
ATOM 2958 O O . CYS A 1 377 ? -16.948 12.212 7.084 1.00 92.88 377 CYS A O 1
ATOM 2960 N N . ILE A 1 378 ? -15.993 10.199 6.790 1.00 93.50 378 ILE A N 1
ATOM 2961 C CA . ILE A 1 378 ? -15.105 10.232 7.975 1.00 93.50 378 ILE A CA 1
ATOM 2962 C C . ILE A 1 378 ? -13.758 10.909 7.676 1.00 93.50 378 ILE A C 1
ATOM 2964 O O . ILE A 1 378 ? -13.179 11.593 8.521 1.00 93.50 378 ILE A O 1
ATOM 2968 N N . ILE A 1 379 ? -13.248 10.731 6.459 1.00 96.38 379 ILE A N 1
ATOM 2969 C CA . ILE A 1 379 ? -11.981 11.298 5.999 1.00 96.38 379 ILE A CA 1
ATOM 2970 C C . ILE A 1 379 ? -12.291 12.459 5.042 1.00 96.38 379 ILE A C 1
ATOM 2972 O O . ILE A 1 379 ? -13.178 12.365 4.189 1.00 96.38 379 ILE A O 1
ATOM 2976 N N . LYS A 1 380 ? -11.588 13.582 5.210 1.00 96.31 380 LYS A N 1
ATOM 2977 C CA . LYS A 1 380 ? -11.792 14.851 4.491 1.00 96.31 380 LYS A CA 1
ATOM 2978 C C . LYS A 1 380 ? -10.475 15.427 3.970 1.00 96.31 380 LYS A C 1
ATOM 2980 O O . LYS A 1 380 ? -9.412 14.853 4.183 1.00 96.31 380 LYS A O 1
ATOM 2985 N N . ASP A 1 381 ? -10.561 16.524 3.224 1.00 96.06 381 ASP A N 1
ATOM 2986 C CA . ASP A 1 381 ? -9.415 17.303 2.737 1.00 96.06 381 ASP A CA 1
ATOM 2987 C C . ASP A 1 381 ? -8.368 16.489 1.948 1.00 96.06 381 ASP A C 1
ATOM 2989 O O . ASP A 1 381 ? -7.158 16.637 2.172 1.00 96.06 381 ASP A O 1
ATOM 2993 N N . LEU A 1 382 ? -8.837 15.622 1.033 1.00 98.06 382 LEU A N 1
ATOM 2994 C CA . LEU A 1 382 ? -7.978 14.902 0.090 1.00 98.06 382 LEU A CA 1
ATOM 2995 C C . LEU A 1 382 ? -7.156 15.900 -0.730 1.00 98.06 382 LEU A C 1
ATOM 2997 O O . LEU A 1 382 ? -7.690 16.788 -1.390 1.00 98.06 382 LEU A O 1
ATOM 3001 N N . SER A 1 383 ? -5.843 15.718 -0.710 1.00 98.12 383 SER A N 1
ATOM 3002 C CA . SER A 1 383 ? -4.894 16.492 -1.493 1.00 98.12 383 SER A CA 1
ATOM 3003 C C . SER A 1 383 ? -3.878 15.539 -2.104 1.00 98.12 383 SER A C 1
ATOM 3005 O O . SER A 1 383 ? -3.216 14.791 -1.384 1.00 98.12 383 SER A O 1
ATOM 3007 N N . ILE A 1 384 ? -3.772 15.551 -3.432 1.00 98.25 384 ILE A N 1
ATOM 3008 C CA . ILE A 1 384 ? -2.792 14.765 -4.184 1.00 98.25 384 ILE A CA 1
ATOM 3009 C C . ILE A 1 384 ? -1.756 15.739 -4.728 1.00 98.25 384 ILE A C 1
ATOM 3011 O O . ILE A 1 384 ? -2.081 16.645 -5.492 1.00 98.25 384 ILE A O 1
ATOM 3015 N N . SER A 1 385 ? -0.508 15.539 -4.327 1.00 97.88 385 SER A N 1
ATOM 3016 C CA . SER A 1 385 ? 0.641 16.348 -4.731 1.00 97.88 385 SER A CA 1
ATOM 3017 C C . SER A 1 385 ? 1.718 15.472 -5.357 1.00 97.88 385 SER A C 1
ATOM 3019 O O . SER A 1 385 ? 1.760 14.262 -5.129 1.00 97.88 385 SER A O 1
ATOM 3021 N N . GLN A 1 386 ? 2.588 16.090 -6.150 1.00 97.56 386 GLN A N 1
ATOM 3022 C CA . GLN A 1 386 ? 3.707 15.423 -6.799 1.00 97.56 386 GLN A CA 1
ATOM 3023 C C . GLN A 1 386 ? 4.980 16.249 -6.603 1.00 97.56 386 GLN A C 1
ATOM 3025 O O . GLN A 1 386 ? 4.945 17.479 -6.639 1.00 97.56 386 GLN A O 1
ATOM 3030 N N . SER A 1 387 ? 6.107 15.573 -6.396 1.00 97.00 387 SER A N 1
ATOM 3031 C CA . SER A 1 387 ? 7.428 16.198 -6.293 1.00 97.00 387 SER A CA 1
ATOM 3032 C C . SER A 1 387 ? 8.496 15.285 -6.885 1.00 97.00 387 SER A C 1
ATOM 3034 O O . SER A 1 387 ? 8.338 14.068 -6.868 1.00 97.00 387 SER A O 1
ATOM 3036 N N . THR A 1 388 ? 9.583 15.853 -7.405 1.00 97.31 388 THR A N 1
ATOM 3037 C CA . THR A 1 388 ? 10.703 15.063 -7.934 1.00 97.31 388 THR A CA 1
ATOM 3038 C C . THR A 1 388 ? 11.827 14.981 -6.906 1.00 97.31 388 THR A C 1
ATOM 3040 O O . THR A 1 388 ? 12.250 16.006 -6.372 1.00 97.31 388 THR A O 1
ATOM 3043 N N . VAL A 1 389 ? 12.333 13.775 -6.652 1.00 96.38 389 VAL A N 1
ATOM 3044 C CA . VAL A 1 389 ? 13.497 13.520 -5.788 1.00 96.38 389 VAL A CA 1
ATOM 3045 C C . VAL A 1 389 ? 14.559 12.729 -6.545 1.00 96.38 389 VAL A C 1
ATOM 3047 O O . VAL A 1 389 ? 14.236 11.938 -7.425 1.00 96.38 389 VAL A O 1
ATOM 3050 N N . THR A 1 390 ? 15.824 12.897 -6.171 1.00 96.19 390 THR A N 1
ATOM 3051 C CA . THR A 1 390 ? 16.937 12.074 -6.663 1.00 96.19 390 THR A CA 1
ATOM 3052 C C . THR A 1 390 ? 17.719 11.573 -5.456 1.00 96.19 390 THR A C 1
ATOM 3054 O O . THR A 1 390 ? 18.095 12.373 -4.600 1.00 96.19 390 THR A O 1
ATOM 3057 N N . LEU A 1 391 ? 17.942 10.260 -5.369 1.00 92.25 391 LEU A N 1
ATOM 3058 C CA . LEU A 1 391 ? 18.588 9.607 -4.227 1.00 92.25 391 LEU A CA 1
ATOM 3059 C C . LEU A 1 391 ? 19.765 8.732 -4.694 1.00 92.25 391 LEU A C 1
ATOM 3061 O O . LEU A 1 391 ? 19.670 8.112 -5.753 1.00 92.25 391 LEU A O 1
ATOM 3065 N N . PRO A 1 392 ? 20.863 8.632 -3.919 1.00 90.19 392 PRO A N 1
ATOM 3066 C CA . PRO A 1 392 ? 22.020 7.813 -4.292 1.00 90.19 392 PRO A CA 1
ATOM 3067 C C . PRO A 1 392 ? 21.755 6.304 -4.174 1.00 90.19 392 PRO A C 1
ATOM 3069 O O . PRO A 1 392 ? 22.445 5.509 -4.804 1.00 90.19 392 PRO A O 1
ATOM 3072 N N . SER A 1 393 ? 20.762 5.900 -3.381 1.00 86.94 393 SER A N 1
ATOM 3073 C CA . SER A 1 393 ? 20.287 4.522 -3.258 1.00 86.94 393 SER A CA 1
ATOM 3074 C C . SER A 1 393 ? 18.806 4.528 -2.879 1.00 86.94 393 SER A C 1
ATOM 3076 O O . SER A 1 393 ? 18.350 5.443 -2.187 1.00 86.94 393 SER A O 1
ATOM 3078 N N . ILE A 1 394 ? 18.070 3.525 -3.355 1.00 87.00 394 ILE A N 1
ATOM 3079 C CA . ILE A 1 394 ? 16.630 3.331 -3.164 1.00 87.00 394 ILE A CA 1
ATOM 3080 C C . ILE A 1 394 ? 16.407 1.867 -2.777 1.00 87.00 394 ILE A C 1
ATOM 3082 O O . ILE A 1 394 ? 16.876 0.962 -3.467 1.00 87.00 394 ILE A O 1
ATOM 3086 N N . CYS A 1 395 ? 15.696 1.658 -1.669 1.00 83.62 395 CYS A N 1
ATOM 3087 C CA . CYS A 1 395 ? 15.165 0.359 -1.263 1.00 83.62 395 CYS A CA 1
ATOM 3088 C C . CYS A 1 395 ? 13.770 0.180 -1.886 1.00 83.62 395 CYS A C 1
ATOM 3090 O O . CYS A 1 395 ? 13.042 1.168 -2.021 1.00 83.62 395 CYS A O 1
ATOM 3092 N N . LEU A 1 396 ? 13.431 -1.052 -2.269 1.00 82.44 396 LEU A N 1
ATOM 3093 C CA . LEU A 1 396 ? 12.227 -1.453 -3.008 1.00 82.44 396 LEU A CA 1
ATOM 3094 C C . LEU A 1 396 ? 11.616 -2.713 -2.394 1.00 82.44 396 LEU A C 1
ATOM 3096 O O . LEU A 1 396 ? 12.398 -3.473 -1.782 1.00 82.44 396 LEU A O 1
#

Radius of gyration: 29.22 Å; chains: 1; bounding box: 88×76×82 Å